Protein AF-A0A242D8N9-F1 (afdb_monomer)

Sequence (683 aa):
MKKKVLVQSLVASATLGSVVVAAPLQARGEQVEQTTTTTQTVQQSFDEVKYQALEQAAISAVEKAKQELQVATDTLAKLEEAVKKEIAGAEKNLADQQAALKAAEAKVAAATETLKSEQEKLAKAQTRHDDRVAMAEAEIASAEKAIKEKEEPYLAAKEAAEKAKATVDEKIAAYEVEQTKQQAIIKESEAKIKQEEAVYQEAKEAFNQSETTIQDAKLALEATLNEINNQPNVIIEATNEEIASQNAMHAAQERLGEATSDYPALTEAASKAKNLYELVAKAEADELPTLNEEIKIFQGMVSEQEALLATMKPTDTSYASAQAELDSRKSVLQSVQNKKTTLASETAQASAAYTAAQATADAGLAEIQAAEIAYQDSVVQNEVTKKAADEKIAAANEMMNNKASLIADAENKIQSANLDQEKKHAAMKDAEASMNDVTAEQQKIIQEAKDAIAKSFAEVSDAEKAYQVANIDREVKEKEYNTVLNQQQPIIDFASETIKEAKADLQAQVDATAKAQKALDDAEKSVKGLEAAVADAQKNLEAVKADTAEKIAAAKADLAKKETALKEAEDYLAGLRAGGNDARTGKLKANYVGMSSSYQQGYEDAYALLSFTSQNVLAQTSTVQATTVQQKNIYIKEYKKVLPVTKGQLPQTGDAENLAAVLMGLGLITISGAALLKKKYAV

Nearest PDB structures (foldseek):
  6yvu-assembly1_B  TM=2.675E-01  e=1.875E-05  Saccharomyces cerevisiae S288C
  3zx6-assembly1_A  TM=5.426E-01  e=2.207E-02  Archaeoglobus fulgidus DSM 4304
  6h2f-assembly1_I  TM=1.857E-01  e=6.272E-01  Aeromonas hydrophila subsp. hydrophila AL09-71
  9cpb-assembly1_5T  TM=2.021E-01  e=9.145E-01  Bos taurus
  8auc-assembly3_A  TM=1.925E-01  e=1.005E+00  Corynebacterium glutamicum ATCC 13032

Solvent-accessible surface area (backbone atoms only — not comparable to full-atom values): 37101 Å² total; per-residue (Å²): 139,79,89,78,92,81,93,90,82,90,80,88,80,89,78,90,86,79,90,88,90,82,88,89,82,85,84,89,85,83,89,84,89,78,88,84,84,89,84,91,82,90,84,91,90,82,68,67,67,63,54,56,56,50,50,53,48,31,52,50,47,30,53,50,27,50,51,53,32,49,51,36,50,54,48,41,56,52,45,60,57,47,44,53,50,55,50,52,50,32,52,46,52,31,51,55,36,50,53,50,31,54,59,28,51,54,46,28,56,53,26,50,56,48,28,52,52,33,47,57,47,34,54,55,36,48,53,53,26,54,53,49,35,56,52,24,54,50,52,31,55,52,34,53,48,57,34,48,74,28,42,58,59,22,54,52,28,41,53,48,21,54,51,29,44,52,50,27,57,51,31,47,56,53,29,55,53,49,39,55,56,30,54,52,53,37,54,54,34,56,50,51,39,55,52,34,50,48,53,26,52,53,30,44,50,56,27,56,55,30,54,52,52,35,49,54,30,48,53,51,34,52,51,52,51,52,55,58,68,44,30,65,55,56,38,51,53,29,52,50,51,31,52,54,35,49,52,52,27,48,55,28,47,51,50,28,50,50,39,58,64,50,38,63,58,35,48,49,49,20,50,51,29,40,54,48,20,57,51,40,45,45,51,37,68,68,42,49,65,56,45,52,50,50,39,53,50,30,50,50,56,28,55,52,35,52,55,51,53,74,74,52,54,87,86,41,88,62,36,64,57,47,50,52,53,31,55,48,34,49,51,51,32,52,48,43,53,48,51,57,51,50,42,57,49,51,27,53,52,28,47,51,49,18,53,53,30,41,54,50,28,56,48,36,53,51,47,30,53,52,26,47,50,50,24,54,55,29,48,54,52,27,55,55,45,36,51,53,21,53,52,52,39,49,54,36,48,50,49,64,70,42,40,67,59,58,50,48,54,32,50,50,48,33,52,52,31,49,63,45,32,56,51,29,50,48,50,24,49,54,29,46,50,50,32,51,54,49,37,56,53,32,52,50,53,39,47,55,34,50,52,52,40,53,51,38,49,49,55,28,55,53,29,47,52,51,20,52,56,29,43,53,49,19,55,51,29,47,50,52,25,54,53,42,40,73,63,28,50,65,51,38,53,51,27,53,51,48,39,54,49,35,54,50,56,35,49,55,36,52,54,49,29,53,54,30,47,50,51,28,56,57,28,50,53,51,29,60,54,30,55,52,51,32,53,53,33,49,52,48,38,55,49,50,56,51,55,47,49,51,52,52,51,52,42,53,58,49,35,55,50,30,55,48,53,24,50,43,31,49,36,18,40,55,18,22,54,50,17,40,49,40,26,75,67,70,48,78,87,78,82,72,84,87,63,54,72,41,16,51,50,24,18,49,58,29,27,65,62,50,64,90,87,82,90,82,86,85,87,83,92,86,82,90,79,88,78,87,89,78,92,80,83,88,86,87,84,87,83,92,85,90,85,81,92,82,91,82,81,82,83,88,84,81,90,81,82,81,95,71,84,83,95,74,81,93,82,84,92,78,95,82,77,98,79,80,90,84,86,90,86,82,134

Structure (mmCIF, N/CA/C/O backbone):
data_AF-A0A242D8N9-F1
#
_entry.id   AF-A0A242D8N9-F1
#
loop_
_atom_site.group_PDB
_atom_site.id
_atom_site.type_symbol
_atom_site.label_atom_id
_atom_site.label_alt_id
_atom_site.label_comp_id
_atom_site.label_asym_id
_atom_site.label_entity_id
_atom_site.label_seq_id
_atom_site.pdbx_PDB_ins_code
_atom_site.Cartn_x
_atom_site.Cartn_y
_atom_site.Cartn_z
_atom_site.occupancy
_atom_site.B_iso_or_equiv
_atom_site.auth_seq_id
_atom_site.auth_comp_id
_atom_site.auth_asym_id
_atom_site.auth_atom_id
_atom_site.pdbx_PDB_model_num
ATOM 1 N N . MET A 1 1 ? 1.262 7.110 -113.631 1.00 25.11 1 MET A N 1
ATOM 2 C CA . MET A 1 1 ? 1.521 8.397 -114.338 1.00 25.11 1 MET A CA 1
ATOM 3 C C . MET A 1 1 ? 2.581 9.159 -113.547 1.00 25.11 1 MET A C 1
ATOM 5 O O . MET A 1 1 ? 2.628 8.919 -112.354 1.00 25.11 1 MET A O 1
ATOM 9 N N . LYS A 1 2 ? 3.429 10.053 -114.073 1.00 24.67 2 LYS A N 1
ATOM 10 C CA . LYS A 1 2 ? 3.806 10.507 -115.440 1.00 24.67 2 LYS A CA 1
ATOM 11 C C . LYS A 1 2 ? 5.246 11.098 -115.287 1.00 24.67 2 LYS A C 1
ATOM 13 O O . LYS A 1 2 ? 5.597 11.494 -114.188 1.00 24.67 2 LYS A O 1
ATOM 18 N N . LYS A 1 3 ? 6.175 10.967 -116.251 1.00 22.45 3 LYS A N 1
ATOM 19 C CA . LYS A 1 3 ? 6.549 12.005 -117.255 1.00 22.45 3 LYS A CA 1
ATOM 20 C C . LYS A 1 3 ? 6.763 13.424 -116.646 1.00 22.45 3 LYS A C 1
ATOM 22 O O . LYS A 1 3 ? 5.841 13.890 -115.997 1.00 22.45 3 LYS A O 1
ATOM 27 N N . LYS A 1 4 ? 7.830 14.202 -116.931 1.00 26.47 4 LYS A N 1
ATOM 28 C CA . LYS A 1 4 ? 9.021 14.047 -117.823 1.00 26.47 4 LYS A CA 1
ATOM 29 C C . LYS A 1 4 ? 9.859 15.372 -117.814 1.00 26.47 4 LYS A C 1
ATOM 31 O O . LYS A 1 4 ? 9.195 16.395 -117.764 1.00 26.47 4 LYS A O 1
ATOM 36 N N . VAL A 1 5 ? 11.181 15.353 -118.130 1.00 27.61 5 VAL A N 1
ATOM 37 C CA . VAL A 1 5 ? 11.901 16.369 -118.999 1.00 27.61 5 VAL A CA 1
ATOM 38 C C . VAL A 1 5 ? 12.058 17.829 -118.447 1.00 27.61 5 VAL A C 1
ATOM 40 O O . VAL A 1 5 ? 11.292 18.190 -117.571 1.00 27.61 5 VAL A O 1
ATOM 43 N N . LEU A 1 6 ? 12.994 18.745 -118.810 1.00 25.05 6 LEU A N 1
ATOM 44 C CA . LEU A 1 6 ? 14.182 18.915 -119.718 1.00 25.05 6 LEU A CA 1
ATOM 45 C C . LEU A 1 6 ? 15.215 19.832 -118.945 1.00 25.05 6 LEU A C 1
ATOM 47 O O . LEU A 1 6 ? 14.773 20.554 -118.061 1.00 25.05 6 LEU A O 1
ATOM 51 N N . VAL A 1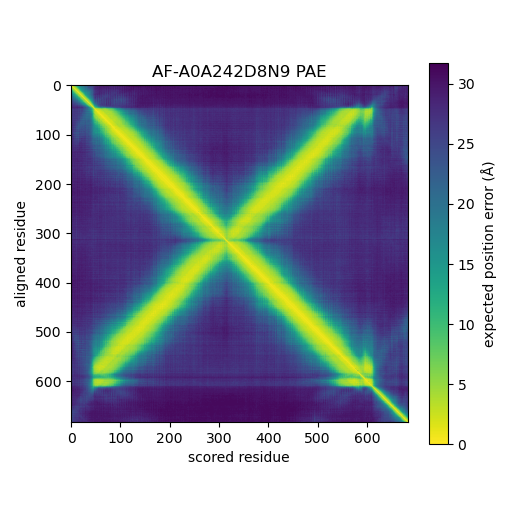 7 ? 16.558 19.710 -119.071 1.00 26.61 7 VAL A N 1
ATOM 52 C CA . VAL A 1 7 ? 17.519 20.592 -119.838 1.00 26.61 7 VAL A CA 1
ATOM 53 C C . VAL A 1 7 ? 17.574 22.070 -119.370 1.00 26.61 7 VAL A C 1
ATOM 55 O O . VAL A 1 7 ? 16.531 22.650 -119.118 1.00 26.61 7 VAL A O 1
ATOM 58 N N . GLN A 1 8 ? 18.736 22.728 -119.167 1.00 27.45 8 GLN A N 1
ATOM 59 C CA . GLN A 1 8 ? 19.716 23.266 -120.158 1.00 27.45 8 GLN A CA 1
ATOM 60 C C . GLN A 1 8 ? 20.945 23.876 -119.399 1.00 27.45 8 GLN A C 1
ATOM 62 O O . GLN A 1 8 ? 20.755 24.262 -118.252 1.00 27.45 8 GLN A O 1
ATOM 67 N N . SER A 1 9 ? 22.179 24.100 -119.901 1.00 27.23 9 SER A N 1
ATOM 68 C CA . SER A 1 9 ? 23.046 23.434 -120.910 1.00 27.23 9 SER A CA 1
ATOM 69 C C . SER A 1 9 ? 24.440 24.110 -121.023 1.00 27.23 9 SER A C 1
ATOM 71 O O . SER A 1 9 ? 24.480 25.335 -120.976 1.00 27.23 9 SER A O 1
ATOM 73 N N . LEU A 1 10 ? 25.489 23.353 -121.406 1.00 26.94 10 LEU A N 1
ATOM 74 C CA . LEU A 1 10 ? 26.733 23.816 -122.091 1.00 26.94 10 LEU A CA 1
ATOM 75 C C . LEU A 1 10 ? 27.617 24.853 -121.332 1.00 26.94 10 LEU A C 1
ATOM 77 O O . LEU A 1 10 ? 27.246 25.298 -120.255 1.00 26.94 10 LEU A O 1
ATOM 81 N N . VAL A 1 11 ? 28.847 25.220 -121.739 1.00 27.84 11 VAL A N 1
ATOM 82 C CA . VAL A 1 11 ? 29.667 25.068 -122.980 1.00 27.84 11 VAL A CA 1
ATOM 83 C C . VAL A 1 11 ? 31.022 24.421 -122.587 1.00 27.84 11 VAL A C 1
ATOM 85 O O . VAL A 1 11 ? 31.572 24.804 -121.563 1.00 27.84 11 VAL A O 1
ATOM 88 N N . ALA A 1 12 ? 31.466 23.292 -123.168 1.00 26.38 12 ALA A N 1
ATOM 89 C CA . ALA A 1 12 ? 32.337 23.115 -124.365 1.00 26.38 12 ALA A CA 1
ATOM 90 C C . ALA A 1 12 ? 33.759 23.744 -124.246 1.00 26.38 12 ALA A C 1
ATOM 92 O O . ALA A 1 12 ? 33.941 24.693 -123.497 1.00 26.38 12 ALA A O 1
ATOM 93 N N . SER A 1 13 ? 34.831 23.260 -124.892 1.00 24.41 13 SER A N 1
ATOM 94 C CA . SER A 1 13 ? 34.991 22.443 -126.120 1.00 24.41 13 SER A CA 1
ATOM 95 C C . SER A 1 13 ? 36.159 21.434 -125.974 1.00 24.41 13 SER A C 1
ATOM 97 O O . SER A 1 13 ? 37.085 21.707 -125.223 1.00 24.41 13 SER A O 1
ATOM 99 N N . ALA A 1 14 ? 36.068 20.191 -126.481 1.00 27.45 14 ALA A N 1
ATOM 100 C CA . ALA A 1 14 ? 36.422 19.704 -127.843 1.00 27.45 14 ALA A CA 1
ATOM 101 C C . ALA A 1 14 ? 37.953 19.530 -128.072 1.00 27.45 14 ALA A C 1
ATOM 103 O O . ALA A 1 14 ? 38.733 20.216 -127.428 1.00 27.45 14 ALA A O 1
ATOM 104 N N . THR A 1 15 ? 38.484 18.619 -128.906 1.00 28.38 15 THR A N 1
ATOM 105 C CA . THR A 1 15 ? 37.934 17.756 -129.989 1.00 28.38 15 THR A CA 1
ATOM 106 C C . THR A 1 15 ? 38.771 16.450 -130.074 1.00 28.38 15 THR A C 1
ATOM 108 O O . THR A 1 15 ? 39.945 16.485 -129.729 1.00 28.38 15 THR A O 1
ATOM 111 N N . LEU A 1 16 ? 38.190 15.258 -130.310 1.00 23.70 16 LEU A N 1
ATOM 112 C CA . LEU A 1 16 ? 38.131 14.497 -131.596 1.00 23.70 16 LEU A CA 1
ATOM 113 C C . LEU A 1 16 ? 39.475 14.332 -132.348 1.00 23.70 16 LEU A C 1
ATOM 115 O O . LEU A 1 16 ? 40.207 15.300 -132.486 1.00 23.70 16 LEU A O 1
ATOM 119 N N . GLY A 1 17 ? 39.829 13.172 -132.930 1.00 23.22 17 GLY A N 1
ATOM 120 C CA . GLY A 1 17 ? 39.118 11.889 -133.147 1.00 23.22 17 GLY A CA 1
ATOM 121 C C . GLY A 1 17 ? 39.965 10.961 -134.063 1.00 23.22 17 GLY A C 1
ATOM 122 O O . GLY A 1 17 ? 41.157 11.214 -134.194 1.00 23.22 17 GLY A O 1
ATOM 123 N N . SER A 1 18 ? 39.476 9.942 -134.791 1.00 24.66 18 SER A N 1
ATOM 124 C CA . SER A 1 18 ? 38.292 9.067 -134.637 1.00 24.66 18 SER A CA 1
ATOM 125 C C . SER A 1 18 ? 38.196 8.037 -135.792 1.00 24.66 18 SER A C 1
ATOM 127 O O . SER A 1 18 ? 37.909 8.453 -136.911 1.00 24.66 18 SER A O 1
ATOM 129 N N . VAL A 1 19 ? 38.247 6.719 -135.496 1.00 23.83 19 VAL A N 1
ATOM 130 C CA . VAL A 1 19 ? 37.821 5.592 -136.394 1.00 23.83 19 VAL A CA 1
ATOM 131 C C . VAL A 1 19 ? 38.725 5.459 -137.669 1.00 23.83 19 VAL A C 1
ATOM 133 O O . VAL A 1 19 ? 39.521 6.355 -137.920 1.00 23.83 19 VAL A O 1
ATOM 136 N N . VAL A 1 20 ? 38.829 4.410 -138.510 1.00 22.92 20 VAL A N 1
ATOM 137 C CA . VAL A 1 20 ? 38.204 3.072 -138.759 1.00 22.92 20 VAL A CA 1
ATOM 138 C C . VAL A 1 20 ? 39.335 1.982 -138.721 1.00 22.92 20 VAL A C 1
ATOM 140 O O . VAL A 1 20 ? 40.335 2.243 -138.065 1.00 22.92 20 VAL A O 1
ATOM 143 N N . VAL A 1 21 ? 39.358 0.756 -139.289 1.00 23.66 21 VAL A N 1
ATOM 144 C CA . VAL A 1 21 ? 38.512 -0.026 -140.233 1.00 23.66 21 VAL A CA 1
ATOM 145 C C . VAL A 1 21 ? 38.064 -1.368 -139.594 1.00 23.66 21 VAL A C 1
ATOM 147 O O . VAL A 1 21 ? 37.396 -1.327 -138.565 1.00 23.66 21 VAL A O 1
ATOM 150 N N . ALA A 1 22 ? 38.363 -2.539 -140.184 1.00 23.72 22 ALA A N 1
ATOM 151 C CA . ALA A 1 22 ? 37.905 -3.875 -139.767 1.00 23.72 22 ALA A CA 1
ATOM 152 C C . ALA A 1 22 ? 38.806 -5.005 -140.332 1.00 23.72 22 ALA A C 1
ATOM 154 O O . ALA A 1 22 ? 39.687 -4.744 -141.150 1.00 23.72 22 ALA A O 1
ATOM 155 N N . ALA A 1 23 ? 38.556 -6.257 -139.924 1.00 27.00 23 ALA A N 1
ATOM 156 C CA . ALA A 1 23 ? 39.094 -7.476 -140.558 1.00 27.00 23 ALA A CA 1
ATOM 157 C C . ALA A 1 23 ? 38.306 -7.864 -141.835 1.00 27.00 23 ALA A C 1
ATOM 159 O O . ALA A 1 23 ? 37.259 -7.268 -142.106 1.00 27.00 23 ALA A O 1
ATOM 160 N N . PRO A 1 24 ? 38.760 -8.877 -142.604 1.00 32.84 24 PRO A N 1
ATOM 161 C CA . PRO A 1 24 ? 37.991 -10.137 -142.638 1.00 32.84 24 PRO A CA 1
ATOM 162 C C . PRO A 1 24 ? 38.839 -11.429 -142.795 1.00 32.84 24 PRO A C 1
ATOM 164 O O . PRO A 1 24 ? 40.067 -11.398 -142.804 1.00 32.84 24 PRO A O 1
ATOM 167 N N . LEU A 1 25 ? 38.159 -12.579 -142.923 1.00 25.47 25 LEU A N 1
ATOM 168 C CA . LEU A 1 25 ? 38.713 -13.934 -143.096 1.00 25.47 25 LEU A CA 1
ATOM 169 C C . LEU A 1 25 ? 38.306 -14.577 -144.445 1.00 25.47 25 LEU A C 1
ATOM 171 O O . LEU A 1 25 ? 37.177 -14.412 -144.887 1.00 25.47 25 LEU A O 1
ATOM 175 N N . GLN A 1 26 ? 39.215 -15.395 -144.995 1.00 27.47 26 GLN A N 1
ATOM 176 C CA . GLN A 1 26 ? 39.012 -16.653 -145.756 1.00 27.47 26 GLN A CA 1
ATOM 177 C C . GLN A 1 26 ? 38.100 -16.766 -147.021 1.00 27.47 26 GLN A C 1
ATOM 179 O O . GLN A 1 26 ? 36.882 -16.830 -146.928 1.00 27.47 26 GLN A O 1
ATOM 184 N N . ALA A 1 27 ? 38.772 -17.140 -148.130 1.00 27.42 27 ALA A N 1
ATOM 185 C CA . ALA A 1 27 ? 38.557 -18.355 -148.964 1.00 27.42 27 ALA A CA 1
ATOM 186 C C . ALA A 1 27 ? 37.543 -18.427 -150.148 1.00 27.42 27 ALA A C 1
ATOM 188 O O . ALA A 1 27 ? 36.389 -18.041 -150.029 1.00 27.42 27 ALA A O 1
ATOM 189 N N . ARG A 1 28 ? 37.996 -19.139 -151.218 1.00 25.30 28 ARG A N 1
ATOM 190 C CA . ARG A 1 28 ? 37.317 -19.560 -152.489 1.00 25.30 28 ARG A CA 1
ATOM 191 C C . ARG A 1 28 ? 36.826 -18.389 -153.366 1.00 25.30 28 ARG A C 1
ATOM 193 O O . ARG A 1 28 ? 36.485 -17.348 -152.838 1.00 25.30 28 ARG A O 1
ATOM 200 N N . GLY A 1 29 ? 36.758 -18.412 -154.697 1.00 24.55 29 GLY A N 1
ATOM 201 C CA . GLY A 1 29 ? 36.900 -19.341 -155.840 1.00 24.55 29 GLY A CA 1
ATOM 202 C C . GLY A 1 29 ? 36.655 -18.460 -157.103 1.00 24.55 29 GLY A C 1
ATOM 203 O O . GLY A 1 29 ? 36.493 -17.254 -156.945 1.00 24.55 29 GLY A O 1
ATOM 204 N N . GLU A 1 30 ? 36.624 -18.882 -158.369 1.00 26.72 30 GLU A N 1
ATOM 205 C CA . GLU A 1 30 ? 36.686 -20.188 -159.045 1.00 26.72 30 GLU A CA 1
ATOM 206 C C . GLU A 1 30 ? 37.511 -20.061 -160.359 1.00 26.72 30 GLU A C 1
ATOM 208 O O . GLU A 1 30 ? 38.176 -19.053 -160.595 1.00 26.72 30 GLU A O 1
ATOM 213 N N . GLN A 1 31 ? 37.492 -21.091 -161.212 1.00 25.69 31 GLN A N 1
ATOM 214 C CA . GLN A 1 31 ? 38.119 -21.118 -162.543 1.00 25.69 31 GLN A CA 1
ATOM 215 C C . GLN A 1 31 ? 37.318 -20.319 -163.588 1.00 25.69 31 GLN A C 1
ATOM 217 O O . GLN A 1 31 ? 36.092 -20.339 -163.540 1.00 25.69 31 GLN A O 1
ATOM 222 N N . VAL A 1 32 ? 37.987 -19.817 -164.636 1.00 28.61 32 VAL A N 1
ATOM 223 C CA . VAL A 1 32 ? 37.488 -19.892 -166.029 1.00 28.61 32 VAL A CA 1
ATOM 224 C C . VAL A 1 32 ? 38.676 -20.151 -166.967 1.00 28.61 32 VAL A C 1
ATOM 226 O O . VAL A 1 32 ? 39.701 -19.479 -166.872 1.00 28.61 32 VAL A O 1
ATOM 229 N N . GLU A 1 33 ? 38.540 -21.121 -167.872 1.00 26.67 33 GLU A N 1
ATOM 230 C CA . GLU A 1 33 ? 39.472 -21.382 -168.979 1.00 26.67 33 GLU A CA 1
ATOM 231 C C . G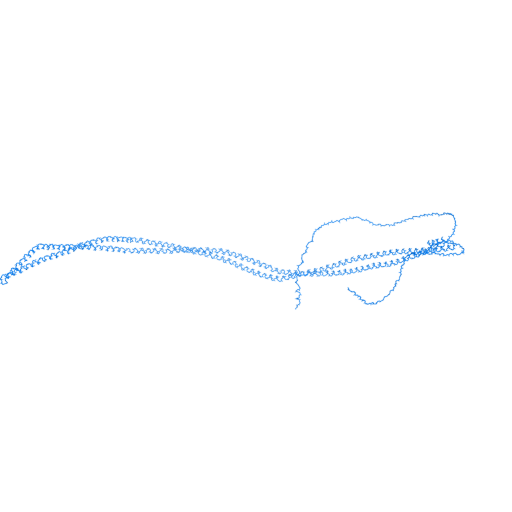LU A 1 33 ? 39.003 -20.703 -170.277 1.00 26.67 33 GLU A C 1
ATOM 233 O O . GLU A 1 33 ? 37.799 -20.572 -170.482 1.00 26.67 33 GLU A O 1
ATOM 238 N N . GLN A 1 34 ? 39.947 -20.375 -171.170 1.00 26.88 34 GLN A N 1
ATOM 239 C CA . GLN A 1 34 ? 39.949 -20.590 -172.641 1.00 26.88 34 GLN A CA 1
ATOM 240 C C . GLN A 1 34 ? 41.164 -19.815 -173.211 1.00 26.88 34 GLN A C 1
ATOM 242 O O . GLN A 1 34 ? 41.397 -18.671 -172.836 1.00 26.88 34 GLN A O 1
ATOM 247 N N . THR A 1 35 ? 42.145 -20.432 -173.889 1.00 25.42 35 THR A N 1
ATOM 248 C CA . THR A 1 35 ? 42.154 -20.834 -175.320 1.00 25.42 35 THR A CA 1
ATOM 249 C C . THR A 1 35 ? 41.667 -19.708 -176.259 1.00 25.42 35 THR A C 1
ATOM 251 O O . THR A 1 35 ? 40.700 -19.023 -175.972 1.00 25.42 35 THR A O 1
ATOM 254 N N . THR A 1 36 ? 42.347 -19.385 -177.367 1.00 27.19 36 THR A N 1
ATOM 255 C CA . THR A 1 36 ? 42.751 -20.305 -178.451 1.00 27.19 36 THR A CA 1
ATOM 256 C C . THR A 1 36 ? 43.943 -19.846 -179.323 1.00 27.19 36 THR A C 1
ATOM 258 O O . THR A 1 36 ? 44.056 -18.676 -179.663 1.00 27.19 36 THR A O 1
ATOM 261 N N . THR A 1 37 ? 44.695 -20.839 -179.825 1.00 27.59 37 THR A N 1
AT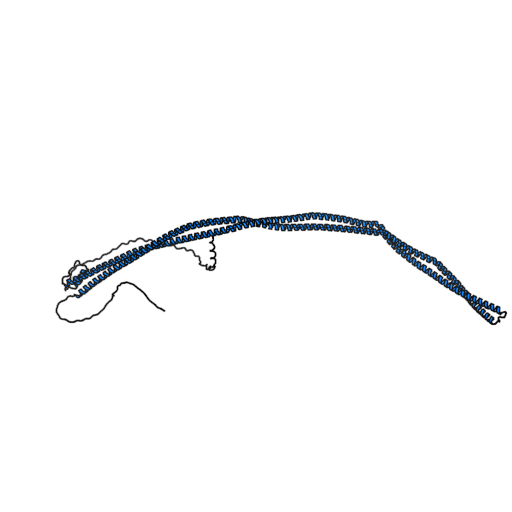OM 262 C CA . THR A 1 37 ? 45.241 -20.943 -181.206 1.00 27.59 37 THR A CA 1
ATOM 263 C C . THR A 1 37 ? 46.389 -20.026 -181.688 1.00 27.59 37 THR A C 1
ATOM 265 O O . THR A 1 37 ? 46.185 -18.959 -182.250 1.00 27.59 37 THR A O 1
ATOM 268 N N . THR A 1 38 ? 47.602 -20.591 -181.628 1.00 26.77 38 THR A N 1
ATOM 269 C CA . THR A 1 38 ? 48.495 -20.895 -182.778 1.00 26.77 38 THR A CA 1
ATOM 270 C C . THR A 1 38 ? 48.773 -19.842 -183.869 1.00 26.77 38 THR A C 1
ATOM 272 O O . THR A 1 38 ? 47.933 -19.587 -184.726 1.00 26.77 38 THR A O 1
ATOM 275 N N . THR A 1 39 ? 50.055 -19.476 -184.026 1.00 29.84 39 THR A N 1
ATOM 276 C CA . THR A 1 39 ? 50.866 -19.782 -185.236 1.00 29.84 39 THR A CA 1
ATOM 277 C C . THR A 1 39 ? 52.360 -19.839 -184.865 1.00 29.84 39 THR A C 1
ATOM 279 O O . THR A 1 39 ? 52.778 -19.278 -183.857 1.00 29.84 39 THR A O 1
ATOM 282 N N . GLN A 1 40 ? 53.144 -20.620 -185.612 1.00 33.72 40 GLN A N 1
ATOM 283 C CA . GLN A 1 40 ? 54.508 -21.040 -185.273 1.00 33.72 40 GLN A CA 1
ATOM 284 C C . GLN A 1 40 ? 55.583 -19.972 -185.533 1.00 33.72 40 GLN A C 1
ATOM 286 O O . GLN A 1 40 ? 55.589 -19.329 -186.578 1.00 33.72 40 GLN A O 1
ATOM 291 N N . THR A 1 41 ? 56.609 -19.942 -184.681 1.00 26.19 41 THR A N 1
ATOM 292 C CA . THR A 1 41 ? 58.024 -20.067 -185.094 1.00 26.19 41 THR A CA 1
ATOM 293 C C . THR A 1 41 ? 58.764 -20.825 -183.973 1.00 26.19 41 THR A C 1
ATOM 295 O O . THR A 1 41 ? 58.287 -20.872 -182.841 1.00 26.19 41 THR A O 1
ATOM 298 N N . VAL A 1 42 ? 59.851 -21.529 -184.290 1.00 38.31 42 VAL A N 1
ATOM 299 C CA . VAL A 1 42 ? 60.475 -22.562 -183.433 1.00 38.31 42 VAL A CA 1
ATOM 300 C C . VAL A 1 42 ? 61.583 -21.969 -182.539 1.00 38.31 42 VAL A C 1
ATOM 302 O O . VAL A 1 42 ? 62.326 -21.127 -183.033 1.00 38.31 42 VAL A O 1
ATOM 305 N N . GLN A 1 43 ? 61.728 -22.418 -181.269 1.00 31.59 43 GLN A N 1
ATOM 306 C CA . GLN A 1 43 ? 62.884 -23.213 -180.753 1.00 31.59 43 GLN A CA 1
ATOM 307 C C . GLN A 1 43 ? 63.126 -23.153 -179.206 1.00 31.59 43 GLN A C 1
ATOM 309 O O . GLN A 1 43 ? 63.364 -22.085 -178.658 1.00 31.59 43 GLN A O 1
ATOM 314 N N . GLN A 1 44 ? 63.222 -24.335 -178.558 1.00 35.25 44 GLN A N 1
ATOM 315 C CA . GLN A 1 44 ? 63.901 -24.650 -177.261 1.00 35.25 44 GLN A CA 1
ATOM 316 C C . GLN A 1 44 ? 63.325 -24.116 -175.910 1.00 35.25 44 GLN A C 1
ATOM 318 O O . GLN A 1 44 ? 62.364 -23.355 -175.890 1.00 35.25 44 GLN A O 1
ATOM 323 N N . SER A 1 45 ? 63.806 -24.662 -174.769 1.00 43.59 45 SER A N 1
ATOM 324 C CA . SER A 1 45 ? 63.043 -24.772 -173.493 1.00 43.59 45 SER A CA 1
ATOM 325 C C . SER A 1 45 ? 63.873 -24.923 -172.190 1.00 43.59 45 SER A C 1
ATOM 327 O O . SER A 1 45 ? 64.842 -25.681 -172.192 1.00 43.59 45 SER A O 1
ATOM 329 N N . PHE A 1 46 ? 63.410 -24.335 -171.068 1.00 51.00 46 PHE A N 1
ATOM 330 C CA . PHE A 1 46 ? 63.887 -24.511 -169.668 1.00 51.00 46 PHE A CA 1
ATOM 331 C C . PHE A 1 46 ? 62.705 -24.407 -168.652 1.00 51.00 46 PHE A C 1
ATOM 333 O O . PHE A 1 46 ? 61.641 -23.913 -169.021 1.00 51.00 46 PHE A O 1
ATOM 340 N N . ASP A 1 47 ? 62.858 -24.861 -167.393 1.00 58.50 47 ASP A N 1
ATOM 341 C CA . ASP A 1 47 ? 61.760 -25.072 -166.404 1.00 58.50 47 ASP A CA 1
ATOM 342 C C . ASP A 1 47 ? 61.599 -23.944 -165.345 1.00 58.50 47 ASP A C 1
ATOM 344 O O . ASP A 1 47 ? 61.640 -24.151 -164.132 1.00 58.50 47 ASP A O 1
ATOM 348 N N . GLU A 1 48 ? 61.421 -22.711 -165.824 1.00 65.44 48 GLU A N 1
ATOM 349 C CA . GLU A 1 48 ? 61.468 -21.448 -165.055 1.00 65.44 48 GLU A CA 1
ATOM 350 C C . GLU A 1 48 ? 60.456 -21.323 -163.883 1.00 65.44 48 GLU A C 1
ATOM 352 O O . GLU A 1 48 ? 60.698 -20.601 -162.912 1.00 65.44 48 GLU A O 1
ATOM 357 N N . VAL A 1 49 ? 59.309 -22.013 -163.940 1.00 70.56 49 VAL A N 1
ATOM 358 C CA . VAL A 1 49 ? 58.145 -21.744 -163.061 1.00 70.56 49 VAL A CA 1
ATOM 359 C C . VAL A 1 49 ? 58.398 -22.114 -161.592 1.00 70.56 49 VAL A C 1
ATOM 361 O O . VAL A 1 49 ? 57.942 -21.414 -160.685 1.00 70.56 49 VAL A O 1
ATOM 364 N N . LYS A 1 50 ? 59.144 -23.194 -161.329 1.00 71.75 50 LYS A N 1
ATOM 365 C CA . LYS A 1 50 ? 59.404 -23.678 -159.957 1.00 71.75 50 LYS A CA 1
ATOM 366 C C . LYS A 1 50 ? 60.274 -22.714 -159.156 1.00 71.75 50 LYS A C 1
ATOM 368 O O . LYS A 1 50 ? 60.024 -22.517 -157.969 1.00 71.75 50 LYS A O 1
ATOM 373 N N . TYR A 1 51 ? 61.249 -22.085 -159.814 1.00 75.75 51 TYR A N 1
ATOM 374 C CA . TYR A 1 51 ? 62.089 -21.059 -159.200 1.00 75.75 51 TYR A CA 1
ATOM 375 C C . TYR A 1 51 ? 61.234 -19.888 -158.687 1.00 75.75 51 TYR A C 1
ATOM 377 O O . TYR A 1 51 ? 61.408 -19.457 -157.550 1.00 75.75 51 TYR A O 1
ATOM 385 N N . GLN A 1 52 ? 60.273 -19.402 -159.485 1.00 74.44 52 GLN A N 1
ATOM 386 C CA . GLN A 1 52 ? 59.446 -18.247 -159.107 1.00 74.44 52 GLN A CA 1
ATOM 387 C C . GLN A 1 52 ? 58.562 -18.545 -157.888 1.00 74.44 52 GLN A C 1
ATOM 389 O O . GLN A 1 52 ? 58.419 -17.700 -157.005 1.00 74.44 52 GLN A O 1
ATOM 394 N N . ALA A 1 53 ? 58.024 -19.766 -157.792 1.00 76.00 53 ALA A N 1
ATOM 395 C CA . ALA A 1 53 ? 57.279 -20.209 -156.615 1.00 76.00 53 ALA A CA 1
ATOM 396 C C . ALA A 1 53 ? 58.160 -20.273 -155.350 1.00 76.00 53 ALA A C 1
ATOM 398 O O . ALA A 1 53 ? 57.711 -19.882 -154.271 1.00 76.00 53 ALA A O 1
ATOM 399 N N . LEU A 1 54 ? 59.416 -20.722 -155.481 1.00 76.62 54 LEU A N 1
ATOM 400 C CA . LEU A 1 54 ? 60.364 -20.797 -154.367 1.00 76.62 54 LEU A CA 1
ATOM 401 C C . LEU A 1 54 ? 60.850 -19.404 -153.924 1.00 76.62 54 LEU A C 1
ATOM 403 O O . LEU A 1 54 ? 60.896 -19.132 -152.726 1.00 76.62 54 LEU A O 1
ATOM 407 N N . GLU A 1 55 ? 61.125 -18.489 -154.863 1.00 77.50 55 GLU A N 1
ATOM 408 C CA . GLU A 1 55 ? 61.452 -17.095 -154.534 1.00 77.50 55 GLU A CA 1
ATOM 409 C C . GLU A 1 55 ? 60.279 -16.410 -153.813 1.00 77.50 55 GLU A C 1
ATOM 411 O O . GLU A 1 55 ? 60.480 -15.783 -152.773 1.00 77.50 55 GLU A O 1
ATOM 416 N N . GLN A 1 56 ? 59.042 -16.585 -154.290 1.00 78.06 56 GLN A N 1
ATOM 417 C CA . GLN A 1 56 ? 57.862 -16.002 -153.643 1.00 78.06 56 GLN A CA 1
ATOM 418 C C . GLN A 1 56 ? 57.611 -16.583 -152.239 1.00 78.06 56 GLN A C 1
ATOM 420 O O . GLN A 1 56 ? 57.180 -15.858 -151.336 1.00 78.06 56 GLN A O 1
ATOM 425 N N . ALA A 1 57 ? 57.922 -17.864 -152.016 1.00 77.06 57 ALA A N 1
ATOM 426 C CA . ALA A 1 57 ? 57.905 -18.471 -150.687 1.00 77.06 57 ALA A CA 1
ATOM 427 C C . ALA A 1 57 ? 58.991 -17.883 -149.765 1.00 77.06 57 ALA A C 1
ATOM 429 O O . ALA A 1 57 ? 58.701 -17.582 -148.607 1.00 77.06 57 ALA A O 1
ATOM 430 N N . ALA A 1 58 ? 60.205 -17.642 -150.273 1.00 76.69 58 ALA A N 1
ATOM 431 C CA . ALA A 1 58 ? 61.284 -17.002 -149.517 1.00 76.69 58 ALA A CA 1
ATOM 432 C C . ALA A 1 58 ? 60.974 -15.527 -149.179 1.00 76.69 58 ALA A C 1
ATOM 434 O O . ALA A 1 58 ? 61.182 -15.104 -148.043 1.00 76.69 58 ALA A O 1
ATOM 435 N N . ILE A 1 59 ? 60.378 -14.763 -150.105 1.00 76.25 59 ILE A N 1
ATOM 436 C CA . ILE A 1 59 ? 59.850 -13.410 -149.836 1.00 76.25 59 ILE A CA 1
ATOM 437 C C . ILE A 1 59 ? 58.793 -13.459 -148.722 1.00 76.25 59 ILE A C 1
ATOM 439 O O . ILE A 1 59 ? 58.859 -12.683 -147.768 1.00 76.25 59 ILE A O 1
ATOM 443 N N . SER A 1 60 ? 57.859 -14.411 -148.797 1.00 79.38 60 SER A N 1
ATOM 444 C CA . SER A 1 60 ? 56.812 -14.595 -147.782 1.00 79.38 60 SER A CA 1
ATOM 445 C C . SER A 1 60 ? 57.386 -14.989 -146.414 1.00 79.38 60 SER A C 1
ATOM 447 O O . SER A 1 60 ? 56.861 -14.573 -145.382 1.00 79.38 60 SER A O 1
ATOM 449 N N . ALA A 1 61 ? 58.481 -15.757 -146.381 1.00 75.69 61 ALA A N 1
ATOM 450 C CA . ALA A 1 61 ? 59.199 -16.098 -145.154 1.00 75.69 61 ALA A CA 1
ATOM 451 C C . ALA A 1 61 ? 59.887 -14.871 -144.529 1.00 75.69 61 ALA A C 1
ATOM 453 O O . ALA A 1 61 ? 59.797 -14.687 -143.316 1.00 75.69 61 ALA A O 1
ATOM 454 N N . VAL A 1 62 ? 60.491 -13.995 -145.343 1.00 79.44 62 VAL A N 1
ATOM 455 C CA . VAL A 1 62 ? 61.052 -12.710 -144.885 1.00 79.44 62 VAL A CA 1
ATOM 456 C C . VAL A 1 62 ? 59.961 -11.799 -144.320 1.00 79.44 62 VAL A C 1
ATOM 458 O O . VAL A 1 62 ? 60.128 -11.273 -143.221 1.00 79.44 62 VAL A O 1
ATOM 461 N N . GLU A 1 63 ? 58.826 -11.627 -145.005 1.00 80.50 63 GLU A N 1
ATOM 462 C CA . GLU A 1 63 ? 57.728 -10.804 -144.470 1.00 80.50 63 GLU A CA 1
ATOM 463 C C . GLU A 1 63 ? 57.145 -11.387 -143.178 1.00 80.50 63 GLU A C 1
ATOM 465 O O . GLU A 1 63 ? 56.916 -10.648 -142.219 1.00 80.50 63 GLU A O 1
ATOM 470 N N . LYS A 1 64 ? 56.983 -12.713 -143.099 1.00 81.69 64 LYS A N 1
ATOM 471 C CA . LYS A 1 64 ? 56.554 -13.402 -141.875 1.00 81.69 64 LYS A CA 1
ATOM 472 C C . LYS A 1 64 ? 57.548 -13.197 -140.728 1.00 81.69 64 LYS A C 1
ATOM 474 O O . LYS A 1 64 ? 57.125 -12.910 -139.612 1.00 81.69 64 LYS A O 1
ATOM 479 N N . ALA A 1 65 ? 58.853 -13.269 -140.990 1.00 78.62 65 ALA A N 1
ATOM 480 C CA . ALA A 1 65 ? 59.877 -13.001 -139.983 1.00 78.62 65 ALA A CA 1
ATOM 481 C C . ALA A 1 65 ? 59.888 -11.525 -139.534 1.00 78.62 65 ALA A C 1
ATOM 483 O O . ALA A 1 65 ? 60.039 -11.258 -138.343 1.00 78.62 65 ALA A O 1
ATOM 484 N N . LYS A 1 66 ? 59.630 -10.566 -140.439 1.00 81.31 66 LYS A N 1
ATOM 485 C CA . LYS A 1 66 ? 59.448 -9.143 -140.086 1.00 81.31 66 LYS A CA 1
ATOM 486 C C . LYS A 1 66 ? 58.206 -8.918 -139.225 1.00 81.31 66 LYS A C 1
ATOM 488 O O . LYS A 1 66 ? 58.280 -8.182 -138.245 1.00 81.31 66 LYS A O 1
ATOM 493 N N . GLN A 1 67 ? 57.091 -9.581 -139.534 1.00 84.12 67 GLN A N 1
ATOM 494 C CA . GLN A 1 67 ? 55.884 -9.536 -138.703 1.00 84.12 67 GLN A CA 1
ATOM 495 C C . GLN A 1 67 ? 56.126 -10.156 -137.318 1.00 84.12 67 GLN A C 1
ATOM 497 O O . GLN A 1 67 ? 55.743 -9.561 -136.314 1.00 84.12 67 GLN A O 1
ATOM 502 N N . GLU A 1 68 ? 56.806 -11.302 -137.230 1.00 81.94 68 GLU A N 1
ATOM 503 C CA . GLU A 1 68 ? 57.148 -11.925 -135.944 1.00 81.94 68 GLU A CA 1
ATOM 504 C C . GLU A 1 68 ? 58.120 -11.073 -135.110 1.00 81.94 68 GLU A C 1
ATOM 506 O O . GLU A 1 68 ? 57.936 -10.962 -133.897 1.00 81.94 68 GLU A O 1
ATOM 511 N N . LEU A 1 69 ? 59.100 -10.414 -135.739 1.00 84.62 69 LEU A N 1
ATOM 512 C CA . LEU A 1 69 ? 59.993 -9.464 -135.070 1.00 84.62 69 LEU A CA 1
ATOM 513 C C . LEU A 1 69 ? 59.244 -8.212 -134.584 1.00 84.62 69 LEU A C 1
ATOM 515 O O . LEU A 1 69 ? 59.460 -7.769 -133.454 1.00 84.62 69 LEU A O 1
ATOM 519 N N . GLN A 1 70 ? 58.323 -7.665 -135.385 1.00 83.62 70 GLN A N 1
ATOM 520 C CA . GLN A 1 70 ? 57.485 -6.542 -134.956 1.00 83.62 70 GLN A CA 1
ATOM 521 C C . GLN A 1 70 ? 56.584 -6.941 -133.781 1.00 83.62 70 GLN A C 1
ATOM 523 O O . GLN A 1 70 ? 56.491 -6.193 -132.816 1.00 83.62 70 GLN A O 1
ATOM 528 N N . VAL A 1 71 ? 55.980 -8.136 -133.800 1.00 84.44 71 VAL A N 1
ATOM 529 C CA . VAL A 1 71 ? 55.168 -8.652 -132.684 1.00 84.44 71 VAL A CA 1
ATOM 530 C C . VAL A 1 71 ? 56.006 -8.858 -131.417 1.00 84.44 71 VAL A C 1
ATOM 532 O O . VAL A 1 71 ? 55.527 -8.534 -130.328 1.00 84.44 71 VAL A O 1
ATOM 535 N N . ALA A 1 72 ? 57.253 -9.325 -131.527 1.00 82.19 72 ALA A N 1
ATOM 536 C CA . ALA A 1 72 ? 58.170 -9.413 -130.388 1.00 82.19 72 ALA A CA 1
ATOM 537 C C . ALA A 1 72 ? 58.551 -8.017 -129.847 1.00 82.19 72 ALA A C 1
ATOM 539 O O . ALA A 1 72 ? 58.527 -7.801 -128.635 1.00 82.19 72 ALA A O 1
ATOM 540 N N . THR A 1 73 ? 58.801 -7.047 -130.733 1.00 80.94 73 THR A N 1
ATOM 541 C CA . THR A 1 73 ? 59.099 -5.641 -130.384 1.00 80.94 73 THR A CA 1
ATOM 542 C C . THR A 1 73 ? 57.921 -4.984 -129.657 1.00 80.94 73 THR A C 1
ATOM 544 O O . THR A 1 73 ? 58.075 -4.432 -128.568 1.00 80.94 73 THR A O 1
ATOM 547 N N . ASP A 1 74 ? 56.719 -5.112 -130.218 1.00 83.44 74 ASP A N 1
ATOM 548 C CA . ASP A 1 74 ? 55.455 -4.651 -129.642 1.00 83.44 74 ASP A CA 1
ATOM 549 C C . ASP A 1 74 ? 55.170 -5.289 -128.277 1.00 83.44 74 ASP A C 1
ATOM 551 O O . ASP A 1 74 ? 54.668 -4.626 -127.368 1.00 83.44 74 ASP A O 1
ATOM 555 N N . THR A 1 75 ? 55.454 -6.587 -128.141 1.00 84.19 75 THR A N 1
ATOM 556 C CA . THR A 1 75 ? 55.278 -7.340 -126.893 1.00 84.19 75 THR A CA 1
ATOM 557 C C . THR A 1 75 ? 56.248 -6.849 -125.826 1.00 84.19 75 THR A C 1
ATOM 559 O O . THR A 1 75 ? 55.819 -6.597 -124.702 1.00 84.19 75 THR A O 1
ATOM 562 N N . LEU A 1 76 ? 57.522 -6.629 -126.172 1.00 85.75 76 LEU A N 1
ATOM 563 C CA . LEU A 1 76 ? 58.507 -6.060 -125.253 1.00 85.75 76 LEU A CA 1
ATOM 564 C C . LEU A 1 76 ? 58.114 -4.641 -124.814 1.00 85.75 76 LEU A C 1
ATOM 566 O O . LEU A 1 76 ? 58.134 -4.356 -123.622 1.00 85.75 76 LEU A O 1
ATOM 570 N N . ALA A 1 77 ? 57.686 -3.775 -125.737 1.00 82.94 77 ALA A N 1
ATOM 571 C CA . ALA A 1 77 ? 57.255 -2.415 -125.407 1.00 82.94 77 ALA A CA 1
ATOM 572 C C . ALA A 1 77 ? 56.012 -2.393 -124.492 1.00 82.94 77 ALA A C 1
ATOM 574 O O . ALA A 1 77 ? 55.957 -1.624 -123.529 1.00 82.94 77 ALA A O 1
ATOM 575 N N . LYS A 1 78 ? 55.025 -3.267 -124.748 1.00 84.94 78 LYS A N 1
ATOM 576 C CA . LYS A 1 78 ? 53.840 -3.441 -123.885 1.00 84.94 78 LYS A CA 1
ATOM 577 C C . LYS A 1 78 ? 54.216 -4.004 -122.512 1.00 84.94 78 LYS A C 1
ATOM 579 O O . LYS A 1 78 ? 53.652 -3.563 -121.514 1.00 84.94 78 LYS A O 1
ATOM 584 N N . LEU A 1 79 ? 55.176 -4.929 -122.454 1.00 86.00 79 LEU A N 1
ATOM 585 C CA . LEU A 1 79 ? 55.688 -5.496 -121.210 1.00 86.00 79 LEU A CA 1
ATOM 586 C C . LEU A 1 79 ? 56.430 -4.441 -120.381 1.00 86.00 79 LEU A C 1
ATOM 588 O O . LEU A 1 79 ? 56.079 -4.243 -119.226 1.00 86.00 79 LEU A O 1
ATOM 592 N N . GLU A 1 80 ? 57.390 -3.713 -120.956 1.00 82.56 80 GLU A N 1
ATOM 593 C CA . GLU A 1 80 ? 58.128 -2.656 -120.247 1.00 82.56 80 GLU A CA 1
ATOM 594 C C . GLU A 1 80 ? 57.194 -1.550 -119.720 1.00 82.56 80 GLU A C 1
ATOM 596 O O . GLU A 1 80 ? 57.439 -0.984 -118.656 1.00 82.56 80 GLU A O 1
ATOM 601 N N . GLU A 1 81 ? 56.091 -1.262 -120.412 1.00 84.88 81 GLU A N 1
ATOM 602 C CA . GLU A 1 81 ? 55.075 -0.306 -119.961 1.00 84.88 81 GLU A CA 1
ATOM 603 C C . GLU A 1 81 ? 54.108 -0.870 -118.898 1.00 84.88 81 GLU A C 1
ATOM 605 O O . GLU A 1 81 ? 53.634 -0.118 -118.042 1.00 84.88 81 GLU A O 1
ATOM 610 N N . ALA A 1 82 ? 53.834 -2.178 -118.903 1.00 83.25 82 ALA A N 1
ATOM 611 C CA . ALA A 1 82 ? 53.098 -2.854 -117.833 1.00 83.25 82 ALA A CA 1
ATOM 612 C C . ALA A 1 82 ? 53.943 -2.953 -116.550 1.00 83.25 82 ALA A C 1
ATOM 614 O O . ALA A 1 82 ? 53.479 -2.572 -115.477 1.00 83.25 82 ALA A O 1
ATOM 615 N N . VAL A 1 83 ? 55.214 -3.345 -116.680 1.00 86.19 83 VAL A N 1
ATOM 616 C CA . VAL A 1 83 ? 56.189 -3.455 -115.584 1.00 86.19 83 VAL A CA 1
ATOM 617 C C . VAL A 1 83 ? 56.345 -2.134 -114.828 1.00 86.19 83 VAL A C 1
ATOM 619 O O . VAL A 1 83 ? 56.290 -2.124 -113.600 1.00 86.19 83 VAL A O 1
ATOM 622 N N . LYS A 1 84 ? 56.453 -0.996 -115.532 1.00 84.06 84 LYS A N 1
ATOM 623 C CA . LYS A 1 84 ? 56.479 0.333 -114.886 1.00 84.06 84 LYS A CA 1
ATOM 624 C C . LYS A 1 84 ? 55.254 0.583 -114.002 1.00 84.06 84 LYS A C 1
ATOM 626 O O . LYS A 1 84 ? 55.385 1.210 -112.957 1.00 84.06 84 LYS A O 1
ATOM 631 N N . LYS A 1 85 ? 54.071 0.114 -114.412 1.00 85.44 85 LYS A N 1
ATOM 632 C CA . LYS A 1 85 ? 52.811 0.302 -113.672 1.00 85.44 85 LYS A CA 1
ATOM 633 C C . LYS A 1 85 ? 52.692 -0.649 -112.484 1.00 85.44 85 LYS A C 1
ATOM 635 O O . LYS A 1 85 ? 52.210 -0.224 -111.439 1.00 85.44 85 LYS A O 1
ATOM 640 N N . GLU A 1 86 ? 53.169 -1.886 -112.609 1.00 85.75 86 GLU A N 1
ATOM 641 C CA . GLU A 1 86 ? 53.241 -2.836 -111.490 1.00 85.75 86 GLU A CA 1
ATOM 642 C C . GLU A 1 86 ? 54.238 -2.363 -110.419 1.00 85.75 86 GLU A C 1
ATOM 644 O O . GLU A 1 86 ? 53.887 -2.312 -109.239 1.00 85.75 86 GLU A O 1
ATOM 649 N N . ILE A 1 87 ? 55.434 -1.913 -110.825 1.00 86.25 87 ILE A N 1
ATOM 650 C CA . ILE A 1 87 ? 56.435 -1.335 -109.913 1.00 86.25 87 ILE A CA 1
ATOM 651 C C . ILE A 1 87 ? 55.892 -0.060 -109.256 1.00 86.25 87 ILE A C 1
ATOM 653 O O . ILE A 1 87 ? 55.849 0.001 -108.031 1.00 86.25 87 ILE A O 1
ATOM 657 N N . ALA A 1 88 ? 55.387 0.914 -110.023 1.00 85.75 88 ALA A N 1
ATOM 658 C CA . ALA A 1 88 ? 54.838 2.151 -109.456 1.00 85.75 88 ALA A CA 1
ATOM 659 C C . ALA A 1 88 ? 53.627 1.903 -108.532 1.00 85.75 88 ALA A C 1
ATOM 661 O O . ALA A 1 88 ? 53.429 2.629 -107.558 1.00 85.75 88 ALA A O 1
ATOM 662 N N . GLY A 1 89 ? 52.824 0.866 -108.797 1.00 86.31 89 GLY A N 1
ATOM 663 C CA . GLY A 1 89 ? 51.744 0.429 -107.910 1.00 86.31 89 GLY A CA 1
ATOM 664 C C . GLY A 1 89 ? 52.257 -0.143 -106.585 1.00 86.31 89 GLY A C 1
ATOM 665 O O . GLY A 1 89 ? 51.739 0.207 -105.523 1.00 86.31 89 GLY A O 1
ATOM 666 N N . ALA A 1 90 ? 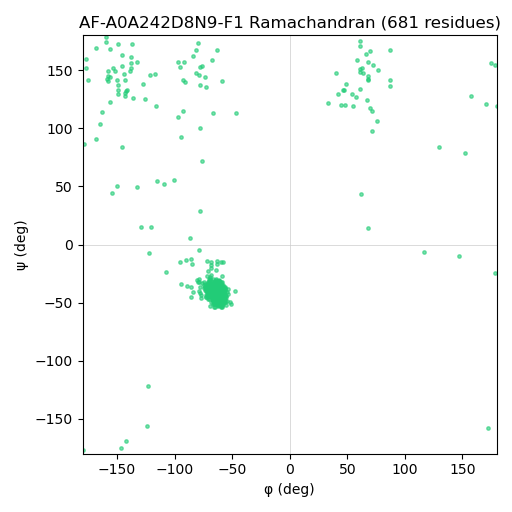53.302 -0.974 -106.628 1.00 86.25 90 ALA A N 1
ATOM 667 C CA . ALA A 1 90 ? 53.942 -1.531 -105.437 1.00 86.25 90 ALA A CA 1
ATOM 668 C C . ALA A 1 90 ? 54.696 -0.462 -104.619 1.00 86.25 90 ALA A C 1
ATOM 670 O O . ALA A 1 90 ? 54.574 -0.435 -103.394 1.00 86.25 90 ALA A O 1
ATOM 671 N N . GLU A 1 91 ? 55.406 0.458 -105.280 1.00 89.31 91 GLU A N 1
ATOM 672 C CA . GLU A 1 91 ? 56.063 1.614 -104.655 1.00 89.31 91 GLU A CA 1
ATOM 673 C C . GLU A 1 91 ? 55.046 2.543 -103.989 1.00 89.31 91 GLU A C 1
ATOM 675 O O . GLU A 1 91 ? 55.245 2.948 -102.842 1.00 89.31 91 GLU A O 1
ATOM 680 N N . LYS A 1 92 ? 53.916 2.822 -104.655 1.00 90.31 92 LYS A N 1
ATOM 681 C CA . LYS A 1 92 ? 52.837 3.607 -104.052 1.00 90.31 92 LYS A CA 1
ATOM 682 C C . LYS A 1 92 ? 52.250 2.905 -102.827 1.00 90.31 92 LYS A C 1
ATOM 684 O O . LYS A 1 92 ? 52.104 3.550 -101.796 1.00 90.31 92 LYS A O 1
ATOM 689 N N . ASN A 1 93 ? 51.954 1.605 -102.898 1.00 90.06 93 ASN A N 1
ATOM 690 C CA . ASN A 1 93 ? 51.444 0.869 -101.737 1.00 90.06 93 ASN A CA 1
ATOM 691 C C . ASN A 1 93 ? 52.433 0.914 -100.558 1.00 90.06 93 ASN A C 1
ATOM 693 O O . ASN A 1 93 ? 52.020 1.160 -99.430 1.00 90.06 93 ASN A O 1
ATOM 697 N N . LEU A 1 94 ? 53.738 0.757 -100.807 1.00 90.50 94 LEU A N 1
ATOM 698 C CA . LEU A 1 94 ? 54.758 0.902 -99.765 1.00 90.50 94 LEU A CA 1
ATOM 699 C C . LEU A 1 94 ? 54.759 2.316 -99.151 1.00 90.50 94 LEU A C 1
ATOM 701 O O . LEU A 1 94 ? 54.802 2.445 -97.929 1.00 90.50 94 LEU A O 1
ATOM 705 N N . ALA A 1 95 ? 54.654 3.366 -99.970 1.00 88.25 95 ALA A N 1
ATOM 706 C CA . ALA A 1 95 ? 54.571 4.749 -99.498 1.00 88.25 95 ALA A CA 1
ATOM 707 C C . ALA A 1 95 ? 53.279 5.033 -98.702 1.00 88.25 95 ALA A C 1
ATOM 709 O O . ALA A 1 95 ? 53.342 5.664 -97.645 1.00 88.25 95 ALA A O 1
ATOM 710 N N . ASP A 1 96 ? 52.129 4.528 -99.161 1.00 89.69 96 ASP A N 1
ATOM 711 C CA . ASP A 1 96 ? 50.831 4.656 -98.485 1.00 89.69 96 ASP A CA 1
ATOM 712 C C . ASP A 1 96 ? 50.868 3.949 -97.103 1.00 89.69 96 ASP A C 1
ATOM 714 O O . ASP A 1 96 ? 50.433 4.528 -96.103 1.00 89.69 96 ASP A O 1
ATOM 718 N N . GLN A 1 97 ? 51.475 2.754 -96.998 1.00 90.94 97 GLN A N 1
ATOM 719 C CA . GLN A 1 97 ? 51.674 2.056 -95.712 1.00 90.94 97 GLN A CA 1
ATOM 720 C C . GLN A 1 97 ? 52.674 2.780 -94.791 1.00 90.94 97 GLN A C 1
ATOM 722 O O . GLN A 1 97 ? 52.430 2.899 -93.592 1.00 90.94 97 GLN A O 1
ATOM 727 N N . GLN A 1 98 ? 53.776 3.322 -95.323 1.00 89.69 98 GLN A N 1
ATOM 728 C CA . GLN A 1 98 ? 54.742 4.104 -94.534 1.00 89.69 98 GLN A CA 1
ATOM 729 C C . GLN A 1 98 ? 54.150 5.429 -94.020 1.00 89.69 98 GLN A C 1
ATOM 731 O O . GLN A 1 98 ? 54.483 5.871 -92.918 1.00 89.69 98 GLN A O 1
ATOM 736 N N . ALA A 1 99 ? 53.253 6.060 -94.783 1.00 88.88 99 ALA A N 1
ATOM 737 C CA . ALA A 1 99 ? 52.499 7.227 -94.331 1.00 88.88 99 ALA A CA 1
ATOM 738 C C . ALA A 1 99 ? 51.493 6.857 -93.226 1.00 88.88 99 ALA A C 1
ATOM 740 O O . ALA A 1 99 ? 51.383 7.575 -92.229 1.00 88.88 99 ALA A O 1
ATOM 741 N N . ALA A 1 100 ? 50.807 5.716 -93.361 1.00 88.56 100 ALA A N 1
ATOM 742 C CA . ALA A 1 100 ? 49.914 5.190 -92.330 1.00 88.56 100 ALA A CA 1
ATOM 743 C C . ALA A 1 100 ? 50.662 4.838 -91.031 1.00 88.56 100 ALA A C 1
ATOM 745 O O . ALA A 1 100 ? 50.186 5.191 -89.951 1.00 88.56 100 ALA A O 1
ATOM 746 N N . LEU A 1 101 ? 51.849 4.221 -91.125 1.00 90.94 101 LEU A N 1
ATOM 747 C CA . LEU A 1 101 ? 52.717 3.920 -89.981 1.00 90.94 101 LEU A CA 1
ATOM 748 C C . LEU A 1 101 ? 53.084 5.197 -89.211 1.00 90.94 101 LEU A C 1
ATOM 750 O O . LEU A 1 101 ? 52.789 5.286 -88.023 1.00 90.94 101 LEU A O 1
ATOM 754 N N . LYS A 1 102 ? 53.584 6.237 -89.892 1.00 88.50 102 LYS A N 1
ATOM 755 C CA . LYS A 1 102 ? 53.892 7.539 -89.263 1.00 88.50 102 LYS A CA 1
ATOM 756 C C . LYS A 1 102 ? 52.677 8.201 -88.609 1.00 88.50 102 LYS A C 1
ATOM 758 O O . LYS A 1 102 ? 52.788 8.819 -87.551 1.00 88.50 102 LYS A O 1
ATOM 763 N N . ALA A 1 103 ? 51.495 8.053 -89.207 1.00 87.94 103 ALA A N 1
ATOM 764 C CA . ALA A 1 103 ? 50.247 8.535 -88.619 1.00 87.94 103 ALA A CA 1
ATOM 765 C C . ALA A 1 103 ? 49.788 7.710 -87.396 1.00 87.94 103 ALA A C 1
ATOM 767 O O . ALA A 1 103 ? 49.031 8.224 -86.571 1.00 87.94 103 ALA A O 1
ATOM 768 N N . ALA A 1 104 ? 50.228 6.455 -87.256 1.00 88.94 104 ALA A N 1
ATOM 769 C CA . ALA A 1 104 ? 50.004 5.626 -86.072 1.00 88.94 104 ALA A CA 1
ATOM 770 C C . ALA A 1 104 ? 51.045 5.898 -84.970 1.00 88.94 104 ALA A C 1
ATOM 772 O O . ALA A 1 104 ? 50.661 6.055 -83.814 1.00 88.94 104 ALA A O 1
ATOM 773 N N . GLU A 1 105 ? 52.323 6.073 -85.318 1.00 89.94 105 GLU A N 1
ATOM 774 C CA . GLU A 1 105 ? 53.387 6.521 -84.401 1.00 89.94 105 GLU A CA 1
ATOM 775 C C . GLU A 1 105 ? 53.012 7.853 -83.723 1.00 89.94 105 GLU A C 1
ATOM 777 O O . GLU A 1 105 ? 53.093 7.990 -82.501 1.00 89.94 105 GLU A O 1
ATOM 782 N N . ALA A 1 106 ? 52.492 8.815 -84.495 1.00 88.06 106 ALA A N 1
ATOM 783 C CA . ALA A 1 106 ? 51.995 10.087 -83.967 1.00 88.06 106 ALA A CA 1
ATOM 784 C C . ALA A 1 106 ? 50.797 9.925 -83.005 1.00 88.06 106 ALA A C 1
ATOM 786 O O . ALA A 1 106 ? 50.661 10.697 -82.053 1.00 88.06 106 ALA A O 1
ATOM 787 N N . LYS A 1 107 ? 49.939 8.913 -83.212 1.00 88.81 107 LYS A N 1
ATOM 788 C CA . LYS A 1 107 ? 48.842 8.583 -82.282 1.00 88.81 107 LYS A CA 1
ATOM 789 C C . LYS A 1 107 ? 49.354 7.938 -80.999 1.00 88.81 107 LYS A C 1
ATOM 791 O O . LYS A 1 107 ? 48.837 8.276 -79.942 1.00 88.81 107 LYS A O 1
ATOM 796 N N . VAL A 1 108 ? 50.369 7.072 -81.073 1.00 90.44 108 VAL A N 1
ATOM 797 C CA . VAL A 1 108 ? 51.042 6.522 -79.883 1.00 90.44 108 VAL A CA 1
ATOM 798 C C . VAL A 1 108 ? 51.637 7.659 -79.052 1.00 90.44 108 VAL A C 1
ATOM 800 O O . VAL A 1 108 ? 51.335 7.754 -77.870 1.00 90.44 108 VAL A O 1
ATOM 803 N N . ALA A 1 109 ? 52.375 8.591 -79.664 1.00 87.62 109 ALA A N 1
ATOM 804 C CA . ALA A 1 109 ? 52.929 9.748 -78.953 1.00 87.62 109 ALA A CA 1
ATOM 805 C C . ALA A 1 109 ? 51.848 10.600 -78.250 1.00 87.62 109 ALA A C 1
ATOM 807 O O . ALA A 1 109 ? 52.011 10.977 -77.088 1.00 87.62 109 ALA A O 1
ATOM 808 N N . ALA A 1 110 ? 50.718 10.857 -78.921 1.00 88.81 110 ALA A N 1
ATOM 809 C CA . ALA A 1 110 ? 49.588 11.577 -78.332 1.00 88.81 110 ALA A CA 1
ATOM 810 C C . ALA A 1 110 ? 48.888 10.789 -77.205 1.00 88.81 110 ALA A C 1
ATOM 812 O O . ALA A 1 110 ? 48.492 11.378 -76.196 1.00 88.81 110 ALA A O 1
ATOM 813 N N . ALA A 1 111 ? 48.755 9.465 -77.342 1.00 89.94 111 ALA A N 1
ATOM 814 C CA . ALA A 1 111 ? 48.187 8.596 -76.313 1.00 89.94 111 ALA A CA 1
ATOM 815 C C . ALA A 1 111 ? 49.092 8.512 -75.072 1.00 89.94 111 ALA A C 1
ATOM 817 O O . ALA A 1 111 ? 48.588 8.603 -73.956 1.00 89.94 111 ALA A O 1
ATOM 818 N N . THR A 1 112 ? 50.416 8.440 -75.247 1.00 90.56 112 THR A N 1
ATOM 819 C CA . THR A 1 112 ? 51.399 8.445 -74.152 1.00 90.56 112 THR A CA 1
ATOM 820 C C . THR A 1 112 ? 51.341 9.733 -73.331 1.00 90.56 112 THR A C 1
ATOM 822 O O . THR A 1 112 ? 51.276 9.672 -72.104 1.00 90.56 112 THR A O 1
ATOM 825 N N . GLU A 1 113 ? 51.306 10.906 -73.972 1.00 90.56 113 GLU A N 1
ATOM 826 C CA . GLU A 1 113 ? 51.203 12.180 -73.240 1.00 90.56 113 GLU A CA 1
ATOM 827 C C . GLU A 1 113 ? 49.815 12.355 -72.587 1.00 90.56 113 GLU A C 1
ATOM 829 O O . GLU A 1 113 ? 49.711 12.902 -71.488 1.00 90.56 113 GLU A O 1
ATOM 834 N N . THR A 1 114 ? 48.754 11.806 -73.196 1.00 90.06 114 THR A N 1
ATOM 835 C CA . THR A 1 114 ? 47.414 11.739 -72.579 1.00 90.06 114 THR A CA 1
ATOM 836 C C . THR A 1 114 ? 47.428 10.867 -71.319 1.00 90.06 114 THR A C 1
ATOM 838 O O . THR A 1 114 ? 46.990 11.318 -70.264 1.00 90.06 114 THR A O 1
ATOM 841 N N . LEU A 1 115 ? 47.982 9.651 -71.394 1.00 92.81 115 LEU A N 1
ATOM 842 C CA . LEU A 1 115 ? 48.131 8.739 -70.257 1.00 92.81 115 LEU A CA 1
ATOM 843 C C . LEU A 1 115 ? 48.939 9.380 -69.125 1.00 92.81 115 LEU A C 1
ATOM 845 O O . LEU A 1 115 ? 48.505 9.343 -67.977 1.00 92.81 115 LEU A O 1
ATOM 849 N N . LYS A 1 116 ? 50.066 10.024 -69.444 1.00 91.38 116 LYS A N 1
ATOM 850 C CA . LYS A 1 116 ? 50.877 10.777 -68.479 1.00 91.38 116 LYS A CA 1
ATOM 851 C C . LYS A 1 116 ? 50.074 11.897 -67.804 1.00 91.38 116 LYS A C 1
ATOM 853 O O . LYS A 1 116 ? 50.136 12.036 -66.584 1.00 91.38 116 LYS A O 1
ATOM 858 N N . SER A 1 117 ? 49.264 12.643 -68.559 1.00 91.12 117 SER A N 1
ATOM 859 C CA . SER A 1 117 ? 48.375 13.666 -67.991 1.00 91.12 117 SER A CA 1
ATOM 860 C C . SER A 1 117 ? 47.317 13.070 -67.050 1.00 91.12 117 SER A C 1
ATOM 862 O O . SER A 1 117 ? 47.082 13.620 -65.975 1.00 91.12 117 SER A O 1
ATOM 864 N N . GLU A 1 118 ? 46.710 11.929 -67.397 1.00 91.94 118 GLU A N 1
ATOM 865 C CA . GLU A 1 118 ? 45.754 11.239 -66.516 1.00 91.94 118 GLU A CA 1
ATOM 866 C C . GLU A 1 118 ? 46.419 10.606 -65.283 1.00 91.94 118 GLU A C 1
ATOM 868 O O . GLU A 1 118 ? 45.838 10.649 -64.202 1.00 91.94 118 GLU A O 1
ATOM 873 N N . GLN A 1 119 ? 47.658 10.114 -65.387 1.00 90.06 119 GLN A N 1
ATOM 874 C CA . GLN A 1 119 ? 48.448 9.640 -64.241 1.00 90.06 119 GLN A CA 1
ATOM 875 C C . GLN A 1 119 ? 48.805 10.787 -63.280 1.00 90.06 119 GLN A C 1
ATOM 877 O O . GLN A 1 119 ? 48.664 10.646 -62.065 1.00 90.06 119 GLN A O 1
ATOM 882 N N . GLU A 1 120 ? 49.196 11.955 -63.800 1.00 90.31 120 GLU A N 1
ATOM 883 C CA . GLU A 1 120 ? 49.413 13.153 -62.982 1.00 90.31 120 GLU A CA 1
ATOM 884 C C . GLU A 1 120 ? 48.133 13.644 -62.291 1.00 90.31 120 GLU A C 1
ATOM 886 O O . GLU A 1 120 ? 48.194 14.149 -61.166 1.00 90.31 120 GLU A O 1
ATOM 891 N N . LYS A 1 121 ? 46.973 13.528 -62.951 1.00 91.50 121 LYS A N 1
ATOM 892 C CA . LYS A 1 121 ? 45.669 13.828 -62.342 1.00 91.50 121 LYS A CA 1
ATOM 893 C C . LYS A 1 121 ? 45.296 12.785 -61.295 1.00 91.50 121 LYS A C 1
ATOM 895 O O . LYS A 1 121 ? 44.824 13.177 -60.235 1.00 91.50 121 LYS A O 1
ATOM 900 N N . LEU A 1 122 ? 45.555 11.499 -61.542 1.00 93.31 122 LEU A N 1
ATOM 901 C CA . LEU A 1 122 ? 45.308 10.415 -60.590 1.00 93.31 122 LEU A CA 1
ATOM 902 C C . LEU A 1 122 ? 46.123 10.587 -59.309 1.00 93.31 122 LEU A C 1
ATOM 904 O O . LEU A 1 122 ? 45.550 10.504 -58.231 1.00 93.31 122 LEU A O 1
ATOM 908 N N . ALA A 1 123 ? 47.409 10.933 -59.403 1.00 90.12 123 ALA A N 1
ATOM 909 C CA . ALA A 1 123 ? 48.218 11.252 -58.224 1.00 90.12 123 ALA A CA 1
ATOM 910 C C . ALA A 1 123 ? 47.619 12.420 -57.412 1.00 90.12 123 ALA A C 1
ATOM 912 O O . ALA A 1 123 ? 47.483 12.332 -56.195 1.00 90.12 123 ALA A O 1
ATOM 913 N N . LYS A 1 124 ? 47.180 13.493 -58.090 1.00 90.19 124 LYS A N 1
ATOM 914 C CA . LYS A 1 124 ? 46.533 14.658 -57.453 1.00 90.19 124 LYS A CA 1
ATOM 915 C C . LYS A 1 124 ? 45.139 14.329 -56.892 1.00 90.19 124 LYS A C 1
ATOM 917 O O . LYS A 1 124 ? 44.730 14.939 -55.908 1.00 90.19 124 LYS A O 1
ATOM 922 N N . ALA A 1 125 ? 44.410 13.390 -57.497 1.00 89.56 125 ALA A N 1
ATOM 923 C CA . ALA A 1 125 ? 43.121 12.900 -57.011 1.00 89.56 125 ALA A CA 1
ATOM 924 C C . ALA A 1 125 ? 43.286 11.987 -55.789 1.00 89.56 125 ALA A C 1
ATOM 926 O O . ALA A 1 125 ? 42.515 12.120 -54.847 1.00 89.56 125 ALA A O 1
ATOM 927 N N . GLN A 1 126 ? 44.319 11.138 -55.769 1.00 90.31 126 GLN A N 1
ATOM 928 C CA . GLN A 1 126 ? 44.672 10.293 -54.629 1.00 90.31 126 GLN A CA 1
ATOM 929 C C . GLN A 1 126 ? 44.995 11.146 -53.397 1.00 90.31 126 GLN A C 1
ATOM 931 O O . GLN A 1 126 ? 44.337 10.993 -52.378 1.00 90.31 126 GLN A O 1
ATOM 936 N N . THR A 1 127 ? 45.895 12.134 -53.510 1.00 89.44 127 THR A N 1
ATOM 937 C CA . THR A 1 127 ? 46.189 13.044 -52.385 1.00 89.44 127 THR A CA 1
ATOM 938 C C . THR A 1 127 ? 44.931 13.767 -51.892 1.00 89.44 127 THR A C 1
ATOM 940 O O . THR A 1 127 ? 44.670 13.783 -50.699 1.00 89.44 127 THR A O 1
ATOM 943 N N . ARG A 1 128 ? 44.085 14.284 -52.797 1.00 87.50 128 ARG A N 1
ATOM 944 C CA . ARG A 1 128 ? 42.814 14.935 -52.419 1.00 87.50 128 ARG A CA 1
ATOM 945 C C . ARG A 1 128 ? 41.800 13.991 -51.773 1.00 87.50 128 ARG A C 1
ATOM 947 O O . ARG A 1 128 ? 41.003 14.449 -50.960 1.00 87.50 128 ARG A O 1
ATOM 954 N N . HIS A 1 129 ? 41.778 12.721 -52.170 1.00 93.81 129 HIS A N 1
ATOM 955 C CA . HIS A 1 129 ? 40.974 11.693 -51.518 1.00 93.81 129 HIS A CA 1
ATOM 956 C C . HIS A 1 129 ? 41.482 11.480 -50.095 1.00 93.81 129 HIS A C 1
ATOM 958 O O . HIS A 1 129 ? 40.712 11.630 -49.154 1.00 93.81 129 HIS A O 1
ATOM 964 N N . ASP A 1 130 ? 42.777 11.217 -49.944 1.00 90.31 130 ASP A N 1
ATOM 965 C CA . ASP A 1 130 ? 43.393 10.886 -48.660 1.00 90.31 130 ASP A CA 1
ATOM 966 C C . ASP A 1 130 ? 43.302 12.067 -47.673 1.00 90.31 130 ASP A C 1
ATOM 968 O O . ASP A 1 130 ? 42.938 11.862 -46.517 1.00 90.31 130 ASP A O 1
ATOM 972 N N . ASP A 1 131 ? 43.493 13.306 -48.144 1.00 91.31 131 ASP A N 1
ATOM 973 C CA . ASP A 1 131 ? 43.271 14.537 -47.369 1.00 91.31 131 ASP A CA 1
ATOM 974 C C . ASP A 1 131 ? 41.801 14.677 -46.911 1.00 91.31 131 ASP A C 1
ATOM 976 O O . ASP A 1 131 ? 41.537 14.936 -45.734 1.00 91.31 131 ASP A O 1
ATOM 980 N N . ARG A 1 132 ? 40.823 14.500 -47.823 1.00 90.81 132 ARG A N 1
ATOM 981 C CA . ARG A 1 132 ? 39.381 14.608 -47.499 1.00 90.81 132 ARG A CA 1
ATOM 982 C C . ARG A 1 132 ? 38.935 13.513 -46.532 1.00 90.81 132 ARG A C 1
ATOM 984 O O . ARG A 1 132 ? 38.148 13.800 -45.634 1.00 90.81 132 ARG A O 1
ATOM 991 N N . VAL A 1 133 ? 39.424 12.284 -46.709 1.00 92.81 133 VAL A N 1
ATOM 992 C CA . VAL A 1 133 ? 39.106 11.152 -45.831 1.00 92.81 133 VAL A CA 1
ATOM 993 C C . VAL A 1 133 ? 39.722 11.360 -44.450 1.00 92.81 133 VAL A C 1
ATOM 995 O O . VAL A 1 133 ? 38.986 11.308 -43.473 1.00 92.81 133 VAL A O 1
ATOM 998 N N . ALA A 1 134 ? 41.009 11.706 -44.349 1.00 91.25 134 ALA A N 1
ATOM 999 C CA . ALA A 1 134 ? 41.664 11.922 -43.057 1.00 91.25 134 ALA A CA 1
ATOM 1000 C C . ALA A 1 134 ? 41.033 13.072 -42.245 1.00 91.25 134 ALA A C 1
ATOM 1002 O O . ALA A 1 134 ? 40.925 12.974 -41.022 1.00 91.25 134 ALA A O 1
ATOM 1003 N N . MET A 1 135 ? 40.578 14.148 -42.905 1.00 90.56 135 MET A N 1
ATOM 1004 C CA . MET A 1 135 ? 39.805 15.204 -42.238 1.00 90.56 135 MET A CA 1
ATOM 1005 C C . MET A 1 135 ? 38.443 14.697 -41.744 1.00 90.56 135 MET A C 1
ATOM 1007 O O . MET A 1 135 ? 38.100 14.907 -40.583 1.00 90.56 135 MET A O 1
ATOM 1011 N N . ALA A 1 136 ? 37.682 14.011 -42.598 1.00 91.69 136 ALA A N 1
ATOM 1012 C CA . ALA A 1 136 ? 36.349 13.521 -42.259 1.00 91.69 136 ALA A CA 1
ATOM 1013 C C . ALA A 1 136 ? 36.369 12.429 -41.170 1.00 91.69 136 ALA A C 1
ATOM 1015 O O . ALA A 1 136 ? 35.542 12.454 -40.263 1.00 91.69 136 ALA A O 1
ATOM 1016 N N . GLU A 1 137 ? 37.337 11.510 -41.196 1.00 92.19 137 GLU A N 1
ATOM 1017 C CA . GLU A 1 137 ? 37.537 10.503 -40.144 1.00 92.19 137 GLU A CA 1
ATOM 1018 C C . GLU A 1 137 ? 37.892 11.154 -38.795 1.00 92.19 137 GLU A C 1
ATOM 1020 O O . GLU A 1 137 ? 37.405 10.715 -37.752 1.00 92.19 137 GLU A O 1
ATOM 1025 N N . ALA A 1 138 ? 38.674 12.241 -38.798 1.00 91.50 138 ALA A N 1
ATOM 1026 C CA . ALA A 1 138 ? 38.969 13.010 -37.589 1.00 91.50 138 ALA A CA 1
ATOM 1027 C C . ALA A 1 138 ? 37.742 13.780 -37.055 1.00 91.50 138 ALA A C 1
ATOM 1029 O O . ALA A 1 138 ? 37.553 13.858 -35.838 1.00 91.50 138 ALA A O 1
ATOM 1030 N N . GLU A 1 139 ? 36.890 14.317 -37.936 1.00 91.44 139 GLU A N 1
ATOM 1031 C CA . GLU A 1 139 ? 35.613 14.937 -37.553 1.00 91.44 139 GLU A CA 1
ATOM 1032 C C . GLU A 1 139 ? 34.647 13.907 -36.943 1.00 91.44 139 GLU A C 1
ATOM 1034 O O . GLU A 1 139 ? 34.104 14.161 -35.865 1.00 91.44 139 GLU A O 1
ATOM 1039 N N . ILE A 1 140 ? 34.507 12.722 -37.555 1.00 93.00 140 ILE A N 1
ATOM 1040 C CA . ILE A 1 140 ? 33.701 11.607 -37.026 1.00 93.00 140 ILE A CA 1
ATOM 1041 C C . ILE A 1 140 ? 34.212 11.183 -35.647 1.00 93.00 140 ILE A C 1
ATOM 1043 O O . ILE A 1 140 ? 33.449 11.218 -34.685 1.00 93.00 140 ILE A O 1
ATOM 1047 N N . ALA A 1 141 ? 35.503 10.866 -35.507 1.00 91.69 141 ALA A N 1
ATOM 1048 C CA . ALA A 1 141 ? 36.068 10.400 -34.238 1.00 91.69 141 ALA A CA 1
ATOM 1049 C C . ALA A 1 141 ? 35.950 11.443 -33.105 1.00 91.69 141 ALA A C 1
ATOM 1051 O O . ALA A 1 141 ? 35.793 11.087 -31.934 1.00 91.69 141 ALA A O 1
ATOM 1052 N N . SER A 1 142 ? 36.001 12.738 -33.437 1.00 92.75 142 SER A N 1
ATOM 1053 C CA . SER A 1 142 ? 35.765 13.832 -32.486 1.00 92.75 142 SER A CA 1
ATOM 1054 C C . SER A 1 142 ? 34.293 13.908 -32.051 1.00 92.75 142 SER A C 1
ATOM 1056 O O . SER A 1 142 ? 33.998 14.016 -30.857 1.00 92.75 142 SER A O 1
ATOM 1058 N N . ALA A 1 143 ? 33.366 13.789 -33.006 1.00 92.31 143 ALA A N 1
ATOM 1059 C CA . ALA A 1 143 ? 31.925 13.817 -32.773 1.00 92.31 143 ALA A CA 1
ATOM 1060 C C . ALA A 1 143 ? 31.434 12.590 -31.977 1.00 92.31 143 ALA A C 1
ATOM 1062 O O . ALA A 1 143 ? 30.723 12.744 -30.982 1.00 92.31 143 ALA A O 1
ATOM 1063 N N . GLU A 1 144 ? 31.877 11.382 -32.342 1.00 92.06 144 GLU A N 1
ATOM 1064 C CA . GLU A 1 144 ? 31.609 10.134 -31.612 1.00 92.06 144 GLU A CA 1
ATOM 1065 C C . GLU A 1 144 ? 32.112 10.206 -30.165 1.00 92.06 144 GLU A C 1
ATOM 1067 O O . GLU A 1 144 ? 31.393 9.844 -29.231 1.00 92.06 144 GLU A O 1
ATOM 1072 N N . LYS A 1 145 ? 33.325 10.736 -29.951 1.00 92.88 145 LYS A N 1
ATOM 1073 C CA . LYS A 1 145 ? 33.887 10.942 -28.610 1.00 92.88 145 LYS A CA 1
ATOM 1074 C C . LYS A 1 145 ? 33.030 11.897 -27.775 1.00 92.88 145 LYS A C 1
ATOM 1076 O O . LYS A 1 145 ? 32.767 11.600 -26.612 1.00 92.88 145 LYS A O 1
ATOM 1081 N N . ALA A 1 146 ? 32.557 13.000 -28.358 1.00 91.31 146 ALA A N 1
ATOM 1082 C CA . ALA A 1 146 ? 31.685 13.953 -27.670 1.00 91.31 146 ALA A CA 1
ATOM 1083 C C . ALA A 1 146 ? 30.316 13.348 -27.297 1.00 91.31 146 ALA A C 1
ATOM 1085 O O . ALA A 1 146 ? 29.814 13.606 -26.201 1.00 91.31 146 ALA A O 1
ATOM 1086 N N . ILE A 1 147 ? 29.730 12.511 -28.164 1.00 91.56 147 ILE A N 1
ATOM 1087 C CA . ILE A 1 147 ? 28.507 11.746 -27.857 1.00 91.56 147 ILE A CA 1
ATOM 1088 C C . ILE A 1 147 ? 28.771 10.784 -26.691 1.00 91.56 147 ILE A C 1
ATOM 1090 O O . ILE A 1 147 ? 28.042 10.795 -25.696 1.00 91.56 147 ILE A O 1
ATOM 1094 N N . LYS A 1 148 ? 29.846 9.992 -26.775 1.00 91.50 148 LYS A N 1
ATOM 1095 C CA . LYS A 1 148 ? 30.183 8.970 -25.778 1.00 91.50 148 LYS A CA 1
ATOM 1096 C C . LYS A 1 148 ? 30.477 9.550 -24.388 1.00 91.50 148 LYS A C 1
ATOM 1098 O O . LYS A 1 148 ? 30.030 8.989 -23.390 1.00 91.50 148 LYS A O 1
ATOM 1103 N N . GLU A 1 149 ? 31.127 10.714 -24.315 1.00 91.44 149 GLU A N 1
ATOM 1104 C CA . GLU A 1 149 ? 31.342 11.469 -23.065 1.00 91.44 149 GLU A CA 1
ATOM 1105 C C . GLU A 1 149 ? 30.037 11.892 -22.356 1.00 91.44 149 GLU A C 1
ATOM 1107 O O . GLU A 1 149 ? 30.068 12.258 -21.178 1.00 91.44 149 GLU A O 1
ATOM 1112 N N . LYS A 1 150 ? 28.884 11.832 -23.039 1.00 91.88 150 LYS A N 1
ATOM 1113 C CA . LYS A 1 150 ? 27.549 12.017 -22.445 1.00 91.88 150 LYS A CA 1
ATOM 1114 C C . LYS A 1 150 ? 26.732 10.733 -22.326 1.00 91.88 150 LYS A C 1
ATOM 1116 O O . LYS A 1 150 ? 25.862 10.666 -21.463 1.00 91.88 150 LYS A O 1
ATOM 1121 N N . GLU A 1 151 ? 27.023 9.724 -23.138 1.00 92.50 151 GLU A N 1
ATOM 1122 C CA . GLU A 1 151 ? 26.359 8.421 -23.090 1.00 92.50 151 GLU A CA 1
ATOM 1123 C C . GLU A 1 151 ? 26.661 7.668 -21.791 1.00 92.50 151 GLU A C 1
ATOM 1125 O O . GLU A 1 151 ? 25.739 7.260 -21.086 1.00 92.50 151 GLU A O 1
ATOM 1130 N N . GLU A 1 152 ? 27.941 7.544 -21.427 1.00 89.88 152 GLU A N 1
ATOM 1131 C CA . GLU A 1 152 ? 28.371 6.825 -20.220 1.00 89.88 152 GLU A CA 1
ATOM 1132 C C . GLU A 1 152 ? 27.723 7.367 -18.921 1.00 89.88 152 GLU A C 1
ATOM 1134 O O . GLU A 1 152 ? 27.143 6.565 -18.181 1.00 89.88 152 GLU A O 1
ATOM 1139 N N . PRO A 1 153 ? 27.713 8.689 -18.630 1.00 88.38 153 PRO A N 1
ATOM 1140 C CA . PRO A 1 153 ? 27.024 9.209 -17.446 1.00 88.38 153 PRO A CA 1
ATOM 1141 C C . PRO A 1 153 ? 25.490 9.119 -17.529 1.00 88.38 153 PRO A C 1
ATOM 1143 O O . PRO A 1 153 ? 24.851 8.980 -16.489 1.00 88.38 153 PRO A O 1
ATOM 1146 N N . TYR A 1 154 ? 24.881 9.155 -18.722 1.00 93.62 154 TYR A N 1
ATOM 1147 C CA . TYR A 1 154 ? 23.439 8.912 -18.875 1.00 93.62 154 TYR A CA 1
ATOM 1148 C C . TYR A 1 154 ? 23.069 7.462 -18.536 1.00 93.62 154 TYR A C 1
ATOM 1150 O O . TYR A 1 154 ? 22.136 7.233 -17.764 1.00 93.62 154 TYR A O 1
ATOM 1158 N N . LEU A 1 155 ? 23.826 6.484 -19.042 1.00 92.56 155 LEU A N 1
ATOM 1159 C CA . LEU A 1 155 ? 23.610 5.068 -18.736 1.00 92.56 155 LEU A CA 1
ATOM 1160 C C . LEU A 1 155 ? 23.807 4.776 -17.240 1.00 92.56 155 LEU A C 1
ATOM 1162 O O . LEU A 1 155 ? 22.986 4.076 -16.648 1.00 92.56 155 LEU A O 1
ATOM 1166 N N . ALA A 1 156 ? 24.823 5.373 -16.607 1.00 90.94 156 ALA A N 1
ATOM 1167 C CA . ALA A 1 156 ? 25.046 5.251 -15.166 1.00 90.94 156 ALA A CA 1
ATOM 1168 C C . ALA A 1 156 ? 23.903 5.868 -14.330 1.00 90.94 156 ALA A C 1
ATOM 1170 O O . ALA A 1 156 ? 23.425 5.240 -13.384 1.00 90.94 156 ALA A O 1
ATOM 1171 N N . ALA A 1 157 ? 23.419 7.063 -14.693 1.00 90.50 157 ALA A N 1
ATOM 1172 C CA . ALA A 1 157 ? 22.288 7.705 -14.015 1.00 90.50 157 ALA A CA 1
ATOM 1173 C C . ALA A 1 157 ? 20.976 6.918 -14.201 1.00 90.50 157 ALA A C 1
ATOM 1175 O O . ALA A 1 157 ? 20.176 6.800 -13.271 1.00 90.50 157 ALA A O 1
ATOM 1176 N N . LYS A 1 158 ? 20.775 6.309 -15.377 1.00 91.44 158 LYS A N 1
ATOM 1177 C CA . LYS A 1 158 ? 19.657 5.397 -15.641 1.00 91.44 158 LYS A CA 1
ATOM 1178 C C . LYS A 1 158 ? 19.715 4.151 -14.755 1.00 91.44 158 LYS A C 1
ATOM 1180 O O . LYS A 1 158 ? 18.727 3.852 -14.089 1.00 91.44 158 LYS A O 1
ATOM 1185 N N . GLU A 1 159 ? 20.857 3.466 -14.694 1.00 92.19 159 GLU A N 1
ATOM 1186 C CA . GLU A 1 159 ? 21.030 2.282 -13.840 1.00 92.19 159 GLU A CA 1
ATOM 1187 C C . GLU A 1 159 ? 20.838 2.626 -12.348 1.00 92.19 159 GLU A C 1
ATOM 1189 O O . GLU A 1 159 ? 20.241 1.854 -11.597 1.00 92.19 159 GLU A O 1
ATOM 1194 N N . ALA A 1 160 ? 21.289 3.809 -11.913 1.00 91.62 160 ALA A N 1
ATOM 1195 C CA . ALA A 1 160 ? 21.070 4.302 -10.554 1.00 91.62 160 ALA A CA 1
ATOM 1196 C C . ALA A 1 160 ? 19.579 4.542 -10.245 1.00 91.62 160 ALA A C 1
ATOM 1198 O O . ALA A 1 160 ? 19.107 4.135 -9.183 1.00 91.62 160 ALA A O 1
ATOM 1199 N N . ALA A 1 161 ? 18.824 5.145 -11.171 1.00 91.25 161 ALA A N 1
ATOM 1200 C CA . ALA A 1 161 ? 17.383 5.350 -11.021 1.00 91.25 161 ALA A CA 1
ATOM 1201 C C . ALA A 1 161 ? 16.597 4.024 -11.016 1.00 91.25 161 ALA A C 1
ATOM 1203 O O . ALA A 1 161 ? 15.694 3.850 -10.198 1.00 91.25 161 ALA A O 1
ATOM 1204 N N . GLU A 1 162 ? 16.967 3.065 -11.871 1.00 92.38 162 GLU A N 1
ATOM 1205 C CA . GLU A 1 162 ? 16.354 1.728 -11.910 1.00 92.38 162 GLU A CA 1
ATOM 1206 C C . GLU A 1 162 ? 16.613 0.945 -10.609 1.00 92.38 162 GLU A C 1
ATOM 1208 O O . GLU A 1 162 ? 15.680 0.376 -10.037 1.00 92.38 162 GLU A O 1
ATOM 1213 N N . LYS A 1 163 ? 17.841 0.993 -10.068 1.00 91.88 163 LYS A N 1
ATOM 1214 C CA . LYS A 1 163 ? 18.173 0.415 -8.750 1.00 91.88 163 LYS A CA 1
ATOM 1215 C C . LYS A 1 163 ? 17.409 1.087 -7.610 1.00 91.88 163 LYS A C 1
ATOM 1217 O O . LYS A 1 163 ? 16.841 0.392 -6.774 1.00 91.88 163 LYS A O 1
ATOM 1222 N N . ALA A 1 164 ? 17.355 2.420 -7.587 1.00 92.00 164 ALA A N 1
ATOM 1223 C CA . ALA A 1 164 ? 16.627 3.154 -6.555 1.00 92.00 164 ALA A CA 1
ATOM 1224 C C . ALA A 1 164 ? 15.122 2.832 -6.576 1.00 92.00 164 ALA A C 1
ATOM 1226 O O . ALA A 1 164 ? 14.523 2.665 -5.515 1.00 92.00 164 ALA A O 1
ATOM 1227 N N . LYS A 1 165 ? 14.522 2.652 -7.764 1.00 93.62 165 LYS A N 1
ATOM 1228 C CA . LYS A 1 165 ? 13.136 2.178 -7.886 1.00 93.62 165 LYS A CA 1
ATOM 1229 C C . LYS A 1 165 ? 12.960 0.772 -7.303 1.00 93.62 165 LYS A C 1
ATOM 1231 O O . LYS A 1 165 ? 12.018 0.552 -6.550 1.00 93.62 165 LYS A O 1
ATOM 1236 N N . ALA A 1 166 ? 13.867 -0.160 -7.600 1.00 92.88 166 ALA A N 1
ATOM 1237 C CA . ALA A 1 166 ? 13.801 -1.512 -7.042 1.00 92.88 166 ALA A CA 1
ATOM 1238 C C . ALA A 1 166 ? 13.871 -1.510 -5.500 1.00 92.88 166 ALA A C 1
ATOM 1240 O O . ALA A 1 166 ? 13.156 -2.273 -4.857 1.00 92.88 166 ALA A O 1
ATOM 1241 N N . THR A 1 167 ? 14.653 -0.605 -4.897 1.00 92.81 167 THR A N 1
ATOM 1242 C CA . THR A 1 167 ? 14.671 -0.403 -3.437 1.00 92.81 167 THR A CA 1
ATOM 1243 C C . THR A 1 167 ? 13.359 0.183 -2.896 1.00 92.81 167 THR A C 1
ATOM 1245 O O . THR A 1 167 ? 12.947 -0.193 -1.802 1.00 92.81 167 THR A O 1
ATOM 1248 N N . VAL A 1 168 ? 12.664 1.056 -3.638 1.00 93.19 168 VAL A N 1
ATOM 1249 C CA . VAL A 1 168 ? 11.301 1.500 -3.269 1.00 93.19 168 VAL A CA 1
ATOM 1250 C C . VAL A 1 168 ? 10.333 0.317 -3.277 1.00 93.19 168 VAL A C 1
ATOM 1252 O O . VAL A 1 168 ? 9.639 0.098 -2.286 1.00 93.19 168 VAL A O 1
ATOM 1255 N N . ASP A 1 169 ? 10.328 -0.475 -4.353 1.00 91.62 169 ASP A N 1
ATOM 1256 C CA . ASP A 1 169 ? 9.453 -1.646 -4.487 1.00 91.62 169 ASP A CA 1
ATOM 1257 C C . ASP A 1 169 ? 9.717 -2.675 -3.352 1.00 91.62 169 ASP A C 1
ATOM 1259 O O . ASP A 1 169 ? 8.776 -3.196 -2.750 1.00 91.62 169 ASP A O 1
ATOM 1263 N N . GLU A 1 170 ? 10.988 -2.907 -2.988 1.00 93.12 170 GLU A N 1
ATOM 1264 C CA . GLU A 1 170 ? 11.400 -3.745 -1.847 1.00 93.12 170 GLU A CA 1
ATOM 1265 C C . GLU A 1 170 ? 10.893 -3.195 -0.501 1.00 93.12 170 GLU A C 1
ATOM 1267 O O . GLU A 1 170 ? 10.352 -3.942 0.320 1.00 93.12 170 GLU A O 1
ATOM 1272 N N . LYS A 1 171 ? 11.042 -1.885 -0.259 1.00 93.31 171 LYS A N 1
ATOM 1273 C CA . LYS A 1 171 ? 10.621 -1.256 1.001 1.00 93.31 171 LYS A CA 1
ATOM 1274 C C . LYS A 1 171 ? 9.105 -1.216 1.163 1.00 93.31 171 LYS A C 1
ATOM 1276 O O . LYS A 1 171 ? 8.637 -1.407 2.283 1.00 93.31 171 LYS A O 1
ATOM 1281 N N . ILE A 1 172 ? 8.344 -1.041 0.081 1.00 92.25 172 ILE A N 1
ATOM 1282 C CA . ILE A 1 172 ? 6.876 -1.141 0.110 1.00 92.25 172 ILE A CA 1
ATOM 1283 C C . ILE A 1 172 ? 6.454 -2.557 0.524 1.00 92.25 172 ILE A C 1
ATOM 1285 O O . ILE A 1 172 ? 5.678 -2.705 1.466 1.00 92.25 172 ILE A O 1
ATOM 1289 N N . ALA A 1 173 ? 7.026 -3.599 -0.089 1.00 91.06 173 ALA A N 1
ATOM 1290 C CA . ALA A 1 173 ? 6.718 -4.985 0.273 1.00 91.06 173 ALA A CA 1
ATOM 1291 C C . ALA A 1 173 ? 7.086 -5.310 1.737 1.00 91.06 173 ALA A C 1
ATOM 1293 O O . ALA A 1 173 ? 6.323 -5.970 2.445 1.00 91.06 173 ALA A O 1
ATOM 1294 N N . ALA A 1 174 ? 8.226 -4.808 2.227 1.00 91.50 174 ALA A N 1
ATOM 1295 C CA . ALA A 1 174 ? 8.612 -4.944 3.633 1.00 91.50 174 ALA A CA 1
ATOM 1296 C C . ALA A 1 174 ? 7.633 -4.222 4.584 1.00 91.50 174 ALA A C 1
ATOM 1298 O O . ALA A 1 174 ? 7.294 -4.759 5.642 1.00 91.50 174 ALA A O 1
ATOM 1299 N N . TYR A 1 175 ? 7.147 -3.039 4.194 1.00 94.25 175 TYR A N 1
ATOM 1300 C CA . TYR A 1 175 ? 6.158 -2.273 4.951 1.00 94.25 175 TYR A CA 1
ATOM 1301 C C . TYR A 1 175 ? 4.799 -2.974 5.032 1.00 94.25 175 TYR A C 1
ATOM 1303 O O . TYR A 1 175 ? 4.228 -3.046 6.117 1.00 94.25 175 TYR A O 1
ATOM 1311 N N . GLU A 1 176 ? 4.289 -3.541 3.937 1.00 92.12 176 GLU A N 1
ATOM 1312 C CA . GLU A 1 176 ? 3.014 -4.275 3.941 1.00 92.12 176 GLU A CA 1
ATOM 1313 C C . GLU A 1 176 ? 3.056 -5.503 4.870 1.00 92.12 176 GLU A C 1
ATOM 1315 O O . GLU A 1 176 ? 2.109 -5.757 5.626 1.00 92.12 176 GLU A O 1
ATOM 1320 N N . VAL A 1 177 ? 4.179 -6.231 4.876 1.00 93.56 177 VAL A N 1
ATOM 1321 C CA . VAL A 1 177 ? 4.405 -7.380 5.768 1.00 93.56 177 VAL A CA 1
ATOM 1322 C C . VAL A 1 177 ? 4.462 -6.945 7.234 1.00 93.56 177 VAL A C 1
ATOM 1324 O O . VAL A 1 177 ? 3.762 -7.525 8.071 1.00 93.56 177 VAL A O 1
ATOM 1327 N N . GLU A 1 178 ? 5.247 -5.915 7.563 1.00 92.19 178 GLU A N 1
ATOM 1328 C CA . GLU A 1 178 ? 5.371 -5.441 8.945 1.00 92.19 178 GLU A CA 1
ATOM 1329 C C . GLU A 1 178 ? 4.067 -4.785 9.437 1.00 92.19 178 GLU A C 1
ATOM 1331 O O . GLU A 1 178 ? 3.649 -5.041 10.564 1.00 92.19 178 GLU A O 1
ATOM 1336 N N . GLN A 1 179 ? 3.353 -4.038 8.584 1.00 92.25 179 GLN A N 1
ATOM 1337 C CA . GLN A 1 179 ? 2.030 -3.487 8.894 1.00 92.25 179 GLN A CA 1
ATOM 1338 C C . GLN A 1 179 ? 1.023 -4.599 9.218 1.00 92.25 179 GLN A C 1
ATOM 1340 O O . GLN A 1 179 ? 0.328 -4.517 10.232 1.00 92.25 179 GLN A O 1
ATOM 1345 N N . THR A 1 180 ? 0.969 -5.658 8.404 1.00 92.19 180 THR A N 1
ATOM 1346 C CA . THR A 1 180 ? 0.063 -6.799 8.621 1.00 92.19 180 THR A CA 1
ATOM 1347 C C . THR A 1 180 ? 0.364 -7.505 9.946 1.00 92.19 180 THR A C 1
ATOM 1349 O O . THR A 1 180 ? -0.543 -7.760 10.743 1.00 92.19 180 THR A O 1
ATOM 1352 N N . LYS A 1 181 ? 1.649 -7.766 10.216 1.00 93.69 181 LYS A N 1
ATOM 1353 C CA . LYS A 1 181 ? 2.149 -8.380 11.455 1.00 93.69 181 LYS A CA 1
ATOM 1354 C C . LYS A 1 181 ? 1.813 -7.548 12.696 1.00 93.69 181 LYS A C 1
ATOM 1356 O O . LYS A 1 181 ? 1.275 -8.080 13.665 1.00 93.69 181 LYS A O 1
ATOM 1361 N N . GLN A 1 182 ? 2.083 -6.246 12.665 1.00 95.06 182 GLN A N 1
ATOM 1362 C CA . GLN A 1 182 ? 1.871 -5.364 13.814 1.00 95.06 182 GLN A CA 1
ATOM 1363 C C . GLN A 1 182 ? 0.383 -5.049 14.051 1.00 95.06 182 GLN A C 1
ATOM 1365 O O . GLN A 1 182 ? -0.046 -4.971 15.199 1.00 95.06 182 GLN A O 1
ATOM 1370 N N . GLN A 1 183 ? -0.452 -4.976 13.005 1.00 94.19 183 GLN A N 1
ATOM 1371 C CA . GLN A 1 183 ? -1.910 -4.891 13.178 1.00 94.19 183 GLN A CA 1
ATOM 1372 C C . GLN A 1 183 ? -2.515 -6.135 13.846 1.00 94.19 183 GLN A C 1
ATOM 1374 O O . GLN A 1 183 ? -3.524 -6.011 14.542 1.00 94.19 183 GLN A O 1
ATOM 1379 N N . ALA A 1 184 ? -1.943 -7.327 13.638 1.00 93.81 184 ALA A N 1
ATOM 1380 C CA . ALA A 1 184 ? -2.392 -8.535 14.330 1.00 93.81 184 ALA A CA 1
ATOM 1381 C C . ALA A 1 184 ? -2.083 -8.462 15.836 1.00 93.81 184 ALA A C 1
ATOM 1383 O O . ALA A 1 184 ? -2.969 -8.721 16.647 1.00 93.81 184 ALA A O 1
ATOM 1384 N N . ILE A 1 185 ? -0.872 -8.017 16.195 1.00 94.50 185 ILE A N 1
ATOM 1385 C CA . ILE A 1 185 ? -0.447 -7.805 17.589 1.00 94.50 185 ILE A CA 1
ATOM 1386 C C . ILE A 1 185 ? -1.350 -6.776 18.287 1.00 94.50 185 ILE A C 1
ATOM 1388 O O . ILE A 1 185 ? -1.859 -7.052 19.370 1.00 94.50 185 ILE A O 1
ATOM 1392 N N . ILE A 1 186 ? -1.627 -5.635 17.641 1.00 94.50 186 ILE A N 1
ATOM 1393 C CA . ILE A 1 186 ? -2.525 -4.600 18.184 1.00 94.50 186 ILE A CA 1
ATOM 1394 C C . ILE A 1 186 ? -3.911 -5.185 18.502 1.00 94.50 186 ILE A C 1
ATOM 1396 O O . ILE A 1 186 ? -4.402 -4.999 19.611 1.00 94.50 186 ILE A O 1
ATOM 1400 N N . LYS A 1 187 ? -4.508 -5.952 17.578 1.00 95.44 187 LYS A N 1
ATOM 1401 C CA . LYS A 1 187 ? -5.827 -6.582 17.778 1.00 95.44 187 LYS A CA 1
ATOM 1402 C C . LYS A 1 187 ? -5.833 -7.624 18.900 1.00 95.44 187 LYS A C 1
ATOM 1404 O O . LYS A 1 187 ? -6.832 -7.745 19.603 1.00 95.44 187 LYS A O 1
ATOM 1409 N N . GLU A 1 188 ? -4.746 -8.376 19.076 1.00 94.31 188 GLU A N 1
ATOM 1410 C CA . GLU A 1 188 ? -4.621 -9.343 20.174 1.00 94.31 188 GLU A CA 1
ATOM 1411 C C . GLU A 1 188 ? -4.524 -8.634 21.536 1.00 94.31 188 GLU A C 1
ATOM 1413 O O . GLU A 1 188 ? -5.199 -9.023 22.489 1.00 94.31 188 GLU A O 1
ATOM 1418 N N . SER A 1 189 ? -3.741 -7.556 21.621 1.00 95.38 189 SER A N 1
ATOM 1419 C CA . SER A 1 189 ? -3.635 -6.722 22.824 1.00 95.38 189 SER A CA 1
ATOM 1420 C C . SER A 1 189 ? -4.944 -5.994 23.156 1.00 95.38 189 SER A C 1
ATOM 1422 O O . SER A 1 189 ? -5.367 -6.010 24.309 1.00 95.38 189 SER A O 1
ATOM 1424 N N . GLU A 1 190 ? -5.642 -5.430 22.164 1.00 94.56 190 GLU A N 1
ATOM 1425 C CA . GLU A 1 190 ? -6.974 -4.825 22.339 1.00 94.56 190 GLU A CA 1
ATOM 1426 C C . GLU A 1 190 ? -8.012 -5.851 22.836 1.00 94.56 190 GLU A C 1
ATOM 1428 O O . GLU A 1 190 ? -8.836 -5.536 23.697 1.00 94.56 190 GLU A O 1
ATOM 1433 N N . ALA A 1 191 ? -7.949 -7.099 22.355 1.00 93.56 191 ALA A N 1
ATOM 1434 C CA . ALA A 1 191 ? -8.818 -8.176 22.826 1.00 93.56 191 ALA A CA 1
ATOM 1435 C C . ALA A 1 191 ? -8.538 -8.574 24.288 1.00 93.56 191 ALA A C 1
ATOM 1437 O O . ALA A 1 191 ? -9.488 -8.813 25.034 1.00 93.56 191 ALA A O 1
ATOM 1438 N N . LYS A 1 192 ? -7.266 -8.600 24.715 1.00 95.12 192 LYS A N 1
ATOM 1439 C CA . LYS A 1 192 ? -6.877 -8.884 26.111 1.00 95.12 192 LYS A CA 1
ATOM 1440 C C . LYS A 1 192 ? -7.354 -7.805 27.080 1.00 95.12 192 LYS A C 1
ATOM 1442 O O . LYS A 1 192 ? -7.921 -8.147 28.111 1.00 95.12 192 LYS A O 1
ATOM 1447 N N . ILE A 1 193 ? -7.202 -6.524 26.723 1.00 94.62 193 ILE A N 1
ATOM 1448 C CA . ILE A 1 193 ? -7.741 -5.402 27.516 1.00 94.62 193 ILE A CA 1
ATOM 1449 C C . ILE A 1 193 ? -9.246 -5.597 27.725 1.00 94.62 193 ILE A C 1
ATOM 1451 O O . ILE A 1 193 ? -9.719 -5.625 28.857 1.00 94.62 193 ILE A O 1
ATOM 1455 N N . LYS A 1 194 ? -9.990 -5.830 26.637 1.00 93.06 194 LYS A N 1
ATOM 1456 C CA . LYS A 1 194 ? -11.444 -6.014 26.687 1.00 93.06 194 LYS A CA 1
ATOM 1457 C C . LYS A 1 194 ? -11.885 -7.257 27.475 1.00 93.06 194 LYS A C 1
ATOM 1459 O O . LYS A 1 194 ? -12.973 -7.262 28.050 1.00 93.06 194 LYS A O 1
ATOM 1464 N N . GLN A 1 195 ? -11.079 -8.318 27.486 1.00 94.00 195 GLN A N 1
ATOM 1465 C CA . GLN A 1 195 ? -11.342 -9.499 28.309 1.00 94.00 195 GLN A CA 1
ATOM 1466 C C . GLN A 1 195 ? -11.232 -9.160 29.803 1.00 94.00 195 GLN A C 1
ATOM 1468 O O . GLN A 1 195 ? -12.126 -9.512 30.569 1.00 94.00 195 GLN A O 1
ATOM 1473 N N . GLU A 1 196 ? -10.193 -8.429 30.207 1.00 93.56 196 GLU A N 1
ATOM 1474 C CA . GLU A 1 196 ? -9.978 -8.070 31.613 1.00 93.56 196 GLU A CA 1
ATOM 1475 C C . GLU A 1 196 ? -10.966 -6.988 32.099 1.00 93.56 196 GLU A C 1
ATOM 1477 O O . GLU A 1 196 ? -11.461 -7.055 33.225 1.00 93.56 196 GLU A O 1
ATOM 1482 N N . GLU A 1 197 ? -11.361 -6.054 31.221 1.00 93.31 197 GLU A N 1
ATOM 1483 C CA . GLU A 1 197 ? -12.485 -5.132 31.460 1.00 93.31 197 GLU A CA 1
ATOM 1484 C C . GLU A 1 197 ? -13.780 -5.887 31.805 1.00 93.31 197 GLU A C 1
ATOM 1486 O O . GLU A 1 197 ? -14.517 -5.467 32.700 1.00 93.31 197 GLU A O 1
ATOM 1491 N N . ALA A 1 198 ? -14.065 -7.001 31.117 1.00 93.62 198 ALA A N 1
ATOM 1492 C CA . ALA A 1 198 ? -15.258 -7.809 31.368 1.00 93.62 198 ALA A CA 1
ATOM 1493 C C . ALA A 1 198 ? -15.205 -8.508 32.737 1.00 93.62 198 ALA A C 1
ATOM 1495 O O . ALA A 1 198 ? -16.188 -8.453 33.475 1.00 93.62 198 ALA A O 1
ATOM 1496 N N . VAL A 1 199 ? -14.049 -9.071 33.118 1.00 94.75 199 VAL A N 1
ATOM 1497 C CA . VAL A 1 199 ? -13.833 -9.678 34.448 1.00 94.75 199 VAL A CA 1
ATOM 1498 C C . VAL A 1 199 ? -14.081 -8.658 35.567 1.00 94.75 199 VAL A C 1
ATOM 1500 O O . VAL A 1 199 ? -14.754 -8.970 36.552 1.00 94.75 199 VAL A O 1
ATOM 1503 N N . TYR A 1 200 ? -13.615 -7.414 35.402 1.00 95.56 200 TYR A N 1
ATOM 1504 C CA . TYR A 1 200 ? -13.901 -6.341 36.357 1.00 95.56 200 TYR A CA 1
ATOM 1505 C C . TYR A 1 200 ? -15.398 -5.982 36.427 1.00 95.56 200 TYR A C 1
ATOM 1507 O O . TYR A 1 200 ? -15.919 -5.810 37.532 1.00 95.56 200 TYR A O 1
ATOM 1515 N N . GLN A 1 201 ? -16.125 -5.910 35.299 1.00 93.81 201 GLN A N 1
ATOM 1516 C CA . GLN A 1 201 ? -17.575 -5.651 35.352 1.00 93.81 201 GLN A CA 1
ATOM 1517 C C . GLN A 1 201 ? -18.352 -6.801 36.016 1.00 93.81 201 GLN A C 1
ATOM 1519 O O . GLN A 1 201 ? -19.239 -6.524 36.821 1.00 93.81 201 GLN A O 1
ATOM 1524 N N . GLU A 1 202 ? -18.010 -8.067 35.750 1.00 93.88 202 GLU A N 1
ATOM 1525 C CA . GLU A 1 202 ? -18.646 -9.224 36.405 1.00 93.88 202 GLU A CA 1
ATOM 1526 C C . GLU A 1 202 ? -18.419 -9.210 37.927 1.00 93.88 202 GLU A C 1
ATOM 1528 O O . GLU A 1 202 ? -19.363 -9.368 38.707 1.00 93.88 202 GLU A O 1
ATOM 1533 N N . ALA A 1 203 ? -17.186 -8.943 38.375 1.00 94.75 203 ALA A N 1
ATOM 1534 C CA . ALA A 1 203 ? -16.862 -8.834 39.799 1.00 94.75 203 ALA A CA 1
ATOM 1535 C C . ALA A 1 203 ? -17.593 -7.658 40.478 1.00 94.75 203 ALA A C 1
ATOM 1537 O O . ALA A 1 203 ? -18.072 -7.779 41.610 1.00 94.75 203 ALA A O 1
ATOM 1538 N N . LYS A 1 204 ? -17.730 -6.532 39.770 1.00 94.38 204 LYS A N 1
ATOM 1539 C CA . LYS A 1 204 ? -18.465 -5.344 40.217 1.00 94.38 204 LYS A CA 1
ATOM 1540 C C . LYS A 1 204 ? -19.974 -5.572 40.292 1.00 94.38 204 LYS A C 1
ATOM 1542 O O . LYS A 1 204 ? -20.605 -5.124 41.247 1.00 94.38 204 LYS A O 1
ATOM 1547 N N . GLU A 1 205 ? -20.565 -6.286 39.336 1.00 93.81 205 GLU A N 1
ATOM 1548 C CA . GLU A 1 205 ? -21.985 -6.641 39.401 1.00 93.81 205 GLU A CA 1
ATOM 1549 C C . GLU A 1 205 ? -22.256 -7.596 40.573 1.00 93.81 205 GLU A C 1
ATOM 1551 O O . GLU A 1 205 ? -23.190 -7.370 41.344 1.00 93.81 205 GLU A O 1
ATOM 1556 N N . ALA A 1 206 ? -21.384 -8.585 40.796 1.00 93.62 206 ALA A N 1
ATOM 1557 C CA . ALA A 1 206 ? -21.473 -9.478 41.950 1.00 93.62 206 ALA A CA 1
ATOM 1558 C C . ALA A 1 206 ? -21.326 -8.741 43.300 1.00 93.62 206 ALA A C 1
ATOM 1560 O O . ALA A 1 206 ? -21.967 -9.128 44.280 1.00 93.62 206 ALA A O 1
ATOM 1561 N N . PHE A 1 207 ? -20.529 -7.667 43.367 1.00 95.50 207 PHE A N 1
ATOM 1562 C CA . PHE A 1 207 ? -20.497 -6.769 44.527 1.00 95.50 207 PHE A CA 1
ATOM 1563 C C . PHE A 1 207 ? -21.826 -6.013 44.698 1.00 95.50 207 PHE A C 1
ATOM 1565 O O . PHE A 1 207 ? -22.404 -6.055 45.784 1.00 95.50 207 PHE A O 1
ATOM 1572 N N . ASN A 1 208 ? -22.368 -5.407 43.638 1.00 92.38 208 ASN A N 1
ATOM 1573 C CA . ASN A 1 208 ? -23.645 -4.682 43.703 1.00 92.38 208 ASN A CA 1
ATOM 1574 C C . ASN A 1 208 ? -24.812 -5.590 44.151 1.00 92.38 208 ASN A C 1
ATOM 1576 O O . ASN A 1 208 ? -25.638 -5.184 44.964 1.00 92.38 208 ASN A O 1
ATOM 1580 N N . GLN A 1 209 ? -24.857 -6.843 43.685 1.00 92.19 209 GLN A N 1
ATOM 1581 C CA . GLN A 1 209 ? -25.868 -7.828 44.104 1.00 92.19 209 GLN A CA 1
ATOM 1582 C C . GLN A 1 209 ? -25.763 -8.186 45.606 1.00 92.19 209 GLN A C 1
ATOM 1584 O O . GLN A 1 209 ? -26.773 -8.467 46.262 1.00 92.19 209 GLN A O 1
ATOM 1589 N N . SER A 1 210 ? -24.559 -8.126 46.192 1.00 93.31 210 SER A N 1
ATOM 1590 C CA . SER A 1 210 ? -24.373 -8.345 47.636 1.00 93.31 210 SER A CA 1
ATOM 1591 C C . SER A 1 210 ? -24.938 -7.201 48.495 1.00 93.31 210 SER A C 1
ATOM 1593 O O . SER A 1 210 ? -25.458 -7.466 49.579 1.00 93.31 210 SER A O 1
ATOM 1595 N N . GLU A 1 211 ? -24.970 -5.957 47.993 1.00 91.25 211 GLU A N 1
ATOM 1596 C CA . GLU A 1 211 ? -25.661 -4.850 48.677 1.00 91.25 211 GLU A CA 1
ATOM 1597 C C . GLU A 1 211 ? -27.172 -5.082 48.770 1.00 91.25 211 GLU A C 1
ATOM 1599 O O . GLU A 1 211 ? -27.758 -4.844 49.828 1.00 91.25 211 GLU A O 1
ATOM 1604 N N . THR A 1 212 ? -27.802 -5.595 47.707 1.00 91.12 212 THR A N 1
ATOM 1605 C CA . THR A 1 212 ? -29.225 -5.975 47.727 1.00 91.12 212 THR A CA 1
ATOM 1606 C C . THR A 1 212 ? -29.485 -7.057 48.774 1.00 91.12 212 THR A C 1
ATOM 1608 O O . THR A 1 212 ? -30.378 -6.908 49.603 1.00 91.12 212 THR A O 1
ATOM 1611 N N . THR A 1 213 ? -28.627 -8.081 48.833 1.00 92.12 213 THR A N 1
ATOM 1612 C CA . THR A 1 213 ? -28.736 -9.180 49.812 1.00 92.12 213 THR A CA 1
ATOM 1613 C C . THR A 1 213 ? -28.672 -8.669 51.262 1.00 92.12 213 THR A C 1
ATOM 1615 O O . THR A 1 213 ? -29.393 -9.151 52.137 1.00 92.12 213 THR A O 1
ATOM 1618 N N . ILE A 1 214 ? -27.846 -7.651 51.529 1.00 93.44 214 ILE A N 1
ATOM 1619 C CA . ILE A 1 214 ? -27.747 -6.999 52.844 1.00 93.44 214 ILE A CA 1
ATOM 1620 C C . ILE A 1 214 ? -28.989 -6.146 53.156 1.00 93.44 214 ILE A C 1
ATOM 1622 O O . ILE A 1 214 ? -29.388 -6.060 54.319 1.00 93.44 214 ILE A O 1
ATOM 1626 N N . GLN A 1 215 ? -29.603 -5.507 52.155 1.00 92.62 215 GLN A N 1
ATOM 1627 C CA . GLN A 1 215 ? -30.855 -4.761 52.333 1.00 92.62 215 GLN A CA 1
ATOM 1628 C C . GLN A 1 215 ? -32.021 -5.708 52.649 1.00 92.62 215 GLN A C 1
ATOM 1630 O O . GLN A 1 215 ? -32.717 -5.489 53.639 1.00 92.62 215 GLN A O 1
ATOM 1635 N N . ASP A 1 216 ? -32.160 -6.808 51.907 1.00 91.56 216 ASP A N 1
ATOM 1636 C CA . ASP A 1 216 ? -33.186 -7.830 52.149 1.00 91.56 216 ASP A CA 1
ATOM 1637 C C . ASP A 1 216 ? -33.046 -8.462 53.546 1.00 91.56 216 ASP A C 1
ATOM 1639 O O . ASP A 1 216 ? -34.029 -8.606 54.276 1.00 91.56 216 ASP A O 1
ATOM 1643 N N . ALA A 1 217 ? -31.815 -8.763 53.979 1.00 92.94 217 ALA A N 1
ATOM 1644 C CA . ALA A 1 217 ? -31.549 -9.280 55.323 1.00 92.94 217 ALA A CA 1
ATOM 1645 C C . ALA A 1 217 ? -31.915 -8.276 56.439 1.00 92.94 217 ALA A C 1
ATOM 1647 O O . ALA A 1 217 ? -32.395 -8.680 57.500 1.00 92.94 217 ALA A O 1
ATOM 1648 N N . LYS A 1 218 ? -31.737 -6.966 56.205 1.00 93.62 218 LYS A N 1
ATOM 1649 C CA . LYS A 1 218 ? -32.154 -5.905 57.141 1.00 93.62 218 LYS A CA 1
ATOM 1650 C C . LYS A 1 218 ? -33.675 -5.753 57.200 1.00 93.62 218 LYS A C 1
ATOM 1652 O O . LYS A 1 218 ? -34.215 -5.651 58.297 1.00 93.62 218 LYS A O 1
ATOM 1657 N N . LEU A 1 219 ? -34.361 -5.811 56.057 1.00 92.38 219 LEU A N 1
ATOM 1658 C CA . LEU A 1 219 ? -35.827 -5.797 55.994 1.00 92.38 219 LEU A CA 1
ATOM 1659 C C . LEU A 1 219 ? -36.435 -7.020 56.702 1.00 92.38 219 LEU A C 1
ATOM 1661 O O . LEU A 1 219 ? -37.429 -6.888 57.415 1.00 92.38 219 LEU A O 1
ATOM 1665 N N . ALA A 1 220 ? -35.808 -8.195 56.585 1.00 91.06 220 ALA A N 1
ATOM 1666 C CA . ALA A 1 220 ? -36.217 -9.396 57.313 1.00 91.06 220 ALA A CA 1
ATOM 1667 C C . ALA A 1 220 ? -36.048 -9.257 58.841 1.00 91.06 220 ALA A C 1
ATOM 1669 O O . ALA A 1 220 ? -36.921 -9.695 59.594 1.00 91.06 220 ALA A O 1
ATOM 1670 N N . LEU A 1 221 ? -34.971 -8.614 59.315 1.00 93.75 221 LEU A N 1
ATOM 1671 C CA . LEU A 1 221 ? -34.804 -8.285 60.737 1.00 93.75 221 LEU A CA 1
ATOM 1672 C C . LEU A 1 221 ? -35.867 -7.280 61.209 1.00 93.75 221 LEU A C 1
ATOM 1674 O O . LEU A 1 221 ? -36.456 -7.480 62.267 1.00 93.75 221 LEU A O 1
ATOM 1678 N N . GLU A 1 222 ? -36.147 -6.230 60.435 1.00 93.38 222 GLU A N 1
ATOM 1679 C CA . GLU A 1 222 ? -37.166 -5.229 60.780 1.00 93.38 222 GLU A CA 1
ATOM 1680 C C . GLU A 1 222 ? -38.575 -5.843 60.852 1.00 93.38 222 GLU A C 1
ATOM 1682 O O . GLU A 1 222 ? -39.304 -5.598 61.813 1.00 93.38 222 GLU A O 1
ATOM 1687 N N . ALA A 1 223 ? -38.934 -6.717 59.906 1.00 91.75 223 ALA A N 1
ATOM 1688 C CA . ALA A 1 223 ? -40.174 -7.492 59.961 1.00 91.75 223 ALA A CA 1
ATOM 1689 C C . ALA A 1 223 ? -40.244 -8.376 61.222 1.00 91.75 223 ALA A C 1
ATOM 1691 O O . ALA A 1 223 ? -41.232 -8.323 61.952 1.00 91.75 223 ALA A O 1
ATOM 1692 N N . THR A 1 224 ? -39.166 -9.109 61.527 1.00 92.44 224 THR A N 1
ATOM 1693 C CA . THR A 1 224 ? -39.060 -9.970 62.723 1.00 92.44 224 THR A CA 1
ATOM 1694 C C . THR A 1 224 ? -39.211 -9.168 64.021 1.00 92.44 224 THR A C 1
ATOM 1696 O O . THR A 1 224 ? -39.919 -9.582 64.939 1.00 92.44 224 THR A O 1
ATOM 1699 N N . LEU A 1 225 ? -38.581 -7.991 64.106 1.00 92.69 225 LEU A N 1
ATOM 1700 C CA . LEU A 1 225 ? -38.694 -7.094 65.258 1.00 92.69 225 LEU A CA 1
ATOM 1701 C C . LEU A 1 225 ? -40.115 -6.542 65.411 1.00 92.69 225 LEU A C 1
ATOM 1703 O O . LEU A 1 225 ? -40.627 -6.506 66.528 1.00 92.69 225 LEU A O 1
ATOM 1707 N N . ASN A 1 226 ? -40.768 -6.146 64.317 1.00 92.38 226 ASN A N 1
ATOM 1708 C CA . ASN A 1 226 ? -42.150 -5.666 64.345 1.00 92.38 226 ASN A CA 1
ATOM 1709 C C . ASN A 1 226 ? -43.136 -6.767 64.770 1.00 92.38 226 ASN A C 1
ATOM 1711 O O . ASN A 1 226 ? -44.020 -6.510 65.587 1.00 92.38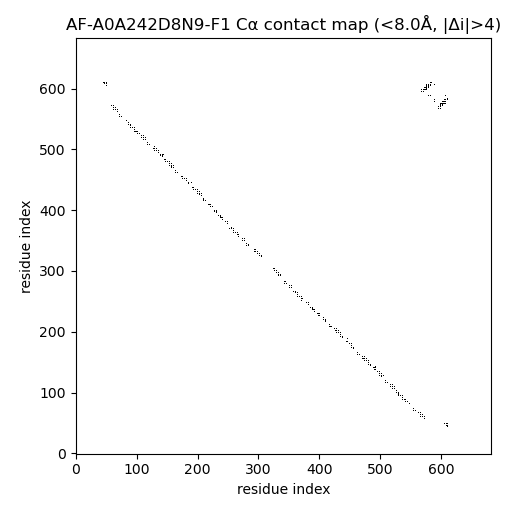 226 ASN A O 1
ATOM 1715 N N . GLU A 1 227 ? -42.951 -8.000 64.293 1.00 92.00 227 GLU A N 1
ATOM 1716 C CA . GLU A 1 227 ? -43.770 -9.149 64.689 1.00 92.00 227 GLU A CA 1
ATOM 1717 C C . GLU A 1 227 ? -43.595 -9.491 66.179 1.00 92.00 227 GLU A C 1
ATOM 1719 O O . GLU A 1 227 ? -44.591 -9.635 66.890 1.00 92.00 227 GLU A O 1
ATOM 1724 N N . ILE A 1 228 ? -42.358 -9.512 66.695 1.00 92.50 228 ILE A N 1
ATOM 1725 C CA . ILE A 1 228 ? -42.068 -9.695 68.131 1.00 92.50 228 ILE A CA 1
ATOM 1726 C C . ILE A 1 228 ? -42.670 -8.558 68.974 1.00 92.50 228 ILE A C 1
ATOM 1728 O O . ILE A 1 228 ? -43.279 -8.815 70.015 1.00 92.50 228 ILE A O 1
ATOM 1732 N N . ASN A 1 229 ? -42.529 -7.305 68.534 1.00 92.62 229 ASN A N 1
ATOM 1733 C CA . ASN A 1 229 ? -43.023 -6.132 69.261 1.00 92.62 229 ASN A CA 1
ATOM 1734 C C . ASN A 1 229 ? -44.558 -6.045 69.304 1.00 92.62 229 ASN A C 1
ATOM 1736 O O . ASN A 1 229 ? -45.089 -5.372 70.186 1.00 92.62 229 ASN A O 1
ATOM 1740 N N . ASN A 1 230 ? -45.273 -6.727 68.403 1.00 93.69 230 ASN A N 1
ATOM 1741 C CA . ASN A 1 230 ? -46.736 -6.774 68.420 1.00 93.69 230 ASN A CA 1
ATOM 1742 C C . ASN A 1 230 ? -47.314 -7.864 69.345 1.00 93.69 230 ASN A C 1
ATOM 1744 O O . ASN A 1 230 ? -48.482 -7.780 69.719 1.00 93.69 230 ASN A O 1
ATOM 1748 N N . GLN A 1 231 ? -46.528 -8.863 69.768 1.00 94.00 231 GLN A N 1
ATOM 1749 C CA . GLN A 1 231 ? -47.030 -9.966 70.608 1.00 94.00 231 GLN A CA 1
ATOM 1750 C C . GLN A 1 231 ? -47.687 -9.522 71.935 1.00 94.00 231 GLN A C 1
ATOM 1752 O O . GLN A 1 231 ? -48.709 -10.106 72.298 1.00 94.00 231 GLN A O 1
ATOM 1757 N N . PRO A 1 232 ? -47.220 -8.467 72.639 1.00 92.19 232 PRO A N 1
ATOM 1758 C CA . PRO A 1 232 ? -47.939 -7.926 73.793 1.00 92.19 232 PRO A CA 1
ATOM 1759 C C . PRO A 1 232 ? -49.360 -7.442 73.466 1.00 92.19 232 PRO A C 1
ATOM 1761 O O . PRO A 1 232 ? -50.255 -7.623 74.287 1.00 92.19 232 PRO A O 1
ATOM 1764 N N . ASN A 1 233 ? -49.594 -6.882 72.271 1.00 92.38 233 ASN A N 1
ATOM 1765 C CA . ASN A 1 233 ? -50.936 -6.480 71.835 1.00 92.38 233 ASN A CA 1
ATOM 1766 C C . ASN A 1 233 ? -51.814 -7.712 71.590 1.00 92.38 233 ASN A C 1
ATOM 1768 O O . ASN A 1 233 ? -52.936 -7.751 72.080 1.00 92.38 233 ASN A O 1
ATOM 1772 N N . VAL A 1 234 ? -51.282 -8.745 70.924 1.00 93.62 234 VAL A N 1
ATOM 1773 C CA . VAL A 1 234 ? -51.990 -10.020 70.681 1.00 93.62 234 VAL A CA 1
ATOM 1774 C C . VAL A 1 234 ? -52.420 -10.681 71.996 1.00 93.62 234 VAL A C 1
ATOM 1776 O O . VAL A 1 234 ? -53.543 -11.170 72.106 1.00 93.62 234 VAL A O 1
ATOM 1779 N N . ILE A 1 235 ? -51.555 -10.654 73.018 1.00 92.31 235 ILE A N 1
ATOM 1780 C CA . ILE A 1 235 ? -51.879 -11.153 74.363 1.00 92.31 235 ILE A CA 1
ATOM 1781 C C . ILE A 1 235 ? -52.999 -10.314 74.997 1.00 92.31 235 ILE A C 1
ATOM 1783 O O . ILE A 1 235 ? -53.961 -10.886 75.500 1.00 92.31 235 ILE A O 1
ATOM 1787 N N . ILE A 1 236 ? -52.918 -8.979 74.936 1.00 93.19 236 ILE A N 1
ATOM 1788 C CA . ILE A 1 236 ? -53.953 -8.077 75.475 1.00 93.19 236 ILE A CA 1
ATOM 1789 C C . ILE A 1 236 ? -55.302 -8.280 74.765 1.00 93.19 236 ILE A C 1
ATOM 1791 O O . ILE A 1 236 ? -56.333 -8.349 75.430 1.00 93.19 236 ILE A O 1
ATOM 1795 N N . GLU A 1 237 ? -55.315 -8.403 73.438 1.00 92.94 237 GLU A N 1
ATOM 1796 C CA . GLU A 1 237 ? -56.524 -8.654 72.645 1.00 92.94 237 GLU A CA 1
ATOM 1797 C C . GLU A 1 237 ? -57.169 -9.995 73.021 1.00 92.94 237 GLU A C 1
ATOM 1799 O O . GLU A 1 237 ? -58.352 -10.026 73.352 1.00 92.94 237 GLU A O 1
ATOM 1804 N N . ALA A 1 238 ? -56.388 -11.077 73.085 1.00 93.19 238 ALA A N 1
ATOM 1805 C CA . ALA A 1 238 ? -56.870 -12.394 73.506 1.00 93.19 238 ALA A CA 1
ATOM 1806 C C . ALA A 1 238 ? -57.376 -12.414 74.965 1.00 93.19 238 ALA A C 1
ATOM 1808 O O . ALA A 1 238 ? -58.417 -13.001 75.252 1.00 93.19 238 ALA A O 1
ATOM 1809 N N . THR A 1 239 ? -56.692 -11.733 75.893 1.00 92.81 239 THR A N 1
ATOM 1810 C CA . THR A 1 239 ? -57.162 -11.596 77.285 1.00 92.81 239 THR A CA 1
ATOM 1811 C C . THR A 1 239 ? -58.467 -10.793 77.367 1.00 92.81 239 THR A C 1
ATOM 1813 O O . THR A 1 239 ? -59.350 -11.132 78.152 1.00 92.81 239 THR A O 1
ATOM 1816 N N . ASN A 1 240 ? -58.637 -9.758 76.538 1.00 92.12 240 ASN A N 1
ATOM 1817 C CA . ASN A 1 240 ? -59.884 -8.993 76.475 1.00 92.12 240 ASN A CA 1
ATOM 1818 C C . ASN A 1 240 ? -61.042 -9.808 75.869 1.00 92.12 240 ASN A C 1
ATOM 1820 O O . ASN A 1 240 ? -62.173 -9.662 76.330 1.00 92.12 240 ASN A O 1
ATOM 1824 N N . GLU A 1 241 ? -60.780 -10.678 74.886 1.00 91.50 241 GLU A N 1
ATOM 1825 C CA . GLU A 1 241 ? -61.768 -11.637 74.363 1.00 91.50 241 GLU A CA 1
ATOM 1826 C C . GLU A 1 241 ? -62.240 -12.618 75.454 1.00 91.50 241 GLU A C 1
ATOM 1828 O O . GLU A 1 241 ? -63.447 -12.807 75.619 1.00 91.50 241 GLU A O 1
ATOM 1833 N N . GLU A 1 242 ? -61.318 -13.188 76.244 1.00 92.50 242 GLU A N 1
ATOM 1834 C CA . GLU A 1 242 ? -61.665 -14.067 77.375 1.00 92.50 242 GLU A CA 1
ATOM 1835 C C . GLU A 1 242 ? -62.501 -13.321 78.429 1.00 92.50 242 GLU A C 1
ATOM 1837 O O . GLU A 1 242 ? -63.579 -13.785 78.799 1.00 92.50 242 GLU A O 1
ATOM 1842 N N . ILE A 1 243 ? -62.060 -12.135 78.870 1.00 91.00 243 ILE A N 1
ATOM 1843 C CA . ILE A 1 243 ? -62.778 -11.326 79.871 1.00 91.00 243 ILE A CA 1
ATOM 1844 C C . ILE A 1 243 ? -64.176 -10.932 79.372 1.00 91.00 243 ILE A C 1
ATOM 1846 O O . ILE A 1 243 ? -65.144 -10.994 80.132 1.00 91.00 243 ILE A O 1
ATOM 1850 N N . ALA A 1 244 ? -64.317 -10.547 78.099 1.00 90.50 244 ALA A N 1
ATOM 1851 C CA . ALA A 1 244 ? -65.614 -10.217 77.515 1.00 90.50 244 ALA A CA 1
ATOM 1852 C C . ALA A 1 244 ? -66.563 -11.428 77.505 1.00 90.50 244 ALA A C 1
ATOM 1854 O O . ALA A 1 244 ? -67.733 -11.290 77.872 1.00 90.50 244 ALA A O 1
ATOM 1855 N N . SER A 1 245 ? -66.058 -12.614 77.153 1.00 92.12 245 SER A N 1
ATOM 1856 C CA . SER A 1 245 ? -66.850 -13.846 77.160 1.00 92.12 245 SER A CA 1
ATOM 1857 C C . SER A 1 245 ? -67.215 -14.303 78.578 1.00 92.12 245 SER A C 1
ATOM 1859 O O . SER A 1 245 ? -68.349 -14.725 78.812 1.00 92.12 245 SER A O 1
ATOM 1861 N N . GLN A 1 246 ? -66.307 -14.152 79.548 1.00 92.12 246 GLN A N 1
ATOM 1862 C CA . GLN A 1 246 ? -66.581 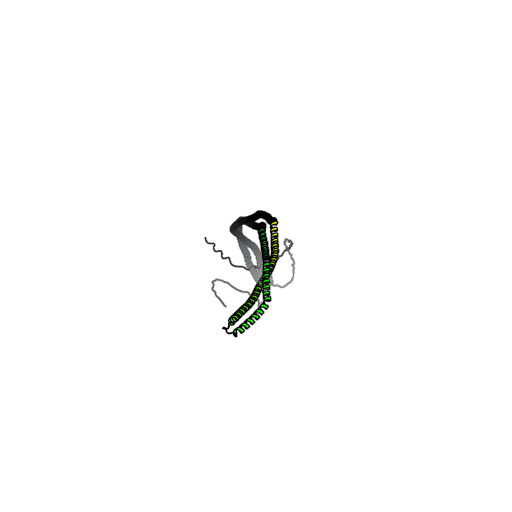-14.484 80.945 1.00 92.12 246 GLN A CA 1
ATOM 1863 C C . GLN A 1 246 ? -67.648 -13.553 81.541 1.00 92.12 246 GLN A C 1
ATOM 1865 O O . GLN A 1 246 ? -68.545 -14.013 82.246 1.00 92.12 246 GLN A O 1
ATOM 1870 N N . ASN A 1 247 ? -67.598 -12.256 81.223 1.00 91.50 247 ASN A N 1
ATOM 1871 C CA . ASN A 1 247 ? -68.615 -11.291 81.646 1.00 91.50 247 ASN A CA 1
ATOM 1872 C C . ASN A 1 247 ? -69.992 -11.590 81.026 1.00 91.50 247 ASN A C 1
ATOM 1874 O O . ASN A 1 247 ? -71.004 -11.461 81.711 1.00 91.50 247 ASN A O 1
ATOM 1878 N N . ALA A 1 248 ? -70.044 -12.034 79.764 1.00 90.56 248 ALA A N 1
ATOM 1879 C CA . ALA A 1 248 ? -71.293 -12.461 79.130 1.00 90.56 248 ALA A CA 1
ATOM 1880 C C . ALA A 1 248 ? -71.897 -13.704 79.813 1.00 90.56 248 ALA A C 1
ATOM 1882 O O . ALA A 1 248 ? -73.105 -13.753 80.044 1.00 90.56 248 ALA A O 1
ATOM 1883 N N . MET A 1 249 ? -71.055 -14.672 80.195 1.00 94.25 249 MET A N 1
ATOM 1884 C CA . MET A 1 249 ? -71.468 -15.858 80.953 1.00 94.25 249 MET A CA 1
ATOM 1885 C C . MET A 1 249 ? -71.996 -15.499 82.353 1.00 94.25 249 MET A C 1
ATOM 1887 O O . MET A 1 249 ? -73.042 -16.005 82.760 1.00 94.25 249 MET A O 1
ATOM 1891 N N . HIS A 1 250 ? -71.324 -14.593 83.074 1.00 90.94 250 HIS A N 1
ATOM 1892 C CA . HIS A 1 250 ? -71.800 -14.107 84.379 1.00 90.94 250 HIS A CA 1
ATOM 1893 C C . HIS A 1 250 ? -73.140 -13.371 84.266 1.00 90.94 250 HIS A C 1
ATOM 1895 O O . HIS A 1 250 ? -74.042 -13.656 85.044 1.00 90.94 250 HIS A O 1
ATOM 1901 N N . ALA A 1 251 ? -73.328 -12.507 83.263 1.00 89.44 251 ALA A N 1
ATOM 1902 C CA . ALA A 1 251 ? -74.601 -11.808 83.057 1.00 89.44 251 ALA A CA 1
ATOM 1903 C C . ALA A 1 251 ? -75.771 -12.768 82.740 1.00 89.44 251 ALA A C 1
ATOM 1905 O O . ALA A 1 251 ? -76.902 -12.548 83.179 1.00 89.44 251 ALA A O 1
ATOM 1906 N N . ALA A 1 252 ? -75.512 -13.862 82.012 1.00 90.19 252 ALA A N 1
ATOM 1907 C CA . ALA A 1 252 ? -76.502 -14.920 81.800 1.00 90.19 252 ALA A CA 1
ATOM 1908 C C . ALA A 1 252 ? -76.803 -15.701 83.097 1.00 90.19 252 ALA A C 1
ATOM 1910 O O . ALA A 1 252 ? -77.960 -16.028 83.366 1.00 90.19 252 ALA A O 1
ATOM 1911 N N . GLN A 1 253 ? -75.783 -15.944 83.930 1.00 93.31 253 GLN A N 1
ATOM 1912 C CA . GLN A 1 253 ? -75.935 -16.573 85.244 1.00 93.31 253 GLN A CA 1
ATOM 1913 C C . GLN A 1 253 ? -76.753 -15.707 86.216 1.00 93.31 253 GLN A C 1
ATOM 1915 O O . GLN A 1 253 ? -77.607 -16.232 86.931 1.00 93.31 253 GLN A O 1
ATOM 1920 N N . GLU A 1 254 ? -76.516 -14.393 86.235 1.00 91.31 254 GLU A N 1
ATOM 1921 C CA . GLU A 1 254 ? -77.267 -13.431 87.049 1.00 91.31 254 GLU A CA 1
ATOM 1922 C C . GLU A 1 254 ? -78.750 -13.428 86.655 1.00 91.31 254 GLU A C 1
ATOM 1924 O O . GLU A 1 254 ? -79.597 -13.638 87.522 1.00 91.31 254 GLU A O 1
ATOM 1929 N N . ARG A 1 255 ? -79.070 -13.341 85.353 1.00 91.19 255 ARG A N 1
ATOM 1930 C CA . ARG A 1 255 ? -80.458 -13.420 84.854 1.00 91.19 255 ARG A CA 1
ATOM 1931 C C . ARG A 1 255 ? -81.160 -14.726 85.248 1.00 91.19 255 ARG A C 1
ATOM 1933 O O . ARG A 1 255 ? -82.325 -14.704 85.641 1.00 91.19 255 ARG A O 1
ATOM 1940 N N . LEU A 1 256 ? -80.469 -15.866 85.156 1.00 92.69 256 LEU A N 1
ATOM 1941 C CA . LEU A 1 256 ? -81.009 -17.157 85.600 1.00 92.69 256 LEU A CA 1
ATOM 1942 C C . LEU A 1 256 ? -81.270 -17.167 87.117 1.00 92.69 256 LEU A C 1
ATOM 1944 O O . LEU A 1 256 ? -82.284 -17.706 87.568 1.00 92.69 256 LEU A O 1
ATOM 1948 N N . GLY A 1 257 ? -80.390 -16.538 87.901 1.00 88.75 257 GLY A N 1
ATOM 1949 C CA . GLY A 1 257 ? -80.570 -16.328 89.336 1.00 88.75 257 GLY A CA 1
ATOM 1950 C C . GLY A 1 257 ? -81.795 -15.470 89.665 1.00 88.75 257 GLY A C 1
ATOM 1951 O O . GLY A 1 257 ? -82.600 -15.870 90.504 1.00 88.75 257 GLY A O 1
ATOM 1952 N N . GLU A 1 258 ? -81.975 -14.341 88.975 1.00 89.44 258 GLU A N 1
ATOM 1953 C CA . GLU A 1 258 ? -83.138 -13.451 89.114 1.00 89.44 258 GLU A CA 1
ATOM 1954 C C . GLU A 1 258 ? -84.450 -14.184 88.788 1.00 89.44 258 GLU A C 1
ATOM 1956 O O . GLU A 1 258 ? -85.335 -14.275 89.641 1.00 89.44 258 GLU A O 1
ATOM 1961 N N . ALA A 1 259 ? -84.543 -14.809 87.607 1.00 88.06 259 ALA A N 1
ATOM 1962 C CA . ALA A 1 259 ? -85.731 -15.557 87.183 1.00 88.06 259 ALA A CA 1
ATOM 1963 C C . ALA A 1 259 ? -86.092 -16.697 88.160 1.00 88.06 259 ALA A C 1
ATOM 1965 O O . ALA A 1 259 ? -87.265 -16.921 88.468 1.00 88.06 259 ALA A O 1
ATOM 1966 N N . THR A 1 260 ? -85.081 -17.388 88.701 1.00 87.88 260 THR A N 1
ATOM 1967 C CA . THR A 1 260 ? -85.268 -18.446 89.709 1.00 87.88 260 THR A CA 1
ATOM 1968 C C . THR A 1 260 ? -85.689 -17.884 91.075 1.00 87.88 260 THR A C 1
ATOM 1970 O O . THR A 1 260 ? -86.448 -18.535 91.794 1.00 87.88 260 THR A O 1
ATOM 1973 N N . SER A 1 261 ? -85.228 -16.683 91.438 1.00 87.50 261 SER A N 1
ATOM 1974 C CA . SER A 1 261 ? -85.535 -16.017 92.712 1.00 87.50 261 SER A CA 1
ATOM 1975 C C . SER A 1 261 ? -86.960 -15.455 92.770 1.00 87.50 261 SER A C 1
ATOM 1977 O O . SER A 1 261 ? -87.583 -15.493 93.833 1.00 87.50 261 SER A O 1
ATOM 1979 N N . ASP A 1 262 ? -87.500 -14.970 91.650 1.00 87.06 262 ASP A N 1
ATOM 1980 C CA . ASP A 1 262 ? -88.852 -14.392 91.592 1.00 87.06 262 ASP A CA 1
ATOM 1981 C C . ASP A 1 262 ? -89.959 -15.459 91.506 1.00 87.06 262 ASP A C 1
ATOM 1983 O O . ASP A 1 262 ? -91.067 -15.280 92.024 1.00 87.06 262 ASP A O 1
ATOM 1987 N N . TYR A 1 263 ? -89.670 -16.611 90.896 1.00 89.44 263 TYR A N 1
ATOM 1988 C CA . TYR A 1 263 ? -90.646 -17.678 90.646 1.00 89.44 263 TYR A CA 1
ATOM 1989 C C . TYR A 1 263 ? -91.384 -18.228 91.895 1.00 89.44 263 TYR A C 1
ATOM 1991 O O . TYR A 1 263 ? -92.595 -18.476 91.803 1.00 89.44 263 TYR A O 1
ATOM 1999 N N . PRO A 1 264 ? -90.764 -18.361 93.088 1.00 87.44 264 PRO A N 1
ATOM 2000 C CA . PRO A 1 264 ? -91.479 -18.648 94.334 1.00 87.44 264 PRO A CA 1
ATOM 2001 C C . PRO A 1 264 ? -92.589 -17.639 94.662 1.00 87.44 264 PRO A C 1
ATOM 2003 O O . PRO A 1 264 ? -93.657 -18.039 95.120 1.00 87.44 264 PRO A O 1
ATOM 2006 N N . ALA A 1 265 ? -92.389 -16.344 94.394 1.00 85.56 265 ALA A N 1
ATOM 2007 C CA . ALA A 1 265 ? -93.407 -15.324 94.642 1.00 85.56 265 ALA A CA 1
ATOM 2008 C C . ALA A 1 265 ? -94.559 -15.412 93.625 1.00 85.56 265 ALA A C 1
ATOM 2010 O O . ALA A 1 265 ? -95.727 -15.284 93.999 1.00 85.56 265 ALA A O 1
ATOM 2011 N N . LEU A 1 266 ? -94.249 -15.704 92.355 1.00 88.62 266 LEU A N 1
ATOM 2012 C CA . LEU A 1 266 ? -95.252 -15.911 91.301 1.00 88.62 266 LEU A CA 1
ATOM 2013 C C . LEU A 1 266 ? -96.128 -17.144 91.582 1.00 88.62 266 LEU A C 1
ATOM 2015 O O . LEU A 1 266 ? -97.356 -17.080 91.493 1.00 88.62 266 LEU A O 1
ATOM 2019 N N . THR A 1 267 ? -95.512 -18.257 91.984 1.00 87.88 267 THR A N 1
ATOM 2020 C CA . THR A 1 267 ? -96.225 -19.499 92.327 1.00 87.88 267 THR A CA 1
ATOM 2021 C C . THR A 1 267 ? -97.004 -19.393 93.641 1.00 87.88 267 THR A C 1
ATOM 2023 O O . THR A 1 267 ? -98.110 -19.936 93.738 1.00 87.88 267 THR A O 1
ATOM 2026 N N . GLU A 1 268 ? -96.517 -18.637 94.632 1.00 86.44 268 GLU A N 1
ATOM 2027 C CA . GLU A 1 268 ? -97.291 -18.323 95.840 1.00 86.44 268 GLU A CA 1
ATOM 2028 C C . GLU A 1 268 ? -98.497 -17.419 95.517 1.00 86.44 268 GLU A C 1
ATOM 2030 O O . GLU A 1 268 ? -99.595 -17.655 96.027 1.00 86.44 268 GLU A O 1
ATOM 2035 N N . ALA A 1 269 ? -98.342 -16.429 94.629 1.00 85.31 269 ALA A N 1
ATOM 2036 C CA . ALA A 1 269 ? -99.438 -15.571 94.173 1.00 85.31 269 ALA A CA 1
ATOM 2037 C C . ALA A 1 269 ? -100.522 -16.366 93.421 1.00 85.31 269 ALA A C 1
ATOM 2039 O O . ALA A 1 269 ? -101.706 -16.236 93.741 1.00 85.31 269 ALA A O 1
ATOM 2040 N N . ALA A 1 270 ? -100.129 -17.252 92.497 1.00 88.31 270 ALA A N 1
ATOM 2041 C CA . ALA A 1 270 ? -101.047 -18.171 91.821 1.00 88.31 270 ALA A CA 1
ATOM 2042 C C . ALA A 1 270 ? -101.768 -19.098 92.817 1.00 88.31 270 ALA A C 1
ATOM 2044 O O . ALA A 1 270 ? -102.984 -19.269 92.732 1.00 88.31 270 ALA A O 1
ATOM 2045 N N . SER A 1 271 ? -101.054 -19.622 93.819 1.00 87.69 271 SER A N 1
ATOM 2046 C CA . SER A 1 271 ? -101.630 -20.468 94.875 1.00 87.69 271 SER A CA 1
ATOM 2047 C C . SER A 1 271 ? -102.628 -19.711 95.763 1.00 87.69 271 SER A C 1
ATOM 2049 O O . SER A 1 271 ? -103.696 -20.233 96.079 1.00 87.69 271 SER A O 1
ATOM 2051 N N . LYS A 1 272 ? -102.330 -18.459 96.135 1.00 87.69 272 LYS A N 1
ATOM 2052 C CA . LYS A 1 272 ? -103.246 -17.584 96.890 1.00 87.69 272 LYS A CA 1
ATOM 2053 C C . LYS A 1 272 ? -104.509 -17.264 96.088 1.00 87.69 272 LYS A C 1
ATOM 2055 O O . LYS A 1 272 ? -105.609 -17.377 96.627 1.00 87.69 272 LYS A O 1
ATOM 2060 N N . ALA A 1 273 ? -104.363 -16.920 94.807 1.00 87.56 273 ALA A N 1
ATOM 2061 C CA . ALA A 1 273 ? -105.490 -16.651 93.916 1.00 87.56 273 ALA A CA 1
ATOM 2062 C C . ALA A 1 273 ? -106.361 -17.902 93.701 1.00 87.56 273 ALA A C 1
ATOM 2064 O O . ALA A 1 273 ? -107.587 -17.813 93.774 1.00 87.56 273 ALA A O 1
ATOM 2065 N N . LYS A 1 274 ? -105.739 -19.077 93.536 1.00 89.81 274 LYS A N 1
ATOM 2066 C CA . LYS A 1 274 ? -106.434 -20.367 93.461 1.00 89.81 274 LYS A CA 1
ATOM 2067 C C . LYS A 1 274 ? -107.241 -20.659 94.728 1.00 89.81 274 LYS A C 1
ATOM 2069 O O . LYS A 1 274 ? -108.427 -20.949 94.627 1.00 89.81 274 LYS A O 1
ATOM 2074 N N . ASN A 1 275 ? -106.627 -20.545 95.908 1.00 88.56 275 ASN A N 1
ATOM 2075 C CA . ASN A 1 275 ? -107.302 -20.807 97.183 1.00 88.56 275 ASN A CA 1
ATOM 2076 C C . ASN A 1 275 ? -108.496 -19.860 97.407 1.00 88.56 275 ASN A C 1
ATOM 2078 O O . ASN A 1 275 ? -109.523 -20.281 97.937 1.00 88.56 275 ASN A O 1
ATOM 2082 N N . LEU A 1 276 ? -108.382 -18.594 96.985 1.00 87.81 276 LEU A N 1
ATOM 2083 C CA . LEU A 1 276 ? -109.489 -17.636 97.025 1.00 87.81 276 LEU A CA 1
ATOM 2084 C C . LEU A 1 276 ? -110.616 -18.035 96.059 1.00 87.81 276 LEU A C 1
ATOM 2086 O O . LEU A 1 276 ? -111.778 -18.037 96.455 1.00 87.81 276 LEU A O 1
ATOM 2090 N N . TYR A 1 277 ? -110.281 -18.418 94.824 1.00 88.94 277 TYR A N 1
ATOM 2091 C CA . TYR A 1 277 ? -111.252 -18.922 93.852 1.00 88.94 277 TYR A CA 1
ATOM 2092 C C . TYR A 1 277 ? -111.972 -20.185 94.349 1.00 88.94 277 TYR A C 1
ATOM 2094 O O . TYR A 1 277 ? -113.198 -20.223 94.317 1.00 88.94 277 TYR A O 1
ATOM 2102 N N . GLU A 1 278 ? -111.253 -21.180 94.874 1.00 89.00 278 GLU A N 1
ATOM 2103 C CA . GLU A 1 278 ? -111.852 -22.407 95.419 1.00 89.00 278 GLU A CA 1
ATOM 2104 C C . GLU A 1 278 ? -112.763 -22.124 96.628 1.00 89.00 278 GLU A C 1
ATOM 2106 O O . GLU A 1 278 ? -113.822 -22.741 96.756 1.00 89.00 278 GLU A O 1
ATOM 2111 N N . LEU A 1 279 ? -112.402 -21.159 97.485 1.00 88.25 279 LEU A N 1
ATOM 2112 C CA . LEU A 1 279 ? -113.227 -20.735 98.621 1.00 88.25 279 LEU A CA 1
ATOM 2113 C C . LEU A 1 279 ? -114.530 -20.055 98.170 1.00 88.25 279 LEU A C 1
ATOM 2115 O O . LEU A 1 279 ? -115.601 -20.398 98.669 1.00 88.25 279 LEU A O 1
ATOM 2119 N N . VAL A 1 280 ? -114.447 -19.108 97.230 1.00 87.75 280 VAL A N 1
ATOM 2120 C CA . VAL A 1 280 ? -115.606 -18.336 96.748 1.00 87.75 280 VAL A CA 1
ATOM 2121 C C . VAL A 1 280 ? -116.517 -19.200 95.870 1.00 87.75 280 VAL A C 1
ATOM 2123 O O . VAL A 1 280 ? -117.722 -19.229 96.101 1.00 87.75 280 VAL A O 1
ATOM 2126 N N . ALA A 1 281 ? -115.958 -20.002 94.959 1.00 87.38 281 ALA A N 1
ATOM 2127 C CA . ALA A 1 281 ? -116.724 -20.950 94.147 1.00 87.38 281 ALA A CA 1
ATOM 2128 C C . ALA A 1 281 ? -117.438 -22.008 95.008 1.00 87.38 281 ALA A C 1
ATOM 2130 O O . ALA A 1 281 ? -118.547 -22.434 94.679 1.00 87.38 281 ALA A O 1
ATOM 2131 N N . LYS A 1 282 ? -116.840 -22.415 96.139 1.00 87.69 282 LYS A N 1
ATOM 2132 C CA . LYS A 1 282 ? -117.521 -23.268 97.117 1.00 87.69 282 LYS A CA 1
ATOM 2133 C C . LYS A 1 282 ? -118.639 -22.524 97.852 1.00 87.69 282 LYS A C 1
ATOM 2135 O O . LYS A 1 282 ? -119.716 -23.089 97.998 1.00 87.69 282 LYS A O 1
ATOM 2140 N N . ALA A 1 283 ? -118.413 -21.286 98.295 1.00 83.44 283 ALA A N 1
ATOM 2141 C CA . ALA A 1 283 ? -119.464 -20.480 98.919 1.00 83.44 283 ALA A CA 1
ATOM 2142 C C . ALA A 1 283 ? -120.658 -20.274 97.968 1.00 83.44 283 ALA A C 1
ATOM 2144 O O . ALA A 1 283 ? -121.805 -20.369 98.400 1.00 83.44 283 ALA A O 1
ATOM 2145 N N . GLU A 1 284 ? -120.402 -20.096 96.666 1.00 87.00 284 GLU A N 1
ATOM 2146 C CA . GLU A 1 284 ? -121.447 -20.120 95.643 1.00 87.00 284 GLU A CA 1
ATOM 2147 C C . GLU A 1 284 ? -122.150 -21.480 95.576 1.00 87.00 284 GLU A C 1
ATOM 2149 O O . GLU A 1 284 ? -123.369 -21.531 95.705 1.00 87.00 284 GLU A O 1
ATOM 2154 N N . ALA A 1 285 ? -121.420 -22.590 95.443 1.00 84.62 285 ALA A N 1
ATOM 2155 C CA . ALA A 1 285 ? -122.022 -23.923 95.363 1.00 84.62 285 ALA A CA 1
ATOM 2156 C C . ALA A 1 285 ? -122.869 -24.305 96.598 1.00 84.62 285 ALA A C 1
ATOM 2158 O O . ALA A 1 285 ? -123.913 -24.942 96.441 1.00 84.62 285 ALA A O 1
ATOM 2159 N N . ASP A 1 286 ? -122.443 -23.904 97.801 1.00 85.88 286 ASP A N 1
ATOM 2160 C CA . ASP A 1 286 ? -123.123 -24.200 99.067 1.00 85.88 286 ASP A CA 1
ATOM 2161 C C . ASP A 1 286 ? -124.347 -23.281 99.305 1.00 85.88 286 ASP A C 1
ATOM 2163 O O . ASP A 1 286 ? -125.393 -23.754 99.761 1.00 85.88 286 ASP A O 1
ATOM 2167 N N . GLU A 1 287 ? -124.274 -21.979 98.986 1.00 85.38 287 GLU A N 1
ATOM 2168 C CA . GLU A 1 287 ? -125.402 -21.055 99.197 1.00 85.38 287 GLU A CA 1
ATOM 2169 C C . GLU A 1 287 ? -126.419 -21.023 98.046 1.00 85.38 287 GLU A C 1
ATOM 2171 O O . GLU A 1 287 ? -127.616 -20.880 98.303 1.00 85.38 287 GLU A O 1
ATOM 2176 N N . LEU A 1 288 ? -125.992 -21.143 96.782 1.00 86.38 288 LEU A N 1
ATOM 2177 C CA . LEU A 1 288 ? -126.853 -20.939 95.608 1.00 86.38 288 LEU A CA 1
ATOM 2178 C C . LEU A 1 288 ? -128.143 -21.792 95.613 1.00 86.38 288 LEU A C 1
ATOM 2180 O O . LEU A 1 288 ? -129.185 -21.252 95.229 1.00 86.38 288 LEU A O 1
ATOM 2184 N N . PRO A 1 289 ? -128.160 -23.070 96.059 1.00 83.25 289 PRO A N 1
ATOM 2185 C CA . PRO A 1 289 ? -129.399 -23.840 96.194 1.00 83.25 289 PRO A CA 1
ATOM 2186 C C . PRO A 1 289 ? -130.380 -23.206 97.189 1.00 83.25 289 PRO A C 1
ATOM 2188 O O . PRO A 1 289 ? -131.568 -23.084 96.889 1.00 83.25 289 PRO A O 1
ATOM 2191 N N . THR A 1 290 ? -129.872 -22.746 98.335 1.00 85.06 290 THR A N 1
ATOM 2192 C CA . THR A 1 290 ? -130.651 -22.090 99.393 1.00 85.06 290 THR A CA 1
ATOM 2193 C C . THR A 1 290 ? -131.183 -20.743 98.913 1.00 85.06 290 THR A C 1
ATOM 2195 O O . THR A 1 290 ? -132.384 -20.506 98.988 1.00 85.06 290 THR A O 1
ATOM 2198 N N . LEU A 1 291 ? -130.331 -19.903 98.312 1.00 87.12 291 LEU A N 1
ATOM 2199 C CA . LEU A 1 291 ? -130.727 -18.602 97.760 1.00 87.12 291 LEU A CA 1
ATOM 2200 C C . LEU A 1 291 ? -131.763 -18.745 96.632 1.00 87.12 291 LEU A C 1
ATOM 2202 O O . LEU A 1 291 ? -132.665 -17.920 96.518 1.00 87.12 291 LEU A O 1
ATOM 2206 N N . ASN A 1 292 ? -131.673 -19.789 95.799 1.00 85.88 292 ASN A N 1
ATOM 2207 C CA . ASN A 1 292 ? -132.679 -20.067 94.769 1.00 85.88 292 ASN A CA 1
ATOM 2208 C C . ASN A 1 292 ? -134.045 -20.429 95.373 1.00 85.88 292 ASN A C 1
ATOM 2210 O O . ASN A 1 292 ? -135.069 -19.951 94.881 1.00 85.88 292 ASN A O 1
ATOM 2214 N N . GLU A 1 293 ? -134.073 -21.255 96.421 1.00 85.12 293 GLU A N 1
ATOM 2215 C CA . GLU A 1 293 ? -135.325 -21.641 97.079 1.00 85.12 293 GLU A CA 1
ATOM 2216 C C . GLU A 1 293 ? -135.898 -20.488 97.921 1.00 85.12 293 GLU A C 1
ATOM 2218 O O . GLU A 1 293 ? -137.100 -20.255 97.871 1.00 85.12 293 GLU A O 1
ATOM 2223 N N . GLU A 1 294 ? -135.063 -19.681 98.586 1.00 83.75 294 GLU A N 1
ATOM 2224 C CA . GLU A 1 294 ? -135.479 -18.429 99.236 1.00 83.75 294 GLU A CA 1
ATOM 2225 C C . GLU A 1 294 ? -136.068 -17.430 98.230 1.00 83.75 294 GLU A C 1
ATOM 2227 O O . GLU A 1 294 ? -137.153 -16.905 98.466 1.00 83.75 294 GLU A O 1
ATOM 2232 N N . ILE A 1 295 ? -135.422 -17.202 97.077 1.00 87.56 295 ILE A N 1
ATOM 2233 C CA . ILE A 1 295 ? -135.966 -16.357 95.996 1.00 87.56 295 ILE A CA 1
ATOM 2234 C C . ILE A 1 295 ? -137.349 -16.855 95.566 1.00 87.56 295 ILE A C 1
ATOM 2236 O O . ILE A 1 295 ? -138.267 -16.053 95.410 1.00 87.56 295 ILE A O 1
ATOM 2240 N N . LYS A 1 296 ? -137.515 -18.171 95.408 1.00 88.06 296 LYS A N 1
ATOM 2241 C CA . LYS A 1 296 ? -138.772 -18.816 95.005 1.00 88.06 296 LYS A CA 1
ATOM 2242 C C . LYS A 1 296 ? -139.860 -18.719 96.084 1.00 88.06 296 LYS A C 1
ATOM 2244 O O . LYS A 1 296 ? -141.006 -18.410 95.756 1.00 88.06 296 LYS A O 1
ATOM 2249 N N . ILE A 1 297 ? -139.507 -18.905 97.357 1.00 85.38 297 ILE A N 1
ATOM 2250 C CA . ILE A 1 297 ? -140.404 -18.720 98.507 1.00 85.38 297 ILE A CA 1
ATOM 2251 C C . ILE A 1 297 ? -140.836 -17.255 98.611 1.00 85.38 297 ILE A C 1
ATOM 2253 O O . ILE A 1 297 ? -142.033 -16.979 98.649 1.00 85.38 297 ILE A O 1
ATOM 2257 N N . PHE A 1 298 ? -139.899 -16.302 98.589 1.00 86.44 298 PHE A N 1
ATOM 2258 C CA . PHE A 1 298 ? -140.230 -14.882 98.698 1.00 86.44 298 PHE A CA 1
ATOM 2259 C C . PHE A 1 298 ? -140.955 -14.341 97.460 1.00 86.44 298 PHE A C 1
ATOM 2261 O O . PHE A 1 298 ? -141.813 -13.480 97.618 1.00 86.44 298 PHE A O 1
ATOM 2268 N N . GLN A 1 299 ? -140.726 -14.878 96.256 1.00 87.19 299 GLN A N 1
ATOM 2269 C CA . GLN A 1 299 ? -141.580 -14.603 95.090 1.00 87.19 299 GLN A CA 1
ATOM 2270 C C . GLN A 1 299 ? -143.029 -15.043 95.335 1.00 87.19 299 GLN A C 1
ATOM 2272 O O . GLN A 1 299 ? -143.940 -14.239 95.146 1.00 87.19 299 GLN A O 1
ATOM 2277 N N . GLY A 1 300 ? -143.245 -16.269 95.826 1.00 82.75 300 GLY A N 1
ATOM 2278 C CA . GLY A 1 300 ? -144.576 -16.749 96.213 1.00 82.75 300 GLY A CA 1
ATOM 2279 C C . GLY A 1 300 ? -145.220 -15.870 97.289 1.00 82.75 300 GLY A C 1
ATOM 2280 O O . GLY A 1 300 ? -146.316 -15.351 97.089 1.00 82.75 300 GLY A O 1
ATOM 2281 N N . MET A 1 301 ? -144.502 -15.612 98.385 1.00 85.56 301 MET A N 1
ATOM 2282 C CA . MET A 1 301 ? -144.974 -14.782 99.498 1.00 85.56 301 MET A CA 1
ATOM 2283 C C . MET A 1 301 ? -145.244 -13.323 99.099 1.00 85.56 301 MET A C 1
ATOM 2285 O O . MET A 1 301 ? -146.124 -12.699 99.693 1.00 85.56 301 MET A O 1
ATOM 2289 N N . VAL A 1 302 ? -144.515 -12.760 98.128 1.00 86.38 302 VAL A N 1
ATOM 2290 C CA . VAL A 1 302 ? -144.824 -11.446 97.537 1.00 86.38 302 VAL A CA 1
ATOM 2291 C C . VAL A 1 302 ? -146.146 -11.523 96.777 1.00 86.38 302 VAL A C 1
ATOM 2293 O O . VAL A 1 302 ? -147.054 -10.760 97.094 1.00 86.38 302 VAL A O 1
ATOM 2296 N N . SER A 1 303 ? -146.300 -12.464 95.840 1.00 84.25 303 SER A N 1
ATOM 2297 C CA . SER A 1 303 ? -147.516 -12.571 95.021 1.00 84.25 303 SER A CA 1
ATOM 2298 C C . SER A 1 303 ? -148.777 -12.905 95.830 1.00 84.25 303 SER A C 1
ATOM 2300 O O . SER A 1 303 ? -149.846 -12.373 95.535 1.00 84.25 303 SER A O 1
ATOM 2302 N N . GLU A 1 304 ? -148.670 -13.717 96.885 1.00 83.06 304 GLU A N 1
ATOM 2303 C CA . GLU A 1 304 ? -149.761 -13.948 97.845 1.00 83.06 304 GLU A CA 1
ATOM 2304 C C . GLU A 1 304 ? -150.173 -12.657 98.567 1.00 83.06 304 GLU A C 1
ATOM 2306 O O . GLU A 1 304 ? -151.364 -12.376 98.720 1.00 83.06 304 GLU A O 1
ATOM 2311 N N . GLN A 1 305 ? -149.198 -11.843 98.981 1.00 84.56 305 GLN A N 1
ATOM 2312 C CA . GLN A 1 305 ? -149.449 -10.598 99.703 1.00 84.56 305 GLN A CA 1
ATOM 2313 C C . GLN A 1 305 ? -150.019 -9.501 98.782 1.00 84.56 305 GLN A C 1
ATOM 2315 O O . GLN A 1 305 ? -150.905 -8.753 99.197 1.00 84.56 305 GLN A O 1
ATOM 2320 N N . GLU A 1 306 ? -149.581 -9.442 97.518 1.00 84.06 306 GLU A N 1
ATOM 2321 C CA . GLU A 1 306 ? -150.181 -8.598 96.472 1.00 84.06 306 GLU A CA 1
ATOM 2322 C C . GLU A 1 306 ? -151.641 -8.986 96.201 1.00 84.06 306 GLU A C 1
ATOM 2324 O O . GLU A 1 306 ? -152.514 -8.117 96.143 1.00 84.06 306 GLU A O 1
ATOM 2329 N N . ALA A 1 307 ? -151.925 -10.289 96.092 1.00 82.00 307 ALA A N 1
ATOM 2330 C CA . ALA A 1 307 ? -153.282 -10.794 95.907 1.00 82.00 307 ALA A CA 1
ATOM 2331 C C . ALA A 1 307 ? -154.188 -10.478 97.110 1.00 82.00 307 ALA A C 1
ATOM 2333 O O . ALA A 1 307 ? -155.339 -10.083 96.918 1.00 82.00 307 ALA A O 1
ATOM 2334 N N . LEU A 1 308 ? -153.674 -10.585 98.342 1.00 80.75 308 LEU A N 1
ATOM 2335 C CA . LEU A 1 308 ? -154.404 -10.210 99.557 1.00 80.75 308 LEU A CA 1
ATOM 2336 C C . LEU A 1 308 ? -154.765 -8.717 99.561 1.00 80.75 308 LEU A C 1
ATOM 2338 O O . LEU A 1 308 ? -155.936 -8.370 99.736 1.00 80.75 308 LEU A O 1
ATOM 2342 N N . LEU A 1 309 ? -153.786 -7.840 99.316 1.00 82.12 309 LEU A N 1
ATOM 2343 C CA . LEU A 1 309 ? -153.976 -6.385 99.266 1.00 82.12 309 LEU A CA 1
ATOM 2344 C C . LEU A 1 309 ? -155.038 -5.963 98.247 1.00 82.12 309 LEU A C 1
ATOM 2346 O O . LEU A 1 309 ? -155.872 -5.115 98.557 1.00 82.12 309 LEU A O 1
ATOM 2350 N N . ALA A 1 310 ? -155.069 -6.602 97.075 1.00 80.19 310 ALA A N 1
ATOM 2351 C CA . ALA A 1 310 ? -156.059 -6.328 96.033 1.00 80.19 310 ALA A CA 1
ATOM 2352 C C . ALA A 1 310 ? -157.519 -6.634 96.445 1.00 80.19 310 ALA A C 1
ATOM 2354 O O . ALA A 1 310 ? -158.447 -6.153 95.793 1.00 80.19 310 ALA A O 1
ATOM 2355 N N . THR A 1 311 ? -157.742 -7.411 97.514 1.00 76.38 311 THR A N 1
ATOM 2356 C CA . THR A 1 311 ? -159.087 -7.709 98.051 1.00 76.38 311 THR A CA 1
ATOM 2357 C C . THR A 1 311 ? -159.526 -6.788 99.195 1.00 76.38 311 THR A C 1
ATOM 2359 O O . THR A 1 311 ? -160.714 -6.744 99.520 1.00 76.38 311 THR A O 1
ATOM 2362 N N . MET A 1 312 ? -158.597 -6.045 99.804 1.00 79.12 312 MET A N 1
ATOM 2363 C CA . MET A 1 312 ? -158.853 -5.151 100.940 1.00 79.12 312 MET A CA 1
ATOM 2364 C C . MET A 1 312 ? -159.171 -3.721 100.485 1.00 79.12 312 MET A C 1
ATOM 2366 O O . MET A 1 312 ? -158.749 -3.288 99.412 1.00 79.12 312 MET A O 1
ATOM 2370 N N . LYS A 1 313 ? -159.870 -2.931 101.314 1.00 67.38 313 LYS A N 1
ATOM 2371 C CA . LYS A 1 313 ? -160.008 -1.487 101.066 1.00 67.38 313 LYS A CA 1
ATOM 2372 C C . LYS A 1 313 ? -158.879 -0.727 101.771 1.00 67.38 313 LYS A C 1
ATOM 2374 O O . LYS A 1 313 ? -158.616 -1.011 102.936 1.00 67.38 313 LYS A O 1
ATOM 2379 N N . PRO A 1 314 ? -158.275 0.310 101.155 1.00 63.19 314 PRO A N 1
ATOM 2380 C CA . PRO A 1 314 ? -157.225 1.118 101.795 1.00 63.19 314 PRO A CA 1
ATOM 2381 C C . PRO A 1 314 ? -157.619 1.807 103.113 1.00 63.19 314 PRO A C 1
ATOM 2383 O O . PRO A 1 314 ? -156.754 2.279 103.843 1.00 63.19 314 PRO A O 1
ATOM 2386 N N . THR A 1 315 ? -158.917 1.890 103.415 1.00 61.94 315 THR A N 1
ATOM 2387 C CA . THR A 1 315 ? -159.461 2.415 104.677 1.00 61.94 315 THR A CA 1
ATOM 2388 C C . THR A 1 315 ? -159.549 1.378 105.798 1.00 61.94 315 THR A C 1
ATOM 2390 O O . THR A 1 315 ? -159.810 1.757 106.939 1.00 61.94 315 THR A O 1
ATOM 2393 N N . ASP A 1 316 ? -159.390 0.086 105.498 1.00 63.53 316 ASP A N 1
ATOM 2394 C CA . ASP A 1 316 ? -159.422 -0.972 106.506 1.00 63.53 316 ASP A CA 1
ATOM 2395 C C . ASP A 1 316 ? -158.138 -0.923 107.344 1.00 63.53 316 ASP A C 1
ATOM 2397 O O . ASP A 1 316 ? -157.029 -0.817 106.816 1.00 63.53 316 ASP A O 1
ATOM 2401 N N . THR A 1 317 ? -158.263 -1.043 108.666 1.00 64.06 317 THR A N 1
ATOM 2402 C CA . THR A 1 317 ? -157.129 -0.931 109.604 1.00 64.06 317 THR A CA 1
ATOM 2403 C C . THR A 1 317 ? -156.059 -2.015 109.423 1.00 64.06 317 THR A C 1
ATOM 2405 O O . THR A 1 317 ? -154.944 -1.857 109.913 1.00 64.06 317 THR A O 1
ATOM 2408 N N . SER A 1 318 ? -156.369 -3.088 108.688 1.00 74.19 318 SER A N 1
ATOM 2409 C CA . SER A 1 318 ? -155.445 -4.151 108.279 1.00 74.19 318 SER A CA 1
ATOM 2410 C C . SER A 1 318 ? -154.734 -3.910 106.939 1.00 74.19 318 SER A C 1
ATOM 2412 O O . SER A 1 318 ? -153.772 -4.615 106.646 1.00 74.19 318 SER A O 1
ATOM 2414 N N . TYR A 1 319 ? -155.161 -2.942 106.116 1.00 78.12 319 TYR A N 1
ATOM 2415 C CA . TYR A 1 319 ? -154.517 -2.682 104.819 1.00 78.12 319 TYR A CA 1
ATOM 2416 C C . TYR A 1 319 ? -153.088 -2.158 105.009 1.00 78.12 319 TYR A C 1
ATOM 2418 O O . TYR A 1 319 ? -152.154 -2.618 104.357 1.00 78.12 319 TYR A O 1
ATOM 2426 N N . ALA A 1 320 ? -152.895 -1.214 105.937 1.00 73.94 320 ALA A N 1
ATOM 2427 C CA . ALA A 1 320 ? -151.595 -0.585 106.174 1.00 73.94 320 ALA A CA 1
ATOM 2428 C C . ALA A 1 320 ? -150.522 -1.588 106.642 1.00 73.94 320 ALA A C 1
ATOM 2430 O O . ALA A 1 320 ? -149.374 -1.507 106.208 1.00 73.94 320 ALA A O 1
ATOM 2431 N N . SER A 1 321 ? -150.894 -2.564 107.478 1.00 78.31 321 SER A N 1
ATOM 2432 C CA . SER A 1 321 ? -149.996 -3.656 107.872 1.00 78.31 321 SER A CA 1
ATOM 2433 C C . SER A 1 321 ? -149.767 -4.652 106.734 1.00 78.31 321 SER A C 1
ATOM 2435 O O . SER A 1 321 ? -148.634 -5.083 106.539 1.00 78.31 321 SER A O 1
ATOM 2437 N N . ALA A 1 322 ? -150.791 -4.968 105.933 1.00 76.12 322 ALA A N 1
ATOM 2438 C CA . ALA A 1 322 ? -150.630 -5.829 104.763 1.00 76.12 322 ALA A CA 1
ATOM 2439 C C . ALA A 1 322 ? -149.689 -5.223 103.699 1.00 76.12 322 ALA A C 1
ATOM 2441 O O . ALA A 1 322 ? -148.926 -5.967 103.083 1.00 76.12 322 ALA A O 1
ATOM 2442 N N . GLN A 1 323 ? -149.703 -3.895 103.525 1.00 79.56 323 GLN A N 1
ATOM 2443 C CA . GLN A 1 323 ? -148.823 -3.156 102.610 1.00 79.56 323 GLN A CA 1
ATOM 2444 C C . GLN A 1 323 ? -147.375 -3.137 103.113 1.00 79.56 323 GLN A C 1
ATOM 2446 O O . GLN A 1 323 ? -146.464 -3.467 102.359 1.00 79.56 323 GLN A O 1
ATOM 2451 N N . ALA A 1 324 ? -147.159 -2.837 104.398 1.00 80.88 324 ALA A N 1
ATOM 2452 C CA . ALA A 1 324 ? -145.825 -2.887 104.999 1.00 80.88 324 ALA A CA 1
ATOM 2453 C C . ALA A 1 324 ? -145.198 -4.295 104.911 1.00 80.88 324 ALA A C 1
ATOM 2455 O O . ALA A 1 324 ? -144.004 -4.428 104.648 1.00 80.88 324 ALA A O 1
ATOM 2456 N N . GLU A 1 325 ? -146.009 -5.344 105.069 1.00 82.44 325 GLU A N 1
ATOM 2457 C CA . GLU A 1 325 ? -145.598 -6.740 104.883 1.00 82.44 325 GLU A CA 1
ATOM 2458 C C . GLU A 1 325 ? -145.213 -7.045 103.420 1.00 82.44 325 GLU A C 1
ATOM 2460 O O . GLU A 1 325 ? -144.218 -7.728 103.179 1.00 82.44 325 GLU A O 1
ATOM 2465 N N . LEU A 1 326 ? -145.934 -6.501 102.429 1.00 84.50 326 LEU A N 1
ATOM 2466 C CA . LEU A 1 326 ? -145.570 -6.632 101.011 1.00 84.50 326 LEU A CA 1
ATOM 2467 C C . LEU A 1 326 ? -144.227 -5.959 100.702 1.00 84.50 326 LEU A C 1
ATOM 2469 O O . LEU A 1 326 ? -143.356 -6.570 100.080 1.00 84.50 326 LEU A O 1
ATOM 2473 N N . ASP A 1 327 ? -144.054 -4.709 101.127 1.00 82.81 327 ASP A N 1
ATOM 2474 C CA . ASP A 1 327 ? -142.842 -3.940 100.836 1.00 82.81 327 ASP A CA 1
ATOM 2475 C C . ASP A 1 327 ? -141.620 -4.535 101.562 1.00 82.81 327 ASP A C 1
ATOM 2477 O O . ASP A 1 327 ? -140.527 -4.602 100.993 1.00 82.81 327 ASP A O 1
ATOM 2481 N N . SER A 1 328 ? -141.826 -5.090 102.763 1.00 85.88 328 SER A N 1
ATOM 2482 C CA . SER A 1 328 ? -140.844 -5.921 103.470 1.00 85.88 328 SER A CA 1
ATOM 2483 C C . SER A 1 328 ? -140.453 -7.162 102.655 1.00 85.88 328 SER A C 1
ATOM 2485 O O . SER A 1 328 ? -139.273 -7.361 102.362 1.00 85.88 328 SER A O 1
ATOM 2487 N N . ARG A 1 329 ? -141.425 -7.962 102.189 1.00 84.12 329 ARG A N 1
ATOM 2488 C CA . ARG A 1 329 ? -141.169 -9.170 101.378 1.00 84.12 329 ARG A CA 1
ATOM 2489 C C . ARG A 1 329 ? -140.462 -8.859 100.054 1.00 84.12 329 ARG A C 1
ATOM 2491 O O . ARG A 1 329 ? -139.565 -9.602 99.662 1.00 84.12 329 ARG A O 1
ATOM 2498 N N . LYS A 1 330 ? -140.801 -7.746 99.391 1.00 84.31 330 LYS A N 1
ATOM 2499 C CA . LYS A 1 330 ? -140.096 -7.266 98.187 1.00 84.31 330 LYS A CA 1
ATOM 2500 C C . LYS A 1 330 ? -138.656 -6.850 98.485 1.00 84.31 330 LYS A C 1
ATOM 2502 O O . LYS A 1 330 ? -137.762 -7.198 97.718 1.00 84.31 330 LYS A O 1
ATOM 2507 N N . SER A 1 331 ? -138.422 -6.165 99.605 1.00 84.19 331 SER A N 1
ATOM 2508 C CA . SER A 1 331 ? -137.076 -5.805 100.068 1.00 84.19 331 SER A CA 1
ATOM 2509 C C . SER A 1 331 ? -136.217 -7.048 100.345 1.00 84.19 331 SER A C 1
ATOM 2511 O O . SER A 1 331 ? -135.083 -7.135 99.873 1.00 84.19 331 SER A O 1
ATOM 2513 N N . VAL A 1 332 ? -136.779 -8.062 101.016 1.00 83.75 332 VAL A N 1
ATOM 2514 C CA . VAL A 1 332 ? -136.099 -9.349 101.246 1.00 83.75 332 VAL A CA 1
ATOM 2515 C C . VAL A 1 332 ? -135.802 -10.061 99.925 1.00 83.75 332 VAL A C 1
ATOM 2517 O O . VAL A 1 332 ? -134.655 -10.433 99.693 1.00 83.75 332 VAL A O 1
ATOM 2520 N N . LEU A 1 333 ? -136.776 -10.178 99.015 1.00 85.19 333 LEU A N 1
ATOM 2521 C CA . LEU A 1 333 ? -136.568 -10.789 97.697 1.00 85.19 333 LEU A CA 1
ATOM 2522 C C . LEU A 1 333 ? -135.434 -10.106 96.911 1.00 85.19 333 LEU A C 1
ATOM 2524 O O . LEU A 1 333 ? -134.550 -10.787 96.389 1.00 85.19 333 LEU A O 1
ATOM 2528 N N . GLN A 1 334 ? -135.427 -8.770 96.863 1.00 86.56 334 GLN A N 1
ATOM 2529 C CA . GLN A 1 334 ? -134.363 -7.999 96.217 1.00 86.56 334 GLN A CA 1
ATOM 2530 C C . GLN A 1 334 ? -133.005 -8.236 96.896 1.00 86.56 334 GLN A C 1
ATOM 2532 O O . GLN A 1 334 ? -131.994 -8.355 96.210 1.00 86.56 334 GLN A O 1
ATOM 2537 N N . SER A 1 335 ? -132.972 -8.354 98.227 1.00 85.50 335 SER A N 1
ATOM 2538 C CA . SER A 1 335 ? -131.755 -8.656 98.990 1.00 85.50 335 SER A CA 1
ATOM 2539 C C . SER A 1 335 ? -131.162 -10.023 98.621 1.00 85.50 335 SER A C 1
ATOM 2541 O O . SER A 1 335 ? -129.975 -10.110 98.308 1.00 85.50 335 SER A O 1
ATOM 2543 N N . VAL A 1 336 ? -131.982 -11.082 98.555 1.00 85.00 336 VAL A N 1
ATOM 2544 C CA . VAL A 1 336 ? -131.519 -12.435 98.182 1.00 85.00 336 VAL A CA 1
ATOM 2545 C C . VAL A 1 336 ? -131.084 -12.491 96.707 1.00 85.00 336 VAL A C 1
ATOM 2547 O O . VAL A 1 336 ? -130.049 -13.080 96.387 1.00 85.00 336 VAL A O 1
ATOM 2550 N N . GLN A 1 337 ? -131.801 -11.810 95.801 1.00 86.00 337 GLN A N 1
ATOM 2551 C CA . GLN A 1 337 ? -131.396 -11.669 94.391 1.00 86.00 337 GLN A CA 1
ATOM 2552 C C . GLN A 1 337 ? -130.069 -10.912 94.231 1.00 86.00 337 GLN A C 1
ATOM 2554 O O . GLN A 1 337 ? -129.210 -11.329 93.447 1.00 86.00 337 GLN A O 1
ATOM 2559 N N . ASN A 1 338 ? -129.868 -9.839 95.000 1.00 86.12 338 ASN A N 1
ATOM 2560 C CA . ASN A 1 338 ? -128.608 -9.102 95.027 1.00 86.12 338 ASN A CA 1
ATOM 2561 C C . ASN A 1 338 ? -127.478 -9.993 95.557 1.00 86.12 338 ASN A C 1
ATOM 2563 O O . ASN A 1 338 ? -126.447 -10.091 94.899 1.00 86.12 338 ASN A O 1
ATOM 2567 N N . LYS A 1 339 ? -127.686 -10.711 96.674 1.00 84.31 339 LYS A N 1
ATOM 2568 C CA . LYS A 1 339 ? -126.680 -11.617 97.255 1.00 84.31 339 LYS A CA 1
ATOM 2569 C C . LYS A 1 339 ? -126.239 -12.689 96.255 1.00 84.31 339 LYS A C 1
ATOM 2571 O O . LYS A 1 339 ? -125.044 -12.850 96.035 1.00 84.31 339 LYS A O 1
ATOM 2576 N N . LYS A 1 340 ? -127.188 -13.338 95.567 1.00 86.00 340 LYS A N 1
ATOM 2577 C CA . LYS A 1 340 ? -126.909 -14.285 94.472 1.00 86.00 340 LYS A CA 1
ATOM 2578 C C . LYS A 1 340 ? -126.078 -13.662 93.339 1.00 86.00 340 LYS A C 1
ATOM 2580 O O . LYS A 1 340 ? -125.197 -14.319 92.793 1.00 86.00 340 LYS A O 1
ATOM 2585 N N . THR A 1 341 ? -126.360 -12.411 92.975 1.00 85.94 341 THR A N 1
ATOM 2586 C CA . THR A 1 341 ? -125.654 -11.709 91.887 1.00 85.94 341 THR A CA 1
ATOM 2587 C C . THR A 1 341 ? -124.230 -11.316 92.292 1.00 85.94 341 THR A C 1
ATOM 2589 O O . THR A 1 341 ? -123.305 -11.462 91.495 1.00 85.94 341 THR A O 1
ATOM 2592 N N . THR A 1 342 ? -124.040 -10.871 93.538 1.00 86.69 342 THR A N 1
ATOM 2593 C CA . THR A 1 342 ? -122.718 -10.624 94.132 1.00 86.69 342 THR A CA 1
ATOM 2594 C C . THR A 1 342 ? -121.874 -11.895 94.123 1.00 86.69 342 THR A C 1
ATOM 2596 O O . THR A 1 342 ? -120.767 -11.871 93.599 1.00 86.69 342 THR A O 1
ATOM 2599 N N . LEU A 1 343 ? -122.428 -13.011 94.602 1.00 85.19 343 LEU A N 1
ATOM 2600 C CA . LEU A 1 343 ? -121.725 -14.288 94.748 1.00 85.19 343 LEU A CA 1
ATOM 2601 C C . LEU A 1 343 ? -121.151 -14.795 93.409 1.00 85.19 343 LEU A C 1
ATOM 2603 O O . LEU A 1 343 ? -119.956 -15.062 93.306 1.00 85.19 343 LEU A O 1
ATOM 2607 N N . ALA A 1 344 ? -121.964 -14.795 92.346 1.00 84.75 344 ALA A N 1
ATOM 2608 C CA . ALA A 1 344 ? -121.519 -15.164 90.997 1.00 84.75 344 ALA A CA 1
ATOM 2609 C C . ALA A 1 344 ? -120.474 -14.189 90.407 1.00 84.75 344 ALA A C 1
ATOM 2611 O O . ALA A 1 344 ? -119.580 -14.593 89.659 1.00 84.75 344 ALA A O 1
ATOM 2612 N N . SER A 1 345 ? -120.565 -12.894 90.740 1.00 86.62 345 SER A N 1
ATOM 2613 C CA . SER A 1 345 ? -119.579 -11.880 90.333 1.00 86.62 345 SER A CA 1
ATOM 2614 C C . SER A 1 345 ? -118.238 -12.067 91.049 1.00 86.62 345 SER A C 1
ATOM 2616 O O . SER A 1 345 ? -117.184 -11.945 90.424 1.00 86.62 345 SER A O 1
ATOM 2618 N N . GLU A 1 346 ? -118.263 -12.411 92.337 1.00 86.56 346 GLU A N 1
ATOM 2619 C CA . GLU A 1 346 ? -117.071 -12.700 93.137 1.00 86.56 346 GLU A CA 1
ATOM 2620 C C . GLU A 1 346 ? -116.366 -13.969 92.632 1.00 86.56 346 GLU A C 1
ATOM 2622 O O . GLU A 1 346 ? -115.154 -13.931 92.409 1.00 86.56 346 GLU A O 1
ATOM 2627 N N . THR A 1 347 ? -117.101 -15.051 92.331 1.00 87.25 347 THR A N 1
ATOM 2628 C CA . THR A 1 347 ? -116.532 -16.262 91.703 1.00 87.25 347 THR A CA 1
ATOM 2629 C C . THR A 1 347 ? -115.883 -15.949 90.354 1.00 87.25 347 THR A C 1
ATOM 2631 O O . THR A 1 347 ? -114.759 -16.386 90.088 1.00 87.25 347 THR A O 1
ATOM 2634 N N . ALA A 1 348 ? -116.553 -15.169 89.497 1.00 87.06 348 ALA A N 1
ATOM 2635 C CA . ALA A 1 348 ? -116.029 -14.800 88.182 1.00 87.06 348 ALA A CA 1
ATOM 2636 C C . ALA A 1 348 ? -114.749 -13.948 88.278 1.00 87.06 348 ALA A C 1
ATOM 2638 O O . ALA A 1 348 ? -113.783 -14.199 87.554 1.00 87.06 348 ALA A O 1
ATOM 2639 N N . GLN A 1 349 ? -114.708 -12.981 89.201 1.00 87.75 349 GLN A N 1
ATOM 2640 C CA . GLN A 1 349 ? -113.522 -12.156 89.450 1.00 87.75 349 GLN A CA 1
ATOM 2641 C C . GLN A 1 349 ? -112.366 -12.978 90.037 1.00 87.75 349 GLN A C 1
ATOM 2643 O O . GLN A 1 349 ? -111.233 -12.845 89.572 1.00 87.75 349 GLN A O 1
ATOM 2648 N N . ALA A 1 350 ? -112.637 -13.871 90.994 1.00 85.88 350 ALA A N 1
ATOM 2649 C CA . ALA A 1 350 ? -111.621 -14.751 91.568 1.00 85.88 350 ALA A CA 1
ATOM 2650 C C . ALA A 1 350 ? -111.062 -15.746 90.532 1.00 85.88 350 ALA A C 1
ATOM 2652 O O . ALA A 1 350 ? -109.854 -15.969 90.486 1.00 85.88 350 ALA A O 1
ATOM 2653 N N . SER A 1 351 ? -111.910 -16.280 89.645 1.00 89.12 351 SER A N 1
ATOM 2654 C CA . SER A 1 351 ? -111.498 -17.151 88.534 1.00 89.12 351 SER A CA 1
ATOM 2655 C C . SER A 1 351 ? -110.603 -16.423 87.522 1.00 89.12 351 SER A C 1
ATOM 2657 O O . SER A 1 351 ? -109.555 -16.939 87.120 1.00 89.12 351 SER A O 1
ATOM 2659 N N . ALA A 1 352 ? -110.956 -15.185 87.157 1.00 88.75 352 ALA A N 1
ATOM 2660 C CA . ALA A 1 352 ? -110.135 -14.348 86.283 1.00 88.75 352 ALA A CA 1
ATOM 2661 C C . ALA A 1 352 ? -108.785 -13.988 86.934 1.00 88.75 352 ALA A C 1
ATOM 2663 O O . ALA A 1 352 ? -107.745 -14.076 86.279 1.00 88.75 352 ALA A O 1
ATOM 2664 N N . ALA A 1 353 ? -108.785 -13.652 88.229 1.00 87.44 353 ALA A N 1
ATOM 2665 C CA . ALA A 1 353 ? -107.570 -13.383 88.995 1.00 87.44 353 ALA A CA 1
ATOM 2666 C C . ALA A 1 353 ? -106.664 -14.622 89.104 1.00 87.44 353 ALA A C 1
ATOM 2668 O O . ALA A 1 353 ? -105.455 -14.506 88.909 1.00 87.44 353 ALA A O 1
ATOM 2669 N N . TYR A 1 354 ? -107.232 -15.812 89.341 1.00 90.31 354 TYR A N 1
ATOM 2670 C CA . TYR A 1 354 ? -106.474 -17.064 89.319 1.00 90.31 354 TYR A CA 1
ATOM 2671 C C . TYR A 1 354 ? -105.882 -17.342 87.932 1.00 90.31 354 TYR A C 1
ATOM 2673 O O . TYR A 1 354 ? -104.686 -17.598 87.831 1.00 90.31 354 TYR A O 1
ATOM 2681 N N . THR A 1 355 ? -106.668 -17.208 86.861 1.00 89.12 355 THR A N 1
ATOM 2682 C CA . THR A 1 355 ? -106.190 -17.435 85.484 1.00 89.12 355 THR A CA 1
ATOM 2683 C C . THR A 1 355 ? -105.036 -16.491 85.118 1.00 89.12 355 THR A C 1
ATOM 2685 O O . THR A 1 355 ? -104.040 -16.930 84.546 1.00 89.12 355 THR A O 1
ATOM 2688 N N . ALA A 1 356 ? -105.123 -15.210 85.494 1.00 87.81 356 ALA A N 1
ATOM 2689 C CA . ALA A 1 356 ? -104.054 -14.236 85.270 1.00 87.81 356 ALA A CA 1
ATOM 2690 C C . ALA A 1 356 ? -102.791 -14.542 86.101 1.00 87.81 356 ALA A C 1
ATOM 2692 O O . ALA A 1 356 ? -101.675 -14.468 85.581 1.00 87.81 356 ALA A O 1
ATOM 2693 N N . ALA A 1 357 ? -102.951 -14.933 87.369 1.00 86.69 357 ALA A N 1
ATOM 2694 C CA . ALA A 1 357 ? -101.832 -15.296 88.238 1.00 86.69 357 ALA A CA 1
ATOM 2695 C C . ALA A 1 357 ? -101.143 -16.594 87.778 1.00 86.69 357 ALA A C 1
ATOM 2697 O O . ALA A 1 357 ? -99.916 -16.655 87.758 1.00 86.69 357 ALA A O 1
ATOM 2698 N N . GLN A 1 358 ? -101.913 -17.595 87.334 1.00 89.88 358 GLN A N 1
ATOM 2699 C CA . GLN A 1 358 ? -101.392 -18.830 86.745 1.00 89.88 358 GLN A CA 1
ATOM 2700 C C . GLN A 1 358 ? -100.607 -18.538 85.463 1.00 89.88 358 GLN A C 1
ATOM 2702 O O . GLN A 1 358 ? -99.453 -18.936 85.372 1.00 89.88 358 GLN A O 1
ATOM 2707 N N . ALA A 1 359 ? -101.163 -17.757 84.529 1.00 88.19 359 ALA A N 1
ATOM 2708 C CA . ALA A 1 359 ? -100.457 -17.371 83.304 1.00 88.19 359 ALA A CA 1
ATOM 2709 C C . ALA A 1 359 ? -99.152 -16.599 83.586 1.00 88.19 359 ALA A C 1
ATOM 2711 O O . ALA A 1 359 ? -98.175 -16.746 82.855 1.00 88.19 359 ALA A O 1
ATOM 2712 N N . THR A 1 360 ? -99.111 -15.809 84.665 1.00 87.62 360 THR A N 1
ATOM 2713 C CA . THR A 1 360 ? -97.883 -15.126 85.112 1.00 87.62 360 THR A CA 1
ATOM 2714 C C . THR A 1 360 ? -96.854 -16.111 85.676 1.00 87.62 360 THR A C 1
ATOM 2716 O O . THR A 1 360 ? -95.666 -15.987 85.386 1.00 87.62 360 THR A O 1
ATOM 2719 N N . ALA A 1 361 ? -97.287 -17.115 86.445 1.00 87.06 361 ALA A N 1
ATOM 2720 C CA . ALA A 1 361 ? -96.403 -18.164 86.954 1.00 87.06 361 ALA A CA 1
ATOM 2721 C C . ALA A 1 361 ? -95.866 -19.067 85.827 1.00 87.06 361 ALA A C 1
ATOM 2723 O O . ALA A 1 361 ? -94.669 -19.344 85.789 1.00 87.06 361 ALA A O 1
ATOM 2724 N N . ASP A 1 362 ? -96.716 -19.455 84.874 1.00 88.31 362 ASP A N 1
ATOM 2725 C CA . ASP A 1 362 ? -96.334 -20.258 83.707 1.00 88.31 362 ASP A CA 1
ATOM 2726 C C . ASP A 1 362 ? -95.322 -19.502 82.820 1.00 88.31 362 ASP A C 1
ATOM 2728 O O . ASP A 1 362 ? -94.344 -20.084 82.349 1.00 88.31 362 ASP A O 1
ATOM 2732 N N . ALA A 1 363 ? -95.500 -18.184 82.653 1.00 88.56 363 ALA A N 1
ATOM 2733 C CA . ALA A 1 363 ? -94.529 -17.317 81.983 1.00 88.56 363 ALA A CA 1
ATOM 2734 C C . ALA A 1 363 ? -93.201 -17.204 82.758 1.00 88.56 363 ALA A C 1
ATOM 2736 O O . ALA A 1 363 ? -92.138 -17.225 82.143 1.00 88.56 363 ALA A O 1
ATOM 2737 N N . GLY A 1 364 ? -93.242 -17.150 84.094 1.00 87.25 364 GLY A N 1
ATOM 2738 C CA . GLY A 1 364 ? -92.041 -17.189 84.937 1.00 87.25 364 GLY A CA 1
ATOM 2739 C C . GLY A 1 364 ? -91.245 -18.491 84.787 1.00 87.25 364 GLY A C 1
ATOM 2740 O O . GLY A 1 364 ? -90.020 -18.459 84.704 1.00 87.25 364 GLY A O 1
ATOM 2741 N N . LEU A 1 365 ? -91.928 -19.636 84.664 1.00 89.81 365 LEU A N 1
ATOM 2742 C CA . LEU A 1 365 ? -91.274 -20.920 84.384 1.00 89.81 365 LEU A CA 1
ATOM 2743 C C . LEU A 1 365 ? -90.628 -20.946 82.988 1.00 89.81 365 LEU A C 1
ATOM 2745 O O . LEU A 1 365 ? -89.536 -21.492 82.826 1.00 89.81 365 LEU A O 1
ATOM 2749 N N . ALA A 1 366 ? -91.274 -20.339 81.989 1.00 88.50 366 ALA A N 1
ATOM 2750 C CA . ALA A 1 366 ? -90.716 -20.211 80.643 1.00 88.50 366 ALA A CA 1
ATOM 2751 C C . ALA A 1 366 ? -89.484 -19.283 80.600 1.00 88.50 366 ALA A C 1
ATOM 2753 O O . ALA A 1 366 ? -88.526 -19.587 79.891 1.00 88.50 366 ALA A O 1
ATOM 2754 N N . GLU A 1 367 ? -89.468 -18.198 81.383 1.00 90.31 367 GLU A N 1
ATOM 2755 C CA . GLU A 1 367 ? -88.298 -17.317 81.515 1.00 90.31 367 GLU A CA 1
ATOM 2756 C C . GLU A 1 367 ? -87.118 -18.035 82.192 1.00 90.31 367 GLU A C 1
ATOM 2758 O O . GLU A 1 367 ? -85.996 -17.906 81.711 1.00 90.31 367 GLU A O 1
ATOM 2763 N N . ILE A 1 368 ? -87.351 -18.869 83.221 1.00 90.44 368 ILE A N 1
ATOM 2764 C CA . ILE A 1 368 ? -86.295 -19.734 83.789 1.00 90.44 368 ILE A CA 1
ATOM 2765 C C . ILE A 1 368 ? -85.703 -20.642 82.704 1.00 90.44 368 ILE A C 1
ATOM 2767 O O . ILE A 1 368 ? -84.485 -20.704 82.568 1.00 90.44 368 ILE A O 1
ATOM 2771 N N . GLN A 1 369 ? -86.537 -21.318 81.907 1.00 90.19 369 GLN A N 1
ATOM 2772 C CA . GLN A 1 369 ? -86.056 -22.218 80.848 1.00 90.19 369 GLN A CA 1
ATOM 2773 C C . GLN A 1 369 ? -85.280 -21.470 79.751 1.00 90.19 369 GLN A C 1
ATOM 2775 O O . GLN A 1 369 ? -84.261 -21.963 79.271 1.00 90.19 369 GLN A O 1
ATOM 2780 N N . ALA A 1 370 ? -85.721 -20.267 79.375 1.00 90.25 370 ALA A N 1
ATOM 2781 C CA . ALA A 1 370 ? -85.012 -19.424 78.416 1.00 90.25 370 ALA A CA 1
ATOM 2782 C C . ALA A 1 370 ? -83.665 -18.920 78.968 1.00 90.25 370 ALA A C 1
ATOM 2784 O O . ALA A 1 370 ? -82.661 -18.946 78.254 1.00 90.25 370 ALA A O 1
ATOM 2785 N N . ALA A 1 371 ? -83.624 -18.507 80.239 1.00 90.81 371 ALA A N 1
ATOM 2786 C CA . ALA A 1 371 ? -82.402 -18.088 80.919 1.00 90.81 371 ALA A CA 1
ATOM 2787 C C . ALA A 1 371 ? -81.432 -19.260 81.154 1.00 90.81 371 ALA A C 1
ATOM 2789 O O . ALA A 1 371 ? -80.222 -19.074 81.051 1.00 90.81 371 ALA A O 1
ATOM 2790 N N . GLU A 1 372 ? -81.936 -20.473 81.407 1.00 91.81 372 GLU A N 1
ATOM 2791 C CA . GLU A 1 372 ? -81.117 -21.679 81.555 1.00 91.81 372 GLU A CA 1
ATOM 2792 C C . GLU A 1 372 ? -80.434 -22.051 80.234 1.00 91.81 372 GLU A C 1
ATOM 2794 O O . GLU A 1 372 ? -79.226 -22.285 80.225 1.00 91.81 372 GLU A O 1
ATOM 2799 N N . ILE A 1 373 ? -81.165 -22.032 79.114 1.00 91.62 373 ILE A N 1
ATOM 2800 C CA . ILE A 1 373 ? -80.588 -22.255 77.778 1.00 91.62 373 ILE A CA 1
ATOM 2801 C C . ILE A 1 373 ? -79.546 -21.174 77.461 1.00 91.62 373 ILE A C 1
ATOM 2803 O O . ILE A 1 373 ? -78.421 -21.503 77.095 1.00 91.62 373 ILE A O 1
ATOM 2807 N N . ALA A 1 374 ? -79.875 -19.894 77.675 1.00 90.62 374 ALA A N 1
ATOM 2808 C CA . ALA A 1 374 ? -78.942 -18.791 77.438 1.00 90.62 374 ALA A CA 1
ATOM 2809 C C . ALA A 1 374 ? -77.669 -18.897 78.301 1.00 90.62 374 ALA A C 1
ATOM 2811 O O . ALA A 1 374 ? -76.574 -18.593 77.826 1.00 90.62 374 ALA A O 1
ATOM 2812 N N . TYR A 1 375 ? -77.789 -19.366 79.548 1.00 93.56 375 TYR A N 1
ATOM 2813 C CA . TYR A 1 375 ? -76.641 -19.650 80.403 1.00 93.56 375 TYR A CA 1
ATOM 2814 C C . TYR A 1 375 ? -75.813 -20.827 79.870 1.00 93.56 375 TYR A C 1
ATOM 2816 O O . TYR A 1 375 ? -74.603 -20.673 79.709 1.00 93.56 375 TYR A O 1
ATOM 2824 N N . GLN A 1 376 ? -76.432 -21.960 79.520 1.00 92.75 376 GLN A N 1
ATOM 2825 C CA . GLN A 1 376 ? -75.723 -23.124 78.967 1.00 92.75 376 GLN A CA 1
ATOM 2826 C C . GLN A 1 376 ? -74.977 -22.785 77.661 1.00 92.75 376 GLN A C 1
ATOM 2828 O O . GLN A 1 376 ? -73.792 -23.103 77.541 1.00 92.75 376 GLN A O 1
ATOM 2833 N N . ASP A 1 377 ? -75.613 -22.060 76.735 1.00 92.50 377 ASP A N 1
ATOM 2834 C CA . ASP A 1 377 ? -74.972 -21.567 75.508 1.00 92.50 377 ASP A CA 1
ATOM 2835 C C . ASP A 1 377 ? -73.796 -20.622 75.825 1.00 92.50 377 ASP A C 1
ATOM 2837 O O . ASP A 1 377 ? -72.722 -20.734 75.225 1.00 92.50 377 ASP A O 1
ATOM 2841 N N . SER A 1 378 ? -73.952 -19.723 76.807 1.00 92.00 378 SER A N 1
ATOM 2842 C CA . SER A 1 378 ? -72.882 -18.804 77.223 1.00 92.00 378 SER A CA 1
ATOM 2843 C C . SER A 1 378 ? -71.680 -19.518 77.853 1.00 92.00 378 SER A C 1
ATOM 2845 O O . SER A 1 378 ? -70.545 -19.101 77.628 1.00 92.00 378 SER A O 1
ATOM 2847 N N . VAL A 1 379 ? -71.899 -20.619 78.584 1.00 93.25 379 VAL A N 1
ATOM 2848 C CA . VAL A 1 379 ? -70.830 -21.454 79.156 1.00 93.25 379 VAL A CA 1
ATOM 2849 C C . VAL A 1 379 ? -70.034 -22.130 78.039 1.00 93.25 379 VAL A C 1
ATOM 2851 O O . VAL A 1 379 ? -68.807 -22.030 78.027 1.00 93.25 379 VAL A O 1
ATOM 2854 N N . VAL A 1 380 ? -70.708 -22.739 77.056 1.00 93.44 380 VAL A N 1
ATOM 2855 C CA . VAL A 1 380 ? -70.045 -23.374 75.901 1.00 93.44 380 VAL A CA 1
ATOM 2856 C C . VAL A 1 380 ? -69.265 -22.345 75.077 1.00 93.44 380 VAL A C 1
ATOM 2858 O O . VAL A 1 380 ? -68.104 -22.575 74.733 1.00 93.44 380 VAL A O 1
ATOM 2861 N N . GLN A 1 381 ? -69.857 -21.179 74.801 1.00 92.31 381 GLN A N 1
ATOM 2862 C CA . GLN A 1 381 ? -69.168 -20.107 74.081 1.00 92.31 381 GLN A CA 1
ATOM 2863 C C . GLN A 1 381 ? -67.964 -19.568 74.872 1.00 92.31 381 GLN A C 1
ATOM 2865 O O . GLN A 1 381 ? -66.942 -19.230 74.269 1.00 92.31 381 GLN A O 1
ATOM 2870 N N . ASN A 1 382 ? -68.040 -19.537 76.206 1.00 92.94 382 ASN A N 1
ATOM 2871 C CA . ASN A 1 382 ? -66.929 -19.149 77.067 1.00 92.94 382 ASN A CA 1
ATOM 2872 C C . ASN A 1 382 ? -65.785 -20.172 77.053 1.00 92.94 382 ASN A C 1
ATOM 2874 O O . ASN A 1 382 ? -64.635 -19.767 76.910 1.00 92.94 382 ASN A O 1
ATOM 2878 N N . GLU A 1 383 ? -66.063 -21.479 77.098 1.00 92.69 383 GLU A N 1
ATOM 2879 C CA . GLU A 1 383 ? -65.023 -22.512 76.950 1.00 92.69 383 GLU A CA 1
ATOM 2880 C C . GLU A 1 383 ? -64.322 -22.443 75.581 1.00 92.69 383 GLU A C 1
ATOM 2882 O O . GLU A 1 383 ? -63.093 -22.520 75.505 1.00 92.69 383 GLU A O 1
ATOM 2887 N N . VAL A 1 384 ? -65.081 -22.237 74.497 1.00 93.00 384 VAL A N 1
ATOM 2888 C CA . VAL A 1 384 ? -64.531 -22.091 73.136 1.00 93.00 384 VAL A CA 1
ATOM 2889 C C . VAL A 1 384 ? -63.670 -20.832 73.011 1.00 93.00 384 VAL A C 1
ATOM 2891 O O . VAL A 1 384 ? -62.548 -20.904 72.503 1.00 93.00 384 VAL A O 1
ATOM 2894 N N . THR A 1 385 ? -64.167 -19.687 73.491 1.00 93.19 385 THR A N 1
ATOM 2895 C CA . THR A 1 385 ? -63.451 -18.401 73.410 1.00 93.19 385 THR A CA 1
ATOM 2896 C C . THR A 1 385 ? -62.194 -18.428 74.273 1.00 93.19 385 THR A C 1
ATOM 2898 O O . THR A 1 385 ? -61.120 -18.066 73.795 1.00 93.19 385 THR A O 1
ATOM 2901 N N . LYS A 1 386 ? -62.290 -18.961 75.500 1.00 92.50 386 LYS A N 1
ATOM 2902 C CA . LYS A 1 386 ? -61.143 -19.182 76.382 1.00 92.50 386 LYS A CA 1
ATOM 2903 C C . LYS A 1 386 ? -60.077 -20.048 75.718 1.00 92.50 386 LYS A C 1
ATOM 2905 O O . LYS A 1 386 ? -58.919 -19.651 75.691 1.00 92.50 386 LYS A O 1
ATOM 2910 N N . LYS A 1 387 ? -60.445 -21.196 75.136 1.00 92.50 387 LYS A N 1
ATOM 2911 C CA . LYS A 1 387 ? -59.473 -22.082 74.476 1.00 92.50 387 LYS A CA 1
ATOM 2912 C C . LYS A 1 387 ? -58.752 -21.386 73.316 1.00 92.50 387 LYS A C 1
ATOM 2914 O O . LYS A 1 387 ? -57.545 -21.550 73.170 1.00 92.50 387 LYS A O 1
ATOM 2919 N N . ALA A 1 388 ? -59.469 -20.598 72.514 1.00 92.88 388 ALA A N 1
ATOM 2920 C CA . ALA A 1 388 ? -58.866 -19.819 71.432 1.00 92.88 388 ALA A CA 1
ATOM 2921 C C . ALA A 1 388 ? -57.937 -18.705 71.959 1.00 92.88 388 ALA A C 1
ATOM 2923 O O . ALA A 1 388 ? -56.882 -18.463 71.372 1.00 92.88 388 ALA A O 1
ATOM 2924 N N . ALA A 1 389 ? -58.291 -18.060 73.075 1.00 93.44 389 ALA A N 1
ATOM 2925 C CA . ALA A 1 389 ? -57.435 -17.090 73.752 1.00 93.44 389 ALA A CA 1
ATOM 2926 C C . ALA A 1 389 ? -56.172 -17.749 74.334 1.00 93.44 389 ALA A C 1
ATOM 2928 O O . ALA A 1 389 ? -55.072 -17.274 74.063 1.00 93.44 389 ALA A O 1
ATOM 2929 N N . ASP A 1 390 ? -56.302 -18.875 75.043 1.00 92.00 390 ASP A N 1
ATOM 2930 C CA . ASP A 1 390 ? -55.181 -19.664 75.572 1.00 92.00 390 ASP A CA 1
ATOM 2931 C C . ASP A 1 390 ? -54.224 -20.104 74.437 1.00 92.00 390 ASP A C 1
ATOM 2933 O O . ASP A 1 390 ? -53.006 -19.989 74.580 1.00 92.00 390 ASP A O 1
ATOM 2937 N N . GLU A 1 391 ? -54.742 -20.528 73.274 1.00 93.12 391 GLU A N 1
ATOM 2938 C CA . GLU A 1 391 ? -53.932 -20.882 72.092 1.00 93.12 391 GLU A CA 1
ATOM 2939 C C . GLU A 1 391 ? -53.204 -19.665 71.476 1.00 93.12 391 GLU A C 1
ATOM 2941 O O . GLU A 1 391 ? -52.002 -19.751 71.201 1.00 93.12 391 GLU A O 1
ATOM 2946 N N . LYS A 1 392 ? -53.877 -18.510 71.323 1.00 93.88 392 LYS A N 1
ATOM 2947 C CA . LYS A 1 392 ? -53.242 -17.241 70.894 1.00 93.88 392 LYS A CA 1
ATOM 2948 C C . LYS A 1 392 ? -52.131 -16.812 71.860 1.00 93.88 392 LYS A C 1
ATOM 2950 O O . LYS A 1 392 ? -51.026 -16.472 71.435 1.00 93.88 392 LYS A O 1
ATOM 2955 N N . ILE A 1 393 ? -52.423 -16.832 73.161 1.00 92.50 393 ILE A N 1
ATOM 2956 C CA . ILE A 1 393 ? -51.518 -16.402 74.233 1.00 92.50 393 ILE A CA 1
ATOM 2957 C C . ILE A 1 393 ? -50.315 -17.345 74.329 1.00 92.50 393 ILE A C 1
ATOM 2959 O O . ILE A 1 393 ? -49.196 -16.870 74.524 1.00 92.50 393 ILE A O 1
ATOM 2963 N N . ALA A 1 394 ? -50.498 -18.656 74.146 1.00 92.38 394 ALA A N 1
ATOM 2964 C CA . ALA A 1 394 ? -49.398 -19.616 74.108 1.00 92.38 394 ALA A CA 1
ATOM 2965 C C . ALA A 1 394 ? -48.429 -19.332 72.947 1.00 92.38 394 ALA A C 1
ATOM 2967 O O . ALA A 1 394 ? -47.227 -19.212 73.184 1.00 92.38 394 ALA A O 1
ATOM 2968 N N . ALA A 1 395 ? -48.940 -19.139 71.725 1.00 92.38 395 ALA A N 1
ATOM 2969 C CA . ALA A 1 395 ? -48.116 -18.836 70.552 1.00 92.38 395 ALA A CA 1
ATOM 2970 C C . ALA A 1 395 ? -47.366 -17.494 70.686 1.00 92.38 395 ALA A C 1
ATOM 2972 O O . ALA A 1 395 ? -46.165 -17.415 70.416 1.00 92.38 395 ALA A O 1
ATOM 2973 N N . ALA A 1 396 ? -48.043 -16.451 71.178 1.00 92.81 396 ALA A N 1
ATOM 2974 C CA . ALA A 1 396 ? -47.433 -15.142 71.417 1.00 92.81 396 ALA A CA 1
ATOM 2975 C C . ALA A 1 396 ? -46.334 -15.193 72.498 1.00 92.81 396 ALA A C 1
ATOM 2977 O O . ALA A 1 396 ? -45.262 -14.600 72.340 1.00 92.81 396 ALA A O 1
ATOM 2978 N N . ASN A 1 397 ? -46.554 -15.959 73.575 1.00 91.44 397 ASN A N 1
ATOM 2979 C CA . ASN A 1 397 ? -45.530 -16.204 74.591 1.00 91.44 397 ASN A CA 1
ATOM 2980 C C . ASN A 1 397 ? -44.367 -17.053 74.058 1.00 91.44 397 ASN A C 1
ATOM 2982 O O . ASN A 1 397 ? -43.225 -16.793 74.429 1.00 91.44 397 ASN A O 1
ATOM 2986 N N . GLU A 1 398 ? -44.605 -18.030 73.179 1.00 93.06 398 GLU A N 1
ATOM 2987 C CA . GLU A 1 398 ? -43.528 -18.793 72.539 1.00 93.06 398 GLU A CA 1
ATOM 2988 C C . GLU A 1 398 ? -42.627 -17.882 71.692 1.00 93.06 398 GLU A C 1
ATOM 2990 O O . GLU A 1 398 ? -41.406 -17.909 71.865 1.00 93.06 398 GLU A O 1
ATOM 2995 N N . MET A 1 399 ? -43.200 -16.991 70.872 1.00 92.12 399 MET A N 1
ATOM 2996 C CA . MET A 1 399 ? -42.425 -15.968 70.154 1.00 92.12 399 MET A CA 1
ATOM 2997 C C . MET A 1 399 ? -41.651 -15.047 71.111 1.00 92.12 399 MET A C 1
ATOM 2999 O O . MET A 1 399 ? -40.465 -14.792 70.898 1.00 92.12 399 MET A O 1
ATOM 3003 N N . MET A 1 400 ? -42.277 -14.574 72.196 1.00 91.12 400 MET A N 1
ATOM 3004 C CA . MET A 1 400 ? -41.615 -13.710 73.185 1.00 91.12 400 MET A CA 1
ATOM 3005 C C . MET A 1 400 ? -40.497 -14.412 73.970 1.00 91.12 400 MET A C 1
ATOM 3007 O O . MET A 1 400 ? -39.501 -13.766 74.307 1.00 91.12 400 MET A O 1
ATOM 3011 N N . ASN A 1 401 ? -40.622 -15.712 74.240 1.00 92.38 401 ASN A N 1
ATOM 3012 C CA . ASN A 1 401 ? -39.573 -16.523 74.862 1.00 92.38 401 ASN A CA 1
ATOM 3013 C C . ASN A 1 401 ? -38.419 -16.773 73.878 1.00 92.38 401 ASN A C 1
ATOM 3015 O O . ASN A 1 401 ? -37.251 -16.600 74.229 1.00 92.38 401 ASN A O 1
ATOM 3019 N N . ASN A 1 402 ? -38.741 -17.086 72.621 1.00 92.75 402 ASN A N 1
ATOM 3020 C CA . ASN A 1 402 ? -37.768 -17.346 71.559 1.00 92.75 402 ASN A CA 1
ATOM 3021 C C . ASN A 1 402 ? -37.159 -16.070 70.942 1.00 92.75 402 ASN A C 1
ATOM 3023 O O . ASN A 1 402 ? -36.230 -16.174 70.138 1.00 92.75 402 ASN A O 1
ATOM 3027 N N . LYS A 1 403 ? -37.610 -14.866 71.337 1.00 91.62 403 LYS A N 1
ATOM 3028 C CA . LYS A 1 403 ? -37.222 -13.569 70.740 1.00 91.62 403 LYS A CA 1
ATOM 3029 C C . LYS A 1 403 ? -35.716 -13.385 70.548 1.00 91.62 403 LYS A C 1
ATOM 3031 O O . LYS A 1 403 ? -35.288 -12.871 69.523 1.00 91.62 403 LYS A O 1
ATOM 3036 N N . ALA A 1 404 ? -34.907 -13.826 71.514 1.00 90.06 404 ALA A N 1
ATOM 3037 C CA . ALA A 1 404 ? -33.455 -13.684 71.458 1.00 90.06 404 ALA A CA 1
ATOM 3038 C C . ALA A 1 404 ? -32.834 -14.581 70.375 1.00 90.06 404 ALA A C 1
ATOM 3040 O O . ALA A 1 404 ? -31.882 -14.172 69.721 1.00 90.06 404 ALA A O 1
ATOM 3041 N N . SER A 1 405 ? -33.402 -15.770 70.144 1.00 92.44 405 SER A N 1
ATOM 3042 C CA . SER A 1 405 ? -32.980 -16.672 69.069 1.00 92.44 405 SER A CA 1
ATOM 3043 C C . SER A 1 405 ? -33.446 -16.183 67.696 1.00 92.44 405 SER A C 1
ATOM 3045 O O . SER A 1 405 ? -32.699 -16.310 66.732 1.00 92.44 405 SER A O 1
ATOM 3047 N N . LEU A 1 406 ? -34.654 -15.614 67.606 1.00 92.31 406 LEU A N 1
ATOM 3048 C CA . LEU A 1 406 ? -35.202 -15.056 66.363 1.00 92.31 406 LEU A CA 1
ATOM 3049 C C . LEU A 1 406 ? -34.400 -13.830 65.896 1.00 92.31 406 LEU A C 1
ATOM 3051 O O . LEU A 1 406 ? -34.002 -13.757 64.736 1.00 92.31 406 LEU A O 1
ATOM 3055 N N . ILE A 1 407 ? -34.097 -12.909 66.818 1.00 92.25 407 ILE A N 1
ATOM 3056 C CA . ILE A 1 407 ? -33.241 -11.746 66.545 1.00 92.25 407 ILE A CA 1
ATOM 3057 C C . ILE A 1 407 ? -31.827 -12.207 66.169 1.00 92.25 407 ILE A C 1
ATOM 3059 O O . ILE A 1 407 ? -31.318 -11.781 65.137 1.00 92.25 407 ILE A O 1
ATOM 3063 N N . ALA A 1 408 ? -31.221 -13.126 66.931 1.00 91.62 408 ALA A N 1
ATOM 3064 C CA . ALA A 1 408 ? -29.868 -13.607 66.644 1.00 91.62 408 ALA A CA 1
ATOM 3065 C C . ALA A 1 408 ? -29.749 -14.315 65.281 1.00 91.62 408 ALA A C 1
ATOM 3067 O O . ALA A 1 408 ? -28.744 -14.145 64.598 1.00 91.62 408 ALA A O 1
ATOM 3068 N N . ASP A 1 409 ? -30.749 -15.086 64.844 1.00 90.81 409 ASP A N 1
ATOM 3069 C CA . ASP A 1 409 ? -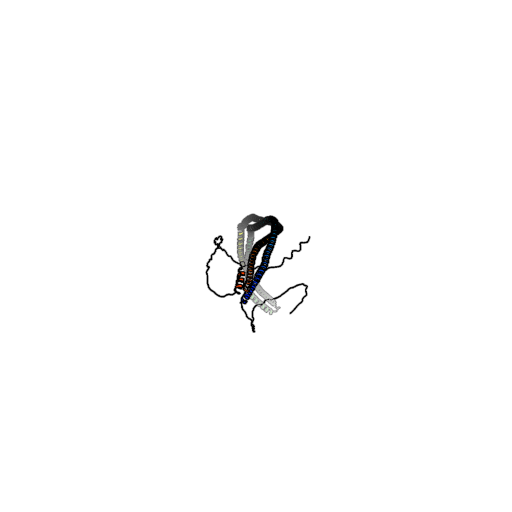30.748 -15.710 63.512 1.00 90.81 409 ASP A CA 1
ATOM 3070 C C . ASP A 1 409 ? -30.829 -14.665 62.380 1.00 90.81 409 ASP A C 1
ATOM 3072 O O . ASP A 1 409 ? -30.093 -14.749 61.393 1.00 90.81 409 ASP A O 1
ATOM 3076 N N . ALA A 1 410 ? -31.648 -13.622 62.545 1.00 90.94 410 ALA A N 1
ATOM 3077 C CA . ALA A 1 410 ? -31.713 -12.500 61.608 1.00 90.94 410 ALA A CA 1
ATOM 3078 C C . ALA A 1 410 ? -30.415 -11.659 61.598 1.00 90.94 410 ALA A C 1
ATOM 3080 O O . ALA A 1 410 ? -29.902 -11.320 60.529 1.00 90.94 410 ALA A O 1
ATOM 3081 N N . GLU A 1 411 ? -29.815 -11.390 62.761 1.00 91.56 411 GLU A N 1
ATOM 3082 C CA . GLU A 1 411 ? -28.510 -10.724 62.873 1.00 91.56 411 GLU A CA 1
ATOM 3083 C C . GLU A 1 411 ? -27.380 -11.559 62.248 1.00 91.56 411 GLU A C 1
ATOM 3085 O O . GLU A 1 411 ? -26.547 -11.016 61.521 1.00 91.56 411 GLU A O 1
ATOM 3090 N N . ASN A 1 412 ? -27.374 -12.882 62.449 1.00 92.81 412 ASN A N 1
ATOM 3091 C CA . ASN A 1 412 ? -26.409 -13.798 61.833 1.00 92.81 412 ASN A CA 1
ATOM 3092 C C . ASN A 1 412 ? -26.519 -13.810 60.300 1.00 92.81 412 ASN A C 1
ATOM 3094 O O . ASN A 1 412 ? -25.497 -13.890 59.613 1.00 92.81 412 ASN A O 1
ATOM 3098 N N . LYS A 1 413 ? -27.732 -13.682 59.743 1.00 92.19 413 LYS A N 1
ATOM 3099 C CA . LYS A 1 413 ? -27.947 -13.530 58.292 1.00 92.19 413 LYS A CA 1
ATOM 3100 C C . LYS A 1 413 ? -27.351 -12.221 57.770 1.00 92.19 413 LYS A C 1
ATOM 3102 O O . LYS A 1 413 ? -26.635 -12.250 56.771 1.00 92.19 413 LYS A O 1
ATOM 3107 N N . ILE A 1 414 ? -27.547 -11.103 58.476 1.00 93.31 414 ILE A N 1
ATOM 3108 C CA . ILE A 1 414 ? -26.928 -9.810 58.126 1.00 93.31 414 ILE A CA 1
ATOM 3109 C C . ILE A 1 414 ? -25.395 -9.893 58.214 1.00 93.31 414 ILE A C 1
ATOM 3111 O O . ILE A 1 414 ? -24.709 -9.465 57.288 1.00 93.31 414 ILE A O 1
ATOM 3115 N N . GLN A 1 415 ? -24.839 -10.482 59.279 1.00 93.38 415 GLN A N 1
ATOM 3116 C CA . GLN A 1 415 ? -23.388 -10.680 59.414 1.00 93.38 415 GLN A CA 1
ATOM 3117 C C . GLN A 1 415 ? -22.822 -11.555 58.287 1.00 93.38 415 GLN A C 1
ATOM 3119 O O . GLN A 1 415 ? -21.779 -11.229 57.723 1.00 93.38 415 GLN A O 1
ATOM 3124 N N . SER A 1 416 ? -23.527 -12.627 57.914 1.00 92.25 416 SER A N 1
ATOM 3125 C CA . SER A 1 416 ? -23.132 -13.514 56.812 1.00 92.25 416 SER A CA 1
ATOM 3126 C C . SER A 1 416 ? -23.147 -12.801 55.458 1.00 92.25 416 SER A C 1
ATOM 3128 O O . SER A 1 416 ? -22.232 -12.999 54.663 1.00 92.25 416 SER A O 1
ATOM 3130 N N . ALA A 1 417 ? -24.142 -11.942 55.211 1.00 92.44 417 ALA A N 1
ATOM 3131 C CA . ALA A 1 417 ? -24.237 -11.144 53.991 1.00 92.44 417 ALA A CA 1
ATOM 3132 C C . ALA A 1 417 ? -23.133 -10.068 53.917 1.00 92.44 417 ALA A C 1
ATOM 3134 O O . ALA A 1 417 ? -22.476 -9.941 52.885 1.00 92.44 417 ALA A O 1
ATOM 3135 N N . ASN A 1 418 ? -22.843 -9.374 55.026 1.00 93.19 418 ASN A N 1
ATOM 3136 C CA . ASN A 1 418 ? -21.706 -8.447 55.124 1.00 93.19 418 ASN A CA 1
ATOM 3137 C C . ASN A 1 418 ? -20.369 -9.165 54.833 1.00 93.19 418 ASN A C 1
ATOM 3139 O O . ASN A 1 418 ? -19.553 -8.676 54.055 1.00 93.19 418 ASN A O 1
ATOM 3143 N N . LEU A 1 419 ? -20.169 -10.363 55.400 1.00 93.94 419 LEU A N 1
ATOM 3144 C CA . LEU A 1 419 ? -18.986 -11.207 55.173 1.00 93.94 419 LEU A CA 1
ATOM 3145 C C . LEU A 1 419 ? -18.891 -11.793 53.755 1.00 93.94 419 LEU A C 1
ATOM 3147 O O . LEU A 1 419 ? -17.836 -12.325 53.397 1.00 93.94 419 LEU A O 1
ATOM 3151 N N . ASP A 1 420 ? -19.958 -11.773 52.954 1.00 92.44 420 ASP A N 1
ATOM 3152 C CA . ASP A 1 420 ? -19.860 -12.037 51.515 1.00 92.44 420 ASP A CA 1
ATOM 3153 C C . ASP A 1 420 ? -19.521 -10.752 50.753 1.00 92.44 420 ASP A C 1
ATOM 3155 O O . ASP A 1 420 ? -18.571 -10.766 49.971 1.00 92.44 420 ASP A O 1
ATOM 3159 N N . GLN A 1 421 ? -20.174 -9.620 51.057 1.00 94.69 421 GLN A N 1
ATOM 3160 C CA . GLN A 1 421 ? -19.842 -8.321 50.455 1.00 94.69 421 GLN A CA 1
ATOM 3161 C C . GLN A 1 421 ? -18.355 -7.968 50.615 1.00 94.69 421 GLN A C 1
ATOM 3163 O O . GLN A 1 421 ? -17.735 -7.530 49.647 1.00 94.69 421 GLN A O 1
ATOM 3168 N N . GLU A 1 422 ? -17.748 -8.200 51.784 1.00 93.19 422 GLU A N 1
ATOM 3169 C CA . GLU A 1 422 ? -16.306 -7.982 51.988 1.00 93.19 422 GLU A CA 1
ATOM 3170 C C . GLU A 1 422 ? -15.446 -8.800 51.006 1.00 93.19 422 GLU A C 1
ATOM 3172 O O . GLU A 1 422 ? -14.477 -8.279 50.449 1.00 93.19 422 GLU A O 1
ATOM 3177 N N . LYS A 1 423 ? -15.832 -10.052 50.720 1.00 93.75 423 LYS A N 1
ATOM 3178 C CA . LYS A 1 423 ? -15.147 -10.917 49.743 1.00 93.75 423 LYS A CA 1
ATOM 3179 C C . LYS A 1 423 ? -15.400 -10.464 48.306 1.00 93.75 423 LYS A C 1
ATOM 3181 O O . LYS A 1 423 ? -14.470 -10.484 47.504 1.00 93.75 423 LYS A O 1
ATOM 3186 N N . LYS A 1 424 ? -16.624 -10.035 47.970 1.00 94.81 424 LYS A N 1
ATOM 3187 C CA . LYS A 1 424 ? -16.948 -9.482 46.641 1.00 94.81 424 LYS A CA 1
ATOM 3188 C C . LYS A 1 424 ? -16.189 -8.181 46.379 1.00 94.81 424 LYS A C 1
ATOM 3190 O O . LYS A 1 424 ? -15.659 -7.998 45.292 1.00 94.81 424 LYS A O 1
ATOM 3195 N N . HIS A 1 425 ? -16.076 -7.315 47.383 1.00 93.38 425 HIS A N 1
ATOM 3196 C CA . HIS A 1 425 ? -15.309 -6.072 47.317 1.00 93.38 425 HIS A CA 1
ATOM 3197 C C . HIS A 1 425 ? -13.804 -6.328 47.152 1.00 93.38 425 HIS A C 1
ATOM 3199 O O . HIS A 1 425 ? -13.159 -5.635 46.367 1.00 93.38 425 HIS A O 1
ATOM 3205 N N . ALA A 1 426 ? -13.251 -7.336 47.839 1.00 93.00 426 ALA A N 1
ATOM 3206 C CA . ALA A 1 426 ? -11.875 -7.779 47.618 1.00 93.00 426 ALA A CA 1
ATOM 3207 C C . ALA A 1 426 ? -11.677 -8.294 46.180 1.00 93.00 426 ALA A C 1
ATOM 3209 O O . ALA A 1 426 ? -10.845 -7.757 45.458 1.00 93.00 426 ALA A O 1
ATOM 3210 N N . ALA A 1 427 ? -12.520 -9.226 45.719 1.00 92.94 427 ALA A N 1
ATOM 3211 C CA . ALA A 1 427 ? -12.450 -9.767 44.360 1.00 92.94 427 ALA A CA 1
ATOM 3212 C C . ALA A 1 427 ? -12.619 -8.691 43.266 1.00 92.94 427 ALA A C 1
ATOM 3214 O O . ALA A 1 427 ? -11.933 -8.734 42.249 1.00 92.94 427 ALA A O 1
ATOM 3215 N N . MET A 1 428 ? -13.485 -7.694 43.483 1.00 96.25 428 MET A N 1
ATOM 3216 C CA . MET A 1 428 ? -13.633 -6.541 42.589 1.00 96.25 428 MET A CA 1
ATOM 3217 C C . MET A 1 428 ? -12.350 -5.701 42.523 1.00 96.25 428 MET A C 1
ATOM 3219 O O . MET A 1 428 ? -11.998 -5.235 41.444 1.00 96.25 428 MET A O 1
ATOM 3223 N N . LYS A 1 429 ? -11.635 -5.525 43.642 1.00 94.31 429 LYS A N 1
ATOM 3224 C CA . LYS A 1 429 ? -10.354 -4.800 43.675 1.00 94.31 429 LYS A CA 1
ATOM 3225 C C . LYS A 1 429 ? -9.200 -5.586 43.070 1.00 94.31 429 LYS A C 1
ATOM 3227 O O . LYS A 1 429 ? -8.371 -4.987 42.393 1.00 94.31 429 LYS A O 1
ATOM 3232 N N . ASP A 1 430 ? -9.164 -6.899 43.266 1.00 93.62 430 ASP A N 1
ATOM 3233 C CA . ASP A 1 430 ? -8.175 -7.765 42.622 1.00 93.62 430 ASP A CA 1
ATOM 3234 C C . ASP A 1 430 ? -8.375 -7.759 41.092 1.00 93.62 430 ASP A C 1
ATOM 3236 O O . ASP A 1 430 ? -7.411 -7.622 40.339 1.00 93.62 430 ASP A O 1
ATOM 3240 N N . ALA A 1 431 ? -9.632 -7.790 40.626 1.00 94.00 431 ALA A N 1
ATOM 3241 C CA . ALA A 1 431 ? -9.977 -7.624 39.212 1.00 94.00 431 ALA A CA 1
ATOM 3242 C C . ALA A 1 431 ? -9.673 -6.208 38.680 1.00 94.00 431 ALA A C 1
ATOM 3244 O O . ALA A 1 431 ? -9.181 -6.069 37.565 1.00 94.00 431 ALA A O 1
ATOM 3245 N N . GLU A 1 432 ? -9.913 -5.152 39.468 1.00 94.19 432 GLU A N 1
ATOM 3246 C CA . GLU A 1 432 ? -9.554 -3.771 39.109 1.00 94.19 432 GLU A CA 1
ATOM 3247 C C . GLU A 1 432 ? -8.033 -3.602 38.968 1.00 94.19 432 GLU A C 1
ATOM 3249 O O . GLU A 1 432 ? -7.567 -2.962 38.025 1.00 94.19 432 GLU A O 1
ATOM 3254 N N . ALA A 1 433 ? -7.245 -4.198 39.867 1.00 93.06 433 ALA A N 1
ATOM 3255 C CA . ALA A 1 433 ? -5.788 -4.205 39.777 1.00 93.06 433 ALA A CA 1
ATOM 3256 C C . ALA A 1 433 ? -5.306 -4.964 38.529 1.00 93.06 433 ALA A C 1
ATOM 3258 O O . ALA A 1 433 ? -4.548 -4.401 37.740 1.00 93.06 433 ALA A O 1
ATOM 3259 N N . SER A 1 434 ? -5.816 -6.182 38.299 1.00 93.75 434 SER A N 1
ATOM 3260 C CA . SER A 1 434 ? -5.495 -6.994 37.114 1.00 93.75 434 SER A CA 1
ATOM 3261 C C . SER A 1 434 ? -5.825 -6.256 35.811 1.00 93.75 434 SER A C 1
ATOM 3263 O O . SER A 1 434 ? -4.970 -6.119 34.936 1.00 93.75 434 SER A O 1
ATOM 3265 N N . MET A 1 435 ? -7.023 -5.667 35.716 1.00 95.94 435 MET A N 1
ATOM 3266 C CA . MET A 1 435 ? -7.452 -4.854 34.575 1.00 95.94 435 MET A CA 1
ATOM 3267 C C . MET A 1 435 ? -6.505 -3.677 34.319 1.00 95.94 435 MET A C 1
ATOM 3269 O O . MET A 1 435 ? -6.146 -3.433 33.168 1.00 95.94 435 MET A O 1
ATOM 3273 N N . ASN A 1 436 ? -6.075 -2.956 35.359 1.00 92.00 436 ASN A N 1
ATOM 3274 C CA . ASN A 1 436 ? -5.158 -1.824 35.209 1.00 92.00 436 ASN A CA 1
ATOM 3275 C C . ASN A 1 436 ? -3.747 -2.260 34.772 1.00 92.00 436 ASN A C 1
ATOM 3277 O O . ASN A 1 436 ? -3.195 -1.659 33.847 1.00 92.00 436 ASN A O 1
ATOM 3281 N N . ASP A 1 437 ? -3.187 -3.315 35.372 1.00 93.88 437 ASP A N 1
ATOM 3282 C CA . ASP A 1 437 ? -1.850 -3.826 35.034 1.00 93.88 437 ASP A CA 1
ATOM 3283 C C . ASP A 1 437 ? -1.808 -4.407 33.609 1.00 93.88 437 ASP A C 1
ATOM 3285 O O . ASP A 1 437 ? -0.939 -4.037 32.811 1.00 93.88 437 ASP A O 1
ATOM 3289 N N . VAL A 1 438 ? -2.795 -5.236 33.239 1.00 94.50 438 VAL A N 1
ATOM 3290 C CA . VAL A 1 438 ? -2.959 -5.752 31.868 1.00 94.50 438 VAL A CA 1
ATOM 3291 C C . VAL A 1 438 ? -3.156 -4.597 30.887 1.00 94.50 438 VAL A C 1
ATOM 3293 O O . VAL A 1 438 ? -2.527 -4.576 29.830 1.00 94.50 438 VAL A O 1
ATOM 3296 N N . THR A 1 439 ? -3.966 -3.591 31.226 1.00 93.06 439 THR A N 1
ATOM 3297 C CA . THR A 1 439 ? -4.166 -2.422 30.357 1.00 93.06 439 THR A CA 1
ATOM 3298 C C . THR A 1 439 ? -2.869 -1.650 30.128 1.00 93.06 439 THR A C 1
ATOM 3300 O O . THR A 1 439 ? -2.568 -1.307 28.984 1.00 93.06 439 THR A O 1
ATOM 3303 N N . ALA A 1 440 ? -2.063 -1.421 31.167 1.00 92.88 440 ALA A N 1
ATOM 3304 C CA . ALA A 1 440 ? -0.782 -0.730 31.041 1.00 92.88 440 ALA A CA 1
ATOM 3305 C C . ALA A 1 440 ? 0.231 -1.515 30.182 1.00 92.88 440 ALA A C 1
ATOM 3307 O O . ALA A 1 440 ? 0.889 -0.932 29.315 1.00 92.88 440 ALA A O 1
ATOM 3308 N N . GLU A 1 441 ? 0.332 -2.836 30.368 1.00 93.94 441 GLU A N 1
ATOM 3309 C CA . GLU A 1 441 ? 1.209 -3.690 29.557 1.00 93.94 441 GLU A CA 1
ATOM 3310 C C . GLU A 1 441 ? 0.761 -3.733 28.088 1.00 93.94 441 GLU A C 1
ATOM 3312 O O . GLU A 1 441 ? 1.554 -3.485 27.174 1.00 93.94 441 GLU A O 1
ATOM 3317 N N . GLN A 1 442 ? -0.521 -4.005 27.840 1.00 96.50 442 GLN A N 1
ATOM 3318 C CA . GLN A 1 442 ? -1.043 -4.159 26.486 1.00 96.50 442 GLN A CA 1
ATOM 3319 C C . GLN A 1 442 ? -1.064 -2.822 25.723 1.00 96.50 442 GLN A C 1
ATOM 3321 O O . GLN A 1 442 ? -0.769 -2.807 24.528 1.00 96.50 442 GLN A O 1
ATOM 3326 N N . GLN A 1 443 ? -1.287 -1.678 26.386 1.00 94.81 443 GLN A N 1
ATOM 3327 C CA . GLN A 1 443 ? -1.119 -0.356 25.758 1.00 94.81 443 GLN A CA 1
ATOM 3328 C C . GLN A 1 443 ? 0.334 -0.081 25.340 1.00 94.81 443 GLN A C 1
ATOM 3330 O O . GLN A 1 443 ? 0.560 0.485 24.267 1.00 94.81 443 GLN A O 1
ATOM 3335 N N . LYS A 1 444 ? 1.324 -0.517 26.132 1.00 94.88 444 LYS A N 1
ATOM 3336 C CA . LYS A 1 444 ? 2.747 -0.412 25.773 1.00 94.88 444 LYS A CA 1
ATOM 3337 C C . LYS A 1 444 ? 3.076 -1.252 24.533 1.00 94.88 444 LYS A C 1
ATOM 3339 O O . LYS A 1 444 ? 3.716 -0.740 23.617 1.00 94.88 444 LYS A O 1
ATOM 3344 N N . ILE A 1 445 ? 2.572 -2.486 24.455 1.00 95.69 445 ILE A N 1
ATOM 3345 C CA . ILE A 1 445 ? 2.717 -3.359 23.274 1.00 95.69 445 ILE A CA 1
ATOM 3346 C C . ILE A 1 445 ? 2.058 -2.726 22.034 1.00 95.69 445 ILE A C 1
ATOM 3348 O O . ILE A 1 445 ? 2.663 -2.680 20.963 1.00 95.69 445 ILE A O 1
ATOM 3352 N N . ILE A 1 446 ? 0.854 -2.162 22.181 1.00 95.56 446 ILE A N 1
ATOM 3353 C CA . ILE A 1 446 ? 0.148 -1.443 21.107 1.00 95.56 446 ILE A CA 1
ATOM 3354 C C . ILE A 1 446 ? 0.955 -0.231 20.608 1.00 95.56 446 ILE A C 1
ATOM 3356 O O . ILE A 1 446 ? 0.939 0.053 19.408 1.00 95.56 446 ILE A O 1
ATOM 3360 N N . GLN A 1 447 ? 1.657 0.490 21.489 1.00 94.81 447 GLN A N 1
ATOM 3361 C CA . GLN A 1 447 ? 2.498 1.618 21.080 1.00 94.81 447 GLN A CA 1
ATOM 3362 C C . GLN A 1 447 ? 3.778 1.158 20.369 1.00 94.81 447 GLN A C 1
ATOM 3364 O O . GLN A 1 447 ? 4.079 1.669 19.295 1.00 94.81 447 GLN A O 1
ATOM 3369 N N . GLU A 1 448 ? 4.475 0.146 20.892 1.00 93.19 448 GLU A N 1
ATOM 3370 C CA . GLU A 1 448 ? 5.661 -0.436 20.242 1.00 93.19 448 GLU A CA 1
ATOM 3371 C C . GLU A 1 448 ? 5.335 -0.972 18.834 1.00 93.19 448 GLU A C 1
ATOM 3373 O O . GLU A 1 448 ? 6.103 -0.771 17.889 1.00 93.19 448 GLU A O 1
ATOM 3378 N N . ALA A 1 449 ? 4.151 -1.569 18.660 1.00 93.44 449 ALA A N 1
ATOM 3379 C CA . ALA A 1 449 ? 3.639 -1.999 17.362 1.00 93.44 449 ALA A CA 1
ATOM 3380 C C . ALA A 1 449 ? 3.370 -0.821 16.402 1.00 93.44 449 ALA A C 1
ATOM 3382 O O . ALA A 1 449 ? 3.739 -0.883 15.226 1.00 93.44 449 ALA A O 1
ATOM 3383 N N . LYS A 1 450 ? 2.773 0.280 16.885 1.00 94.50 450 LYS A N 1
ATOM 3384 C CA . LYS A 1 450 ? 2.556 1.508 16.091 1.00 94.50 450 LYS A CA 1
ATOM 3385 C C . LYS A 1 450 ? 3.874 2.156 15.666 1.00 94.50 450 LYS A C 1
ATOM 3387 O O . LYS A 1 450 ? 4.006 2.548 14.506 1.00 94.50 450 LYS A O 1
ATOM 3392 N N . ASP A 1 451 ? 4.854 2.216 16.563 1.00 93.06 451 ASP A N 1
ATOM 3393 C CA . ASP A 1 451 ? 6.170 2.800 16.291 1.00 93.06 451 ASP A CA 1
ATOM 3394 C C . ASP A 1 451 ? 6.956 1.968 15.262 1.00 93.06 451 ASP A C 1
ATOM 3396 O O . ASP A 1 451 ? 7.622 2.529 14.388 1.00 93.06 451 ASP A O 1
ATOM 3400 N N . ALA A 1 452 ? 6.817 0.635 15.282 1.00 94.06 452 ALA A N 1
ATOM 3401 C CA . ALA A 1 452 ? 7.376 -0.247 14.255 1.00 94.06 452 ALA A CA 1
ATOM 3402 C C . ALA A 1 452 ? 6.775 0.015 12.858 1.00 94.06 452 ALA A C 1
ATOM 3404 O O . ALA A 1 452 ? 7.523 0.137 11.882 1.00 94.06 452 ALA A O 1
ATOM 3405 N N . ILE A 1 453 ? 5.447 0.179 12.759 1.00 91.75 453 ILE A N 1
ATOM 3406 C CA . ILE A 1 453 ? 4.765 0.554 11.504 1.00 91.75 453 ILE A CA 1
ATOM 3407 C C . ILE A 1 453 ? 5.254 1.927 11.019 1.00 91.75 453 ILE A C 1
ATOM 3409 O O . ILE A 1 453 ? 5.598 2.082 9.846 1.00 91.75 453 ILE A O 1
ATOM 3413 N N . ALA A 1 454 ? 5.314 2.921 11.912 1.00 93.19 454 ALA A N 1
ATOM 3414 C CA . ALA A 1 454 ? 5.737 4.280 11.577 1.00 93.19 454 ALA A CA 1
ATOM 3415 C C . ALA A 1 454 ? 7.196 4.334 11.091 1.00 93.19 454 ALA A C 1
ATOM 3417 O O . ALA A 1 454 ? 7.492 4.994 10.093 1.00 93.19 454 ALA A O 1
ATOM 3418 N N . LYS A 1 455 ? 8.101 3.589 11.741 1.00 92.06 455 LYS A N 1
ATOM 3419 C CA . LYS A 1 455 ? 9.495 3.453 11.303 1.00 92.06 455 LYS A CA 1
ATOM 3420 C C . LYS A 1 455 ? 9.590 2.808 9.919 1.00 92.06 455 LYS A C 1
ATOM 3422 O O . LYS A 1 455 ? 10.305 3.317 9.061 1.00 92.06 455 LYS A O 1
ATOM 3427 N N . SER A 1 456 ? 8.869 1.711 9.686 1.00 91.62 456 SER A N 1
ATOM 3428 C CA . SER A 1 456 ? 8.897 1.020 8.393 1.00 91.62 456 SER A CA 1
ATOM 3429 C C . SER A 1 456 ? 8.358 1.906 7.257 1.00 91.62 456 SER A C 1
ATOM 3431 O O . SER A 1 456 ? 8.948 1.942 6.180 1.00 91.62 456 SER A O 1
ATOM 3433 N N . PHE A 1 457 ? 7.325 2.716 7.520 1.00 92.25 457 PHE A N 1
ATOM 3434 C CA . PHE A 1 457 ? 6.832 3.719 6.570 1.00 92.25 457 PHE A CA 1
ATOM 3435 C C . PHE A 1 457 ? 7.865 4.821 6.265 1.00 92.25 457 PHE A C 1
ATOM 3437 O O . PHE A 1 457 ? 7.987 5.263 5.122 1.00 92.25 457 PHE A O 1
ATOM 3444 N N . ALA A 1 458 ? 8.651 5.251 7.259 1.00 91.56 458 ALA A N 1
ATOM 3445 C CA . ALA A 1 458 ? 9.726 6.219 7.038 1.00 91.56 458 ALA A CA 1
ATOM 3446 C C . ALA A 1 458 ? 10.815 5.673 6.091 1.00 91.56 458 ALA A C 1
ATOM 3448 O O . ALA A 1 458 ? 11.285 6.406 5.223 1.00 91.56 458 ALA A O 1
ATOM 3449 N N . GLU A 1 459 ? 11.150 4.379 6.184 1.00 92.25 459 GLU A N 1
ATOM 3450 C CA . GLU A 1 459 ? 12.098 3.732 5.261 1.00 92.25 459 GLU A CA 1
ATOM 3451 C C . GLU A 1 459 ? 11.583 3.691 3.807 1.00 92.25 459 GLU A C 1
ATOM 3453 O O . GLU A 1 459 ? 12.386 3.817 2.882 1.00 92.25 459 GLU A O 1
ATOM 3458 N N . VAL A 1 460 ? 10.262 3.589 3.586 1.00 93.44 460 VAL A N 1
ATOM 3459 C CA . VAL A 1 460 ? 9.648 3.771 2.253 1.00 93.44 460 VAL A CA 1
ATOM 3460 C C . VAL A 1 460 ? 9.823 5.215 1.779 1.00 93.44 460 VAL A C 1
ATOM 3462 O O . VAL A 1 460 ? 10.338 5.447 0.688 1.00 93.44 460 VAL A O 1
ATOM 3465 N N . SER A 1 461 ? 9.465 6.193 2.618 1.00 92.06 461 SER A N 1
ATOM 3466 C CA . SER A 1 461 ? 9.547 7.621 2.281 1.00 92.06 461 SER A CA 1
ATOM 3467 C C . SER A 1 461 ? 10.968 8.073 1.912 1.00 92.06 461 SER A C 1
ATOM 3469 O O . SER A 1 461 ? 11.145 8.906 1.022 1.00 92.06 461 SER A O 1
ATOM 3471 N N . ASP A 1 462 ? 11.994 7.542 2.577 1.00 90.19 462 ASP A N 1
ATOM 3472 C CA . ASP A 1 462 ? 13.390 7.870 2.268 1.00 90.19 462 ASP A CA 1
ATOM 3473 C C . ASP A 1 462 ? 13.900 7.161 1.002 1.00 90.19 462 ASP A C 1
ATOM 3475 O O . ASP A 1 462 ? 14.647 7.769 0.228 1.00 90.19 462 ASP A O 1
ATOM 3479 N N . ALA A 1 463 ? 13.430 5.941 0.711 1.00 91.06 463 ALA A N 1
ATOM 3480 C CA . ALA A 1 463 ? 13.675 5.290 -0.577 1.00 91.06 463 ALA A CA 1
ATOM 3481 C C . ALA A 1 463 ? 13.017 6.061 -1.740 1.00 91.06 463 ALA A C 1
ATOM 3483 O O . ALA A 1 463 ? 13.652 6.274 -2.774 1.00 91.06 463 ALA A O 1
ATOM 3484 N N . GLU A 1 464 ? 11.782 6.551 -1.568 1.00 92.25 464 GLU A N 1
ATOM 3485 C CA . GLU A 1 464 ? 11.083 7.358 -2.579 1.00 92.25 464 GLU A CA 1
ATOM 3486 C C . GLU A 1 464 ? 11.838 8.654 -2.902 1.00 92.25 464 GLU A C 1
ATOM 3488 O O . GLU A 1 464 ? 11.996 8.998 -4.075 1.00 92.25 464 GLU A O 1
ATOM 3493 N N . LYS A 1 465 ? 12.363 9.353 -1.885 1.00 92.75 465 LYS A N 1
ATOM 3494 C CA . LYS A 1 465 ? 13.204 10.552 -2.073 1.00 92.75 465 LYS A CA 1
ATOM 3495 C C . LYS A 1 465 ? 14.481 10.220 -2.847 1.00 92.75 465 LYS A C 1
ATOM 3497 O O . LYS A 1 465 ? 14.845 10.959 -3.760 1.00 92.75 465 LYS A O 1
ATOM 3502 N N . ALA A 1 466 ? 15.141 9.107 -2.520 1.00 91.50 466 ALA A N 1
ATOM 3503 C CA . ALA A 1 466 ? 16.338 8.659 -3.231 1.00 91.50 466 ALA A CA 1
ATOM 3504 C C . ALA A 1 466 ? 16.042 8.340 -4.710 1.00 91.50 466 ALA A C 1
ATOM 3506 O O . ALA A 1 466 ? 16.790 8.769 -5.590 1.00 91.50 466 ALA A O 1
ATOM 3507 N N . TYR A 1 467 ? 14.920 7.670 -4.996 1.00 94.12 467 TYR A N 1
ATOM 3508 C CA . TYR A 1 467 ? 14.459 7.422 -6.364 1.00 94.12 467 TYR A CA 1
ATOM 3509 C C . TYR A 1 467 ? 14.126 8.718 -7.120 1.00 94.12 467 TYR A C 1
ATOM 3511 O O . TYR A 1 467 ? 14.555 8.878 -8.262 1.00 94.12 467 TYR A O 1
ATOM 3519 N N . GLN A 1 468 ? 13.434 9.674 -6.491 1.00 91.56 468 GLN A N 1
ATOM 3520 C CA . GLN A 1 468 ? 13.134 10.975 -7.104 1.00 91.56 468 GLN A CA 1
ATOM 3521 C C . GLN A 1 468 ? 14.415 11.730 -7.488 1.00 91.56 468 GLN A C 1
ATOM 3523 O O . GLN A 1 468 ? 14.521 12.212 -8.615 1.00 91.56 468 GLN A O 1
ATOM 3528 N N . VAL A 1 469 ? 15.414 11.783 -6.598 1.00 91.69 469 VAL A N 1
ATOM 3529 C CA . VAL A 1 469 ? 16.717 12.413 -6.884 1.00 91.69 469 VAL A CA 1
ATOM 3530 C C . VAL A 1 469 ? 17.442 11.701 -8.032 1.00 91.69 469 VAL A C 1
ATOM 3532 O O . VAL A 1 469 ? 17.915 12.366 -8.954 1.00 91.69 469 VAL A O 1
ATOM 3535 N N . ALA A 1 470 ? 17.489 10.365 -8.023 1.00 91.62 470 ALA A N 1
ATOM 3536 C CA . ALA A 1 470 ? 18.143 9.588 -9.076 1.00 91.62 470 ALA A CA 1
ATOM 3537 C C . ALA A 1 470 ? 17.447 9.736 -10.442 1.00 91.62 470 ALA A C 1
ATOM 3539 O O . ALA A 1 470 ? 18.119 9.868 -11.465 1.00 91.62 470 ALA A O 1
ATOM 3540 N N . ASN A 1 471 ? 16.110 9.775 -10.481 1.00 93.00 471 ASN A N 1
ATOM 3541 C CA . ASN A 1 471 ? 15.373 9.996 -11.725 1.00 93.00 471 ASN A CA 1
ATOM 3542 C C . ASN A 1 471 ? 15.527 11.434 -12.257 1.00 93.00 471 ASN A C 1
ATOM 3544 O O . ASN A 1 471 ? 15.605 11.616 -13.469 1.00 93.00 471 ASN A O 1
ATOM 3548 N N . ILE A 1 472 ? 15.633 12.446 -11.387 1.00 92.56 472 ILE A N 1
ATOM 3549 C CA . ILE A 1 472 ? 15.930 13.824 -11.816 1.00 92.56 472 ILE A CA 1
ATOM 3550 C C . ILE A 1 472 ? 17.325 13.908 -12.454 1.00 92.56 472 ILE A C 1
ATOM 3552 O O . ILE A 1 472 ? 17.461 14.521 -13.513 1.00 92.56 472 ILE A O 1
ATOM 3556 N N . ASP A 1 473 ? 18.353 13.270 -11.878 1.00 91.75 473 ASP A N 1
ATOM 3557 C CA . ASP A 1 473 ? 19.678 13.230 -12.521 1.00 91.75 473 ASP A CA 1
ATOM 3558 C C . ASP A 1 473 ? 19.635 12.451 -13.847 1.00 91.75 473 ASP A C 1
ATOM 3560 O O . ASP A 1 473 ? 20.131 12.952 -14.856 1.00 91.75 473 ASP A O 1
ATOM 3564 N N . ARG A 1 474 ? 18.934 11.305 -13.903 1.00 94.94 474 ARG A N 1
ATOM 3565 C CA . ARG A 1 474 ? 18.683 10.567 -15.156 1.00 94.94 474 ARG A CA 1
ATOM 3566 C C . ARG A 1 474 ? 18.097 11.473 -16.240 1.00 94.94 474 ARG A C 1
ATOM 3568 O O . ARG A 1 474 ? 18.622 11.484 -17.347 1.00 94.94 474 ARG A O 1
ATOM 3575 N N . GLU A 1 475 ? 17.055 12.248 -15.939 1.00 90.44 475 GLU A N 1
ATOM 3576 C CA . GLU A 1 475 ? 16.413 13.163 -16.897 1.00 90.44 475 GLU A CA 1
ATOM 3577 C C . GLU A 1 475 ? 17.333 14.318 -17.325 1.00 90.44 475 GLU A C 1
ATOM 3579 O O . GLU A 1 475 ? 17.336 14.716 -18.494 1.00 90.44 475 GLU A O 1
ATOM 3584 N N . VAL A 1 476 ? 18.172 14.830 -16.417 1.00 92.44 476 VAL A N 1
ATOM 3585 C CA . VAL A 1 476 ? 19.202 15.826 -16.750 1.00 92.44 476 VAL A CA 1
ATOM 3586 C C . VAL A 1 476 ? 20.257 15.231 -17.689 1.00 92.44 476 VAL A C 1
ATOM 3588 O O . VAL A 1 476 ? 20.567 15.852 -18.708 1.00 92.44 476 VAL A O 1
ATOM 3591 N N . LYS A 1 477 ? 20.772 14.024 -17.417 1.00 92.25 477 LYS A N 1
ATOM 3592 C CA . LYS A 1 477 ? 21.778 13.366 -18.273 1.00 92.25 477 LYS A CA 1
ATOM 3593 C C . LYS A 1 477 ? 21.211 12.892 -19.604 1.00 92.25 477 LYS A C 1
ATOM 3595 O O . LYS A 1 477 ? 21.867 13.066 -20.626 1.00 92.25 477 LYS A O 1
ATOM 3600 N N . GLU A 1 478 ? 19.973 12.409 -19.625 1.00 93.69 478 GLU A N 1
ATOM 3601 C CA . GLU A 1 478 ? 19.226 12.097 -20.847 1.00 93.69 478 GLU A CA 1
ATOM 3602 C C . GLU A 1 478 ? 19.090 13.345 -21.732 1.00 93.69 478 GLU A C 1
ATOM 3604 O O . GLU A 1 478 ? 19.306 13.282 -22.943 1.00 93.69 478 GLU A O 1
ATOM 3609 N N . LYS A 1 479 ? 18.822 14.514 -21.137 1.00 90.62 479 LYS A N 1
ATOM 3610 C CA . LYS A 1 479 ? 18.769 15.791 -21.858 1.00 90.62 479 LYS A CA 1
ATOM 3611 C C . LYS A 1 479 ? 20.146 16.283 -22.319 1.00 90.62 479 LYS A C 1
ATOM 3613 O O . LYS A 1 479 ? 20.243 16.796 -23.434 1.00 90.62 479 LYS A O 1
ATOM 3618 N N . GLU A 1 480 ? 21.203 16.128 -21.517 1.00 92.06 480 GLU A N 1
ATOM 3619 C CA . GLU A 1 480 ? 22.584 16.432 -21.932 1.00 92.06 480 GLU A CA 1
ATOM 3620 C C . GLU A 1 480 ? 23.005 15.571 -23.136 1.00 92.06 480 GLU A C 1
ATOM 3622 O O . GLU A 1 480 ? 23.431 16.116 -24.156 1.00 92.06 480 GLU A O 1
ATOM 3627 N N . TYR A 1 481 ? 22.827 14.248 -23.046 1.00 94.56 481 TYR A N 1
ATOM 3628 C CA . TYR A 1 481 ? 23.140 13.288 -24.109 1.00 94.56 481 TYR A CA 1
ATOM 3629 C C . TYR A 1 481 ? 22.362 13.584 -25.390 1.00 94.56 481 TYR A C 1
ATOM 3631 O O . TYR A 1 481 ? 22.973 13.801 -26.434 1.00 94.56 481 TYR A O 1
ATOM 3639 N N . ASN A 1 482 ? 21.032 13.706 -25.312 1.00 91.19 482 ASN A N 1
ATOM 3640 C CA . ASN A 1 482 ? 20.212 14.022 -26.482 1.00 91.19 482 ASN A CA 1
ATOM 3641 C C . ASN A 1 482 ? 20.565 15.388 -27.097 1.00 91.19 482 ASN A C 1
ATOM 3643 O O . ASN A 1 482 ? 20.461 15.553 -28.311 1.00 91.19 482 ASN A O 1
ATOM 3647 N N . THR A 1 483 ? 21.011 16.370 -26.304 1.00 92.88 483 THR A N 1
ATOM 3648 C CA . THR A 1 483 ? 21.468 17.663 -26.844 1.00 92.88 483 THR A CA 1
ATOM 3649 C C . THR A 1 483 ? 22.748 17.501 -27.663 1.00 92.88 483 THR A C 1
ATOM 3651 O O . THR A 1 483 ? 22.827 18.040 -28.765 1.00 92.88 483 THR A O 1
ATOM 3654 N N . VAL A 1 484 ? 23.730 16.741 -27.166 1.00 92.19 484 VAL A N 1
ATOM 3655 C CA . VAL A 1 484 ? 24.988 16.502 -27.889 1.00 92.19 484 VAL A CA 1
ATOM 3656 C C . VAL A 1 484 ? 24.766 15.594 -29.100 1.00 92.19 484 VAL A C 1
ATOM 3658 O O . VAL A 1 484 ? 25.228 15.931 -30.184 1.00 92.19 484 VAL A O 1
ATOM 3661 N N . LEU A 1 485 ? 23.983 14.519 -28.977 1.00 92.44 485 LEU A N 1
ATOM 3662 C CA . LEU A 1 485 ? 23.639 13.627 -30.091 1.00 92.44 485 LEU A CA 1
ATOM 3663 C C . LEU A 1 485 ? 23.023 14.394 -31.273 1.00 92.44 485 LEU A C 1
ATOM 3665 O O . LEU A 1 485 ? 23.504 14.283 -32.397 1.00 92.44 485 LEU A O 1
ATOM 3669 N N . ASN A 1 486 ? 22.032 15.257 -31.017 1.00 91.19 486 ASN A N 1
ATOM 3670 C CA . ASN A 1 486 ? 21.403 16.079 -32.059 1.00 91.19 486 ASN A CA 1
ATOM 3671 C C . ASN A 1 486 ? 22.327 17.167 -32.650 1.00 91.19 486 ASN A C 1
ATOM 3673 O O . ASN A 1 486 ? 22.033 17.692 -33.723 1.00 91.19 486 ASN A O 1
ATOM 3677 N N . GLN A 1 487 ? 23.428 17.523 -31.978 1.00 90.38 487 GLN A N 1
ATOM 3678 C CA . GLN A 1 487 ? 24.441 18.455 -32.496 1.00 90.38 487 GLN A CA 1
ATOM 3679 C C . GLN A 1 487 ? 25.544 17.747 -33.293 1.00 90.38 487 GLN A C 1
ATOM 3681 O O . GLN A 1 487 ? 26.047 18.311 -34.261 1.00 90.38 487 GLN A O 1
ATOM 3686 N N . GLN A 1 488 ? 25.925 16.535 -32.884 1.00 93.88 488 GLN A N 1
ATOM 3687 C CA . GLN A 1 488 ? 27.076 15.803 -33.415 1.00 93.88 488 GLN A CA 1
ATOM 3688 C C . GLN A 1 488 ? 26.702 14.827 -34.540 1.00 93.88 488 GLN A C 1
ATOM 3690 O O . GLN A 1 488 ? 27.465 14.696 -35.494 1.00 93.88 488 GLN A O 1
ATOM 3695 N N . GLN A 1 489 ? 25.518 14.201 -34.504 1.00 89.25 489 GLN A N 1
ATOM 3696 C CA . GLN A 1 489 ? 25.086 13.282 -35.567 1.00 89.25 489 GLN A CA 1
ATOM 3697 C C . GLN A 1 489 ? 25.088 13.933 -36.969 1.00 89.25 489 GLN A C 1
ATOM 3699 O O . GLN A 1 489 ? 25.646 13.327 -37.880 1.00 89.25 489 GLN A O 1
ATOM 3704 N N . PRO A 1 490 ? 24.609 15.182 -37.173 1.00 93.38 490 PRO A N 1
ATOM 3705 C CA . PRO A 1 490 ? 24.677 15.827 -38.489 1.00 93.38 490 PRO A CA 1
ATOM 3706 C C . PRO A 1 490 ? 26.107 16.080 -38.997 1.00 93.38 490 PRO A C 1
ATOM 3708 O O . PRO A 1 490 ? 26.304 16.233 -40.201 1.00 93.38 490 PRO A O 1
ATOM 3711 N N . ILE A 1 491 ? 27.100 16.136 -38.099 1.00 92.56 491 ILE A N 1
ATOM 3712 C CA . ILE A 1 491 ? 28.524 16.256 -38.451 1.00 92.56 491 ILE A CA 1
ATOM 3713 C C . ILE A 1 491 ? 29.043 14.893 -38.923 1.00 92.56 491 ILE A C 1
ATOM 3715 O O . ILE A 1 491 ? 29.650 14.814 -39.989 1.00 92.56 491 ILE A O 1
ATOM 3719 N N . ILE A 1 492 ? 28.726 13.817 -38.193 1.00 91.12 492 ILE A N 1
ATOM 3720 C CA . ILE A 1 492 ? 29.050 12.431 -38.578 1.00 91.12 492 ILE A CA 1
ATOM 3721 C C . ILE A 1 492 ? 28.438 12.093 -39.946 1.00 91.12 492 ILE A C 1
ATOM 3723 O O . ILE A 1 492 ? 29.131 11.558 -40.813 1.00 91.12 492 ILE A O 1
ATOM 3727 N N . ASP A 1 493 ? 27.174 12.458 -40.172 1.00 91.19 493 ASP A N 1
ATOM 3728 C CA . ASP A 1 493 ? 26.466 12.232 -41.437 1.00 91.19 493 ASP A CA 1
ATOM 3729 C C . ASP A 1 493 ? 27.139 12.981 -42.608 1.00 91.19 493 ASP A C 1
ATOM 3731 O O . ASP A 1 493 ? 27.361 12.411 -43.680 1.00 91.19 493 ASP A O 1
ATOM 3735 N N . PHE A 1 494 ? 27.511 14.252 -42.402 1.00 92.62 494 PHE A N 1
ATOM 3736 C CA . PHE A 1 494 ? 28.167 15.088 -43.415 1.00 92.62 494 PHE A CA 1
ATOM 3737 C C . PHE A 1 494 ? 29.593 14.620 -43.748 1.00 92.62 494 PHE A C 1
ATOM 3739 O O . PHE A 1 494 ? 29.976 14.559 -44.922 1.00 92.62 494 PHE A O 1
ATOM 3746 N N . ALA A 1 495 ? 30.374 14.251 -42.733 1.00 93.00 495 ALA A N 1
ATOM 3747 C CA . ALA A 1 495 ? 31.710 13.694 -42.902 1.00 93.00 495 ALA A CA 1
ATOM 3748 C C . ALA A 1 495 ? 31.660 12.325 -43.613 1.00 93.00 495 ALA A C 1
ATOM 3750 O O . ALA A 1 495 ? 32.424 12.080 -44.549 1.00 93.00 495 ALA A O 1
ATOM 3751 N N . SER A 1 496 ? 30.689 11.474 -43.266 1.00 92.44 496 SER A N 1
ATOM 3752 C CA . SER A 1 496 ? 30.465 10.179 -43.927 1.00 92.44 496 SER A CA 1
ATOM 3753 C C . SER A 1 496 ? 30.120 10.330 -45.414 1.00 92.44 496 SER A C 1
ATOM 3755 O O . SER A 1 496 ? 30.667 9.615 -46.259 1.00 92.44 496 SER A O 1
ATOM 3757 N N . GLU A 1 497 ? 29.261 11.293 -45.767 1.00 91.88 497 GLU A N 1
ATOM 3758 C CA . GLU A 1 497 ? 28.964 11.598 -47.172 1.00 91.88 497 GLU A CA 1
ATOM 3759 C C . GLU A 1 497 ? 30.185 12.206 -47.890 1.00 91.88 497 GLU A C 1
ATOM 3761 O O . GLU A 1 497 ? 30.440 11.875 -49.046 1.00 91.88 497 GLU A O 1
ATOM 3766 N N . THR A 1 498 ? 31.012 12.999 -47.198 1.00 91.62 498 THR A N 1
ATOM 3767 C CA . THR A 1 498 ? 32.268 13.554 -47.742 1.00 91.62 498 THR A CA 1
ATOM 3768 C C . THR A 1 498 ? 33.285 12.462 -48.105 1.00 91.62 498 THR A C 1
ATOM 3770 O O . THR A 1 498 ? 33.908 12.541 -49.166 1.00 91.62 498 THR A O 1
ATOM 3773 N N . ILE A 1 499 ? 33.420 11.411 -47.284 1.00 91.69 499 ILE A N 1
ATOM 3774 C CA . ILE A 1 499 ? 34.242 10.221 -47.591 1.00 91.69 499 ILE A CA 1
ATOM 3775 C C . ILE A 1 499 ? 33.698 9.501 -48.836 1.00 91.69 499 ILE A C 1
ATOM 3777 O O . ILE A 1 499 ? 34.453 9.104 -49.729 1.00 91.69 499 ILE A O 1
ATOM 3781 N N . LYS A 1 500 ? 32.371 9.361 -48.926 1.00 91.44 500 LYS A N 1
ATOM 3782 C CA . LYS A 1 500 ? 31.673 8.721 -50.050 1.00 91.44 500 LYS A CA 1
ATOM 3783 C C . LYS A 1 500 ? 31.816 9.502 -51.364 1.00 91.44 500 LYS A C 1
ATOM 3785 O O . LYS A 1 500 ? 32.066 8.876 -52.395 1.00 91.44 500 LYS A O 1
ATOM 3790 N N . GLU A 1 501 ? 31.738 10.832 -51.335 1.00 89.69 501 GLU A N 1
ATOM 3791 C CA . GLU A 1 501 ? 32.064 11.693 -52.481 1.00 89.69 501 GLU A CA 1
ATOM 3792 C C . GLU A 1 501 ? 33.531 11.547 -52.902 1.00 89.69 501 GLU A C 1
ATOM 3794 O O . GLU A 1 501 ? 33.808 11.270 -54.068 1.00 89.69 501 GLU A O 1
ATOM 3799 N N . ALA A 1 502 ? 34.474 11.679 -51.961 1.00 91.00 502 ALA A N 1
ATOM 3800 C CA . ALA A 1 502 ? 35.906 11.605 -52.253 1.00 91.00 502 ALA A CA 1
ATOM 3801 C C . ALA A 1 502 ? 36.289 10.275 -52.927 1.00 91.00 502 ALA A C 1
ATOM 3803 O O . ALA A 1 502 ? 37.069 10.250 -53.884 1.00 91.00 502 ALA A O 1
ATOM 3804 N N . LYS A 1 503 ? 35.691 9.164 -52.478 1.00 92.94 503 LYS A N 1
ATOM 3805 C CA . LYS A 1 503 ? 35.864 7.835 -53.081 1.00 92.94 503 LYS A CA 1
ATOM 3806 C C . LYS A 1 503 ? 35.300 7.743 -54.504 1.00 92.94 503 LYS A C 1
ATOM 3808 O O . LYS A 1 503 ? 35.895 7.070 -55.348 1.00 92.94 503 LYS A O 1
ATOM 3813 N N . ALA A 1 504 ? 34.185 8.415 -54.789 1.00 90.69 504 ALA A N 1
ATOM 3814 C CA . ALA A 1 504 ? 33.613 8.481 -56.133 1.00 90.69 504 ALA A CA 1
ATOM 3815 C C . ALA A 1 504 ? 34.475 9.333 -57.086 1.00 90.69 504 ALA A C 1
ATOM 3817 O O . ALA A 1 504 ? 34.734 8.902 -58.212 1.00 90.69 504 ALA A O 1
ATOM 3818 N N . ASP A 1 505 ? 34.979 10.483 -56.620 1.00 88.56 505 ASP A N 1
ATOM 3819 C CA . ASP A 1 505 ? 35.918 11.338 -57.363 1.00 88.56 505 ASP A CA 1
ATOM 3820 C C . ASP A 1 505 ? 37.194 10.566 -57.749 1.00 88.56 505 ASP A C 1
ATOM 3822 O O . ASP A 1 505 ? 37.629 10.596 -58.905 1.00 88.56 505 ASP A O 1
ATOM 3826 N N . LEU A 1 506 ? 37.776 9.821 -56.798 1.00 93.56 506 LEU A N 1
ATOM 3827 C CA . LEU A 1 506 ? 38.962 8.998 -57.041 1.00 93.56 506 LEU A CA 1
ATOM 3828 C C . LEU A 1 506 ? 38.684 7.889 -58.067 1.00 93.56 506 LEU A C 1
ATOM 3830 O O . LEU A 1 506 ? 39.448 7.738 -59.023 1.00 93.56 506 LEU A O 1
ATOM 3834 N N . GLN A 1 507 ? 37.577 7.150 -57.923 1.00 92.69 507 GLN A N 1
ATOM 3835 C CA . GLN A 1 507 ? 37.215 6.088 -58.868 1.00 92.69 507 GLN A CA 1
ATOM 3836 C C . GLN A 1 507 ? 37.010 6.630 -60.292 1.00 92.69 507 GLN A C 1
ATOM 3838 O O . GLN A 1 507 ? 37.463 6.011 -61.253 1.00 92.69 507 GLN A O 1
ATOM 3843 N N . ALA A 1 508 ? 36.401 7.810 -60.449 1.00 91.50 508 ALA A N 1
ATOM 3844 C CA . ALA A 1 508 ? 36.234 8.441 -61.757 1.00 91.50 508 ALA A CA 1
ATOM 3845 C C . ALA A 1 508 ? 37.583 8.751 -62.443 1.00 91.50 508 ALA A C 1
ATOM 3847 O O . ALA A 1 508 ? 37.706 8.596 -63.663 1.00 91.50 508 ALA A O 1
ATOM 3848 N N . GLN A 1 509 ? 38.612 9.128 -61.675 1.00 92.19 509 GLN A N 1
ATOM 3849 C CA . GLN A 1 509 ? 39.960 9.372 -62.199 1.00 92.19 509 GLN A CA 1
ATOM 3850 C C . GLN A 1 509 ? 40.754 8.072 -62.448 1.00 92.19 509 GLN A C 1
ATOM 3852 O O . GLN A 1 509 ? 41.529 8.001 -63.409 1.00 92.19 509 GLN A O 1
ATOM 3857 N N . VAL A 1 510 ? 40.536 7.016 -61.654 1.00 92.88 510 VAL A N 1
ATOM 3858 C CA . VAL A 1 510 ? 41.047 5.659 -61.941 1.00 92.88 510 VAL A CA 1
ATOM 3859 C C . VAL A 1 510 ? 40.491 5.161 -63.280 1.00 92.88 510 VAL A C 1
ATOM 3861 O O . VAL A 1 510 ? 41.256 4.764 -64.162 1.00 92.88 510 VAL A O 1
ATOM 3864 N N . ASP A 1 511 ? 39.178 5.280 -63.485 1.00 91.94 511 ASP A N 1
ATOM 3865 C CA . ASP A 1 511 ? 38.492 4.923 -64.729 1.00 91.94 511 ASP A CA 1
ATOM 3866 C C . ASP A 1 511 ? 38.998 5.726 -65.939 1.00 91.94 511 ASP A C 1
ATOM 3868 O O . ASP A 1 511 ? 39.098 5.187 -67.045 1.00 91.94 511 ASP A O 1
ATOM 3872 N N . ALA A 1 512 ? 39.298 7.018 -65.762 1.00 91.94 512 ALA A N 1
ATOM 3873 C CA . ALA A 1 512 ? 39.880 7.863 -66.807 1.00 91.94 512 ALA A CA 1
ATOM 3874 C C . ALA A 1 512 ? 41.293 7.395 -67.195 1.00 91.94 512 ALA A C 1
ATOM 3876 O O . ALA A 1 512 ? 41.595 7.236 -68.380 1.00 91.94 512 ALA A O 1
ATOM 3877 N N . THR A 1 513 ? 42.125 7.077 -66.201 1.00 92.94 513 THR A N 1
ATOM 3878 C CA . THR A 1 513 ? 43.491 6.570 -66.407 1.00 92.94 513 THR A CA 1
ATOM 3879 C C . THR A 1 513 ? 43.481 5.203 -67.100 1.00 92.94 513 THR A C 1
ATOM 3881 O O . THR A 1 513 ? 44.236 4.986 -68.047 1.00 92.94 513 THR A O 1
ATOM 3884 N N . ALA A 1 514 ? 42.566 4.304 -66.719 1.00 92.19 514 ALA A N 1
ATOM 3885 C CA . ALA A 1 514 ? 42.388 3.005 -67.372 1.00 92.19 514 ALA A CA 1
ATOM 3886 C C . ALA A 1 514 ? 41.931 3.132 -68.842 1.00 92.19 514 ALA A C 1
ATOM 3888 O O . ALA A 1 514 ? 42.405 2.394 -69.710 1.00 92.19 514 ALA A O 1
ATOM 3889 N N . LYS A 1 515 ? 41.053 4.099 -69.153 1.00 92.25 515 LYS A N 1
ATOM 3890 C CA . LYS A 1 515 ? 40.658 4.422 -70.539 1.00 92.25 515 LYS A CA 1
ATOM 3891 C C . LYS A 1 515 ? 41.837 4.961 -71.357 1.00 92.25 515 LYS A C 1
ATOM 3893 O O . LYS A 1 515 ? 41.984 4.569 -72.513 1.00 92.25 515 LYS A O 1
ATOM 3898 N N . ALA A 1 516 ? 42.680 5.811 -70.766 1.00 90.50 516 ALA A N 1
ATOM 3899 C CA . ALA A 1 516 ? 43.877 6.338 -71.423 1.00 90.50 516 ALA A CA 1
ATOM 3900 C C . ALA A 1 516 ? 44.928 5.245 -71.691 1.00 90.50 516 ALA A C 1
ATOM 3902 O O . ALA A 1 516 ? 45.463 5.186 -72.796 1.00 90.50 516 ALA A O 1
ATOM 3903 N N . GLN A 1 517 ? 45.160 4.335 -70.735 1.00 93.31 517 GLN A N 1
ATOM 3904 C CA . GLN A 1 517 ? 46.055 3.184 -70.921 1.00 93.31 517 GLN A CA 1
ATOM 3905 C C . GLN A 1 517 ? 45.584 2.311 -72.087 1.00 93.31 517 GLN A C 1
ATOM 3907 O O . GLN A 1 517 ? 46.345 2.068 -73.017 1.00 93.31 517 GLN A O 1
ATOM 3912 N N . LYS A 1 518 ? 44.300 1.931 -72.106 1.00 92.06 518 LYS A N 1
ATOM 3913 C CA . LYS A 1 518 ? 43.749 1.131 -73.206 1.00 92.06 518 LYS A CA 1
ATOM 3914 C C . LYS A 1 518 ? 43.904 1.821 -74.570 1.00 92.06 518 LYS A C 1
ATOM 3916 O O . LYS A 1 518 ? 44.182 1.157 -75.564 1.00 92.06 518 LYS A O 1
ATOM 3921 N N . ALA A 1 519 ? 43.734 3.144 -74.631 1.00 90.81 519 ALA A N 1
ATOM 3922 C CA . ALA A 1 519 ? 43.911 3.902 -75.869 1.00 90.81 519 ALA A CA 1
ATOM 3923 C C . ALA A 1 519 ? 45.369 3.893 -76.372 1.00 90.81 519 ALA A C 1
ATOM 3925 O O . ALA A 1 519 ? 45.587 3.906 -77.584 1.00 90.81 519 ALA A O 1
ATOM 3926 N N . LEU A 1 520 ? 46.353 3.828 -75.466 1.00 92.00 520 LEU A N 1
ATOM 3927 C CA . LEU A 1 520 ? 47.758 3.597 -75.807 1.00 92.00 520 LEU A CA 1
ATOM 3928 C C . LEU A 1 520 ? 47.984 2.157 -76.297 1.00 92.00 520 LEU A C 1
ATOM 3930 O O . LEU A 1 520 ? 48.570 1.975 -77.363 1.00 92.00 520 LEU A O 1
ATOM 3934 N N . ASP A 1 521 ? 47.458 1.154 -75.590 1.00 91.19 521 ASP A N 1
ATOM 3935 C CA . ASP A 1 521 ? 47.597 -0.266 -75.952 1.00 91.19 521 ASP A CA 1
ATOM 3936 C C . ASP A 1 521 ? 47.035 -0.558 -77.362 1.00 91.19 521 ASP A C 1
ATOM 3938 O O . ASP A 1 521 ? 47.680 -1.213 -78.189 1.00 91.19 521 ASP A O 1
ATOM 3942 N N . ASP A 1 522 ? 45.842 -0.030 -77.668 1.00 90.06 522 ASP A N 1
ATOM 3943 C CA . ASP A 1 522 ? 45.201 -0.147 -78.984 1.00 90.06 522 ASP A CA 1
ATOM 3944 C C . ASP A 1 522 ? 45.986 0.623 -80.077 1.00 90.06 522 ASP A C 1
ATOM 3946 O O . ASP A 1 522 ? 46.053 0.171 -81.226 1.00 90.06 522 ASP A O 1
ATOM 3950 N N . ALA A 1 523 ? 46.642 1.743 -79.739 1.00 89.06 523 ALA A N 1
ATOM 3951 C CA . ALA A 1 523 ? 47.492 2.496 -80.668 1.00 89.06 523 ALA A CA 1
ATOM 3952 C C . ALA A 1 523 ? 48.819 1.774 -80.971 1.00 89.06 523 ALA A C 1
ATOM 3954 O O . ALA A 1 523 ? 49.184 1.642 -82.141 1.00 89.06 523 ALA A O 1
ATOM 3955 N N . GLU A 1 524 ? 49.510 1.237 -79.959 1.00 91.00 524 GLU A N 1
ATOM 3956 C CA . GLU A 1 524 ? 50.715 0.417 -80.153 1.00 91.00 524 GLU A CA 1
ATOM 3957 C C . GLU A 1 524 ? 50.428 -0.827 -80.998 1.00 91.00 524 GLU A C 1
ATOM 3959 O O . GLU A 1 524 ? 51.215 -1.207 -81.867 1.00 91.00 524 GLU A O 1
ATOM 3964 N N . LYS A 1 525 ? 49.283 -1.471 -80.755 1.00 90.81 525 LYS A N 1
ATOM 3965 C CA . LYS A 1 525 ? 48.822 -2.617 -81.540 1.00 90.81 525 LYS A CA 1
ATOM 3966 C C . LYS A 1 525 ? 48.587 -2.240 -83.006 1.00 90.81 525 LYS A C 1
ATOM 3968 O O . LYS A 1 525 ? 48.895 -3.037 -83.892 1.00 90.81 525 LYS A O 1
ATOM 3973 N N . SER A 1 526 ? 48.099 -1.025 -83.274 1.00 89.50 526 SER A N 1
ATOM 3974 C CA . SER A 1 526 ? 47.980 -0.500 -84.639 1.00 89.50 526 SER A CA 1
ATOM 3975 C C . SER A 1 526 ? 49.340 -0.227 -85.287 1.00 89.50 526 SER A C 1
ATOM 3977 O O . SER A 1 526 ? 49.471 -0.476 -86.483 1.00 89.50 526 SER A O 1
ATOM 3979 N N . VAL A 1 527 ? 50.342 0.251 -84.538 1.00 90.44 527 VAL A N 1
ATOM 3980 C CA . VAL A 1 527 ? 51.721 0.409 -85.044 1.00 90.44 527 VAL A CA 1
ATOM 3981 C C . VAL A 1 527 ? 52.300 -0.954 -85.423 1.00 90.44 527 VAL A C 1
ATOM 3983 O O . VAL A 1 527 ? 52.664 -1.142 -86.578 1.00 90.44 527 VAL A O 1
ATOM 3986 N N . LYS A 1 528 ? 52.253 -1.942 -84.520 1.00 88.56 528 LYS A N 1
ATOM 3987 C CA . LYS A 1 528 ? 52.769 -3.308 -84.756 1.00 88.56 528 LYS A CA 1
ATOM 3988 C C . LYS A 1 528 ? 52.124 -3.996 -85.970 1.00 88.56 528 LYS A C 1
ATOM 3990 O O . LYS A 1 528 ? 52.787 -4.729 -86.700 1.00 88.56 528 LYS A O 1
ATOM 3995 N N . GLY A 1 529 ? 50.839 -3.733 -86.230 1.00 87.56 529 GLY A N 1
ATOM 3996 C CA . GLY A 1 529 ? 50.156 -4.194 -87.446 1.00 87.56 529 GLY A CA 1
ATOM 3997 C C . GLY A 1 529 ? 50.633 -3.503 -88.732 1.00 87.56 529 GLY A C 1
ATOM 3998 O O . GLY A 1 529 ? 50.715 -4.143 -89.779 1.00 87.56 529 GLY A O 1
ATOM 3999 N N . LEU A 1 530 ? 50.979 -2.214 -88.661 1.00 90.69 530 LEU A N 1
ATOM 4000 C CA . LEU A 1 530 ? 51.479 -1.431 -89.796 1.00 90.69 530 LEU A CA 1
ATOM 4001 C C . LEU A 1 530 ? 52.968 -1.678 -90.077 1.00 90.69 530 LEU A C 1
ATOM 4003 O O . LEU A 1 530 ? 53.352 -1.701 -91.241 1.00 90.69 530 LEU A O 1
ATOM 4007 N N . GLU A 1 531 ? 53.792 -1.948 -89.061 1.00 89.00 531 GLU A N 1
ATOM 4008 C CA . GLU A 1 531 ? 55.178 -2.412 -89.235 1.00 89.00 531 GLU A CA 1
ATOM 4009 C C . GLU A 1 531 ? 55.223 -3.702 -90.073 1.00 89.00 531 GLU A C 1
ATOM 4011 O O . GLU A 1 531 ? 55.973 -3.792 -91.048 1.00 89.00 531 GLU A O 1
ATOM 4016 N N . ALA A 1 532 ? 54.356 -4.671 -89.752 1.00 88.12 532 ALA A N 1
ATOM 4017 C CA . ALA A 1 532 ? 54.204 -5.897 -90.533 1.00 88.12 532 ALA A CA 1
ATOM 4018 C C . ALA A 1 532 ? 53.717 -5.616 -91.968 1.00 88.12 532 ALA A C 1
ATOM 4020 O O . ALA A 1 532 ? 54.292 -6.137 -92.924 1.00 88.12 532 ALA A O 1
ATOM 4021 N N . ALA A 1 533 ? 52.718 -4.741 -92.141 1.00 87.94 533 ALA A N 1
ATOM 4022 C CA . ALA A 1 533 ? 52.205 -4.369 -93.462 1.00 87.94 533 ALA A CA 1
ATOM 4023 C C . ALA A 1 533 ? 53.250 -3.647 -94.339 1.00 87.94 533 ALA A C 1
ATOM 4025 O O . ALA A 1 533 ? 53.301 -3.881 -95.547 1.00 87.94 533 ALA A O 1
ATOM 4026 N N . VAL A 1 534 ? 54.115 -2.810 -93.750 1.00 88.69 534 VAL A N 1
ATOM 4027 C CA . VAL A 1 534 ? 55.252 -2.179 -94.443 1.00 88.69 534 VAL A CA 1
ATOM 4028 C C . VAL A 1 534 ? 56.290 -3.228 -94.850 1.00 88.69 534 VAL A C 1
ATOM 4030 O O . VAL A 1 534 ? 56.755 -3.199 -95.990 1.00 88.69 534 VAL A O 1
ATOM 4033 N N . ALA A 1 535 ? 56.617 -4.181 -93.971 1.00 87.56 535 ALA A N 1
ATOM 4034 C CA . ALA A 1 535 ? 57.557 -5.259 -94.282 1.00 87.56 535 ALA A CA 1
ATOM 4035 C C . ALA A 1 535 ? 57.054 -6.166 -95.424 1.00 87.56 535 ALA A C 1
ATOM 4037 O O . ALA A 1 535 ? 57.811 -6.464 -96.352 1.00 87.56 535 ALA A O 1
ATOM 4038 N N . ASP A 1 536 ? 55.773 -6.548 -95.413 1.00 88.56 536 ASP A N 1
ATOM 4039 C CA . ASP A 1 536 ? 55.162 -7.326 -96.498 1.00 88.56 536 ASP A CA 1
ATOM 4040 C C . ASP A 1 536 ? 55.038 -6.513 -97.799 1.00 88.56 536 ASP A C 1
ATOM 4042 O O . ASP A 1 536 ? 55.327 -7.040 -98.876 1.00 88.56 536 ASP A O 1
ATOM 4046 N N . ALA A 1 537 ? 54.699 -5.219 -97.735 1.00 86.62 537 ALA A N 1
ATOM 4047 C CA . ALA A 1 537 ? 54.676 -4.344 -98.912 1.00 86.62 537 ALA A CA 1
ATOM 4048 C C . ALA A 1 537 ? 56.071 -4.184 -99.545 1.00 86.62 537 ALA A C 1
ATOM 4050 O O . ALA A 1 537 ? 56.202 -4.234 -100.770 1.00 86.62 537 ALA A O 1
ATOM 4051 N N . GLN A 1 538 ? 57.121 -4.051 -98.728 1.00 89.19 538 GLN A N 1
ATOM 4052 C CA . GLN A 1 538 ? 58.508 -3.967 -99.189 1.00 89.19 538 GLN A CA 1
ATOM 4053 C C . GLN A 1 538 ? 58.980 -5.293 -99.803 1.00 89.19 538 GLN A C 1
ATOM 4055 O O . GLN A 1 538 ? 59.577 -5.303 -100.879 1.00 89.19 538 GLN A O 1
ATOM 4060 N N . LYS A 1 539 ? 58.651 -6.425 -99.173 1.00 85.94 539 LYS A N 1
ATOM 4061 C CA . LYS A 1 539 ? 58.915 -7.768 -99.709 1.00 85.94 539 LYS A CA 1
ATOM 4062 C C . LYS A 1 539 ? 58.195 -8.007 -101.040 1.00 85.94 539 LYS A C 1
ATOM 4064 O O . LYS A 1 539 ? 58.780 -8.590 -101.950 1.00 85.94 539 LYS A O 1
ATOM 4069 N N . ASN A 1 540 ? 56.957 -7.531 -101.176 1.00 86.56 540 ASN A N 1
ATOM 4070 C CA . ASN A 1 540 ? 56.202 -7.599 -102.424 1.00 86.56 540 ASN A CA 1
ATOM 4071 C C . ASN A 1 540 ? 56.826 -6.723 -103.524 1.00 86.56 540 ASN A C 1
ATOM 4073 O O . ASN A 1 540 ? 56.912 -7.164 -104.665 1.00 86.56 540 ASN A O 1
ATOM 4077 N N . LEU A 1 541 ? 57.308 -5.517 -103.198 1.00 88.00 541 LEU A N 1
ATOM 4078 C CA . LEU A 1 541 ? 58.012 -4.653 -104.152 1.00 88.00 541 LEU A CA 1
ATOM 4079 C C . LEU A 1 541 ? 59.273 -5.328 -104.720 1.00 88.00 541 LEU A C 1
ATOM 4081 O O . LEU A 1 541 ? 59.474 -5.316 -105.933 1.00 88.00 541 LEU A O 1
ATOM 4085 N N . GLU A 1 542 ? 60.094 -5.961 -103.879 1.00 85.75 542 GLU A N 1
ATOM 4086 C CA . GLU A 1 542 ? 61.278 -6.693 -104.357 1.00 85.75 542 GLU A CA 1
ATOM 4087 C C . GLU A 1 542 ? 60.912 -7.960 -105.152 1.00 85.75 542 GLU A C 1
ATOM 4089 O O . GLU A 1 542 ? 61.572 -8.272 -106.143 1.00 85.75 542 GLU A O 1
ATOM 4094 N N . ALA A 1 543 ? 59.821 -8.651 -104.796 1.00 85.44 543 ALA A N 1
ATOM 4095 C CA . ALA A 1 543 ? 59.308 -9.774 -105.584 1.00 85.44 543 ALA A CA 1
ATOM 4096 C C . ALA A 1 543 ? 58.839 -9.337 -106.986 1.00 85.44 543 ALA A C 1
ATOM 4098 O O . ALA A 1 543 ? 59.199 -9.978 -107.973 1.00 85.44 543 ALA A O 1
ATOM 4099 N N . VAL A 1 544 ? 58.111 -8.216 -107.089 1.00 86.19 544 VAL A N 1
ATOM 4100 C CA . VAL A 1 544 ? 57.702 -7.620 -108.375 1.00 86.19 544 VAL A CA 1
ATOM 4101 C C . VAL A 1 544 ? 58.928 -7.214 -109.196 1.00 86.19 544 VAL A C 1
ATOM 4103 O O . VAL A 1 544 ? 58.995 -7.538 -110.379 1.00 86.19 544 VAL A O 1
ATOM 4106 N N . LYS A 1 545 ? 59.945 -6.576 -108.602 1.00 85.44 545 LYS A N 1
ATOM 4107 C CA . LYS A 1 545 ? 61.196 -6.242 -109.315 1.00 85.44 545 LYS A CA 1
ATOM 4108 C C . LYS A 1 545 ? 61.904 -7.479 -109.882 1.00 85.44 545 LYS A C 1
ATOM 4110 O O . LYS A 1 545 ? 62.409 -7.419 -110.999 1.00 85.44 545 LYS A O 1
ATOM 4115 N N . ALA A 1 546 ? 61.934 -8.589 -109.143 1.00 84.50 546 ALA A N 1
ATOM 4116 C CA . ALA A 1 546 ? 62.577 -9.826 -109.587 1.00 84.50 546 ALA A CA 1
ATOM 4117 C C . ALA A 1 546 ? 61.826 -10.496 -110.755 1.00 84.50 546 ALA A C 1
ATOM 4119 O O . ALA A 1 546 ? 62.415 -10.735 -111.809 1.00 84.50 546 ALA A O 1
ATOM 4120 N N . ASP A 1 547 ? 60.522 -10.734 -110.596 1.00 83.56 547 ASP A N 1
ATOM 4121 C CA . ASP A 1 547 ? 59.661 -11.349 -111.619 1.00 83.56 547 ASP A CA 1
ATOM 4122 C C . ASP A 1 547 ? 59.591 -10.501 -112.905 1.00 83.56 547 ASP A C 1
ATOM 4124 O O . ASP A 1 547 ? 59.692 -11.022 -114.018 1.00 83.56 547 ASP A O 1
ATOM 4128 N N . THR A 1 548 ? 59.506 -9.175 -112.777 1.00 84.31 548 THR A N 1
ATOM 4129 C CA . THR A 1 548 ? 59.476 -8.284 -113.945 1.00 84.31 548 THR A CA 1
ATOM 4130 C C . THR A 1 548 ? 60.824 -8.195 -114.668 1.00 84.31 548 THR A C 1
ATOM 4132 O O . THR A 1 548 ? 60.844 -8.115 -115.900 1.00 84.31 548 THR A O 1
ATOM 4135 N N . ALA A 1 549 ? 61.951 -8.296 -113.953 1.00 81.75 549 ALA A N 1
ATOM 4136 C CA . ALA A 1 549 ? 63.274 -8.416 -114.566 1.00 81.75 549 ALA A CA 1
ATOM 4137 C C . ALA A 1 549 ? 63.437 -9.739 -115.338 1.00 81.75 549 ALA A C 1
ATOM 4139 O O . ALA A 1 549 ? 63.952 -9.727 -116.459 1.00 81.75 549 ALA A O 1
ATOM 4140 N N . GLU A 1 550 ? 62.949 -10.860 -114.792 1.00 83.56 550 GLU A N 1
ATOM 4141 C CA . GLU A 1 550 ? 62.952 -12.163 -115.472 1.00 83.56 550 GLU A CA 1
ATOM 4142 C C . GLU A 1 550 ? 62.092 -12.136 -116.748 1.00 83.56 550 GLU A C 1
ATOM 4144 O O . GLU A 1 550 ? 62.562 -12.516 -117.825 1.00 83.56 550 GLU A O 1
ATOM 4149 N N . LYS A 1 551 ? 60.874 -11.582 -116.672 1.00 83.25 551 LYS A N 1
ATOM 4150 C CA . LYS A 1 551 ? 59.984 -11.392 -117.832 1.00 83.25 551 LYS A CA 1
ATOM 4151 C C . LYS A 1 551 ? 60.625 -10.535 -118.931 1.00 83.25 551 LYS A C 1
ATOM 4153 O O . LYS A 1 551 ? 60.563 -10.903 -120.105 1.00 83.25 551 LYS A O 1
ATOM 4158 N N . ILE A 1 552 ? 61.264 -9.413 -118.579 1.00 84.50 552 ILE A N 1
ATOM 4159 C CA . ILE A 1 552 ? 61.948 -8.539 -119.551 1.00 84.50 552 ILE A CA 1
ATOM 4160 C C . ILE A 1 552 ? 63.166 -9.241 -120.172 1.00 84.50 552 ILE A C 1
ATOM 4162 O O . ILE A 1 552 ? 63.393 -9.108 -121.377 1.00 84.50 552 ILE A O 1
ATOM 4166 N N . ALA A 1 553 ? 63.928 -10.015 -119.393 1.00 83.31 553 ALA A N 1
ATOM 4167 C CA . ALA A 1 553 ? 65.044 -10.806 -119.911 1.00 83.31 553 ALA A CA 1
ATOM 4168 C C . ALA A 1 553 ? 64.567 -11.882 -120.905 1.00 83.31 553 ALA A C 1
ATOM 4170 O O . ALA A 1 553 ? 65.144 -12.016 -121.986 1.00 83.31 553 ALA A O 1
ATOM 4171 N N . ALA A 1 554 ? 63.476 -12.589 -120.591 1.00 82.94 554 ALA A N 1
ATOM 4172 C CA . ALA A 1 554 ? 62.866 -13.573 -121.484 1.00 82.94 554 ALA A CA 1
ATOM 4173 C C . ALA A 1 554 ? 62.360 -12.940 -122.794 1.00 82.94 554 ALA A C 1
ATOM 4175 O O . ALA A 1 554 ? 62.644 -13.457 -123.875 1.00 82.94 554 ALA A O 1
ATOM 4176 N N . ALA A 1 555 ? 61.681 -11.789 -122.722 1.00 82.94 555 ALA A N 1
ATOM 4177 C CA . ALA A 1 555 ? 61.201 -11.068 -123.903 1.00 82.94 555 ALA A CA 1
ATOM 4178 C C . ALA A 1 555 ? 62.352 -10.571 -124.802 1.00 82.94 555 ALA A C 1
ATOM 4180 O O . ALA A 1 555 ? 62.282 -10.704 -126.024 1.00 82.94 555 ALA A O 1
ATOM 4181 N N . LYS A 1 556 ? 63.449 -10.070 -124.217 1.00 84.12 556 LYS A N 1
ATOM 4182 C CA . LYS A 1 556 ? 64.657 -9.672 -124.968 1.00 84.12 556 LYS A CA 1
ATOM 4183 C C . LYS A 1 556 ? 65.381 -10.871 -125.593 1.00 84.12 556 LYS A C 1
ATOM 4185 O O . LYS A 1 556 ? 65.900 -10.756 -126.701 1.00 84.12 556 LYS A O 1
ATOM 4190 N N . ALA A 1 557 ? 65.360 -12.032 -124.938 1.00 82.81 557 ALA A N 1
ATOM 4191 C CA . ALA A 1 557 ? 65.905 -13.271 -125.489 1.00 82.81 557 ALA A CA 1
ATOM 4192 C C . ALA A 1 557 ? 65.061 -13.864 -126.636 1.00 82.81 557 ALA A C 1
ATOM 4194 O O . ALA A 1 557 ? 65.621 -14.552 -127.490 1.00 82.81 557 ALA A O 1
ATOM 4195 N N . ASP A 1 558 ? 63.745 -13.618 -126.688 1.00 83.12 558 ASP A N 1
ATOM 4196 C CA . ASP A 1 558 ? 62.927 -13.983 -127.856 1.00 83.12 558 ASP A CA 1
ATOM 4197 C C . ASP A 1 558 ? 63.111 -12.992 -129.013 1.00 83.12 558 ASP A C 1
ATOM 4199 O O . ASP A 1 558 ? 63.315 -13.418 -130.149 1.00 83.12 558 ASP A O 1
ATOM 4203 N N . LEU A 1 559 ? 63.167 -11.685 -128.720 1.00 85.56 559 LEU A N 1
ATOM 4204 C CA . LEU A 1 559 ? 63.450 -10.639 -129.711 1.00 85.56 559 LEU A CA 1
ATOM 4205 C C . LEU A 1 559 ? 64.721 -10.957 -130.522 1.00 85.56 559 LEU A C 1
ATOM 4207 O O . LEU A 1 559 ? 64.661 -11.041 -131.746 1.00 85.56 559 LEU A O 1
ATOM 4211 N N . ALA A 1 560 ? 65.834 -11.261 -129.844 1.00 81.88 560 ALA A N 1
ATOM 4212 C CA . ALA A 1 560 ? 67.107 -11.608 -130.485 1.00 81.88 560 ALA A CA 1
ATOM 4213 C C . ALA A 1 560 ? 67.042 -12.880 -131.361 1.00 81.88 560 ALA A C 1
ATOM 4215 O O . ALA A 1 560 ? 67.742 -12.991 -132.374 1.00 81.88 560 ALA A O 1
ATOM 4216 N N . LYS A 1 561 ? 66.175 -13.848 -131.023 1.00 84.00 561 LYS A N 1
ATOM 4217 C CA . LYS A 1 561 ? 65.910 -15.012 -131.889 1.00 84.00 561 LYS A CA 1
ATOM 4218 C C . LYS A 1 561 ? 65.137 -14.609 -133.142 1.00 84.00 561 LYS A C 1
ATOM 4220 O O . LYS A 1 561 ? 65.437 -15.130 -134.213 1.00 84.00 561 LYS A O 1
ATOM 4225 N N . LYS A 1 562 ? 64.172 -13.687 -133.037 1.00 84.88 562 LYS A N 1
ATOM 4226 C CA . LYS A 1 562 ? 63.428 -13.170 -134.198 1.00 84.88 562 LYS A CA 1
ATOM 4227 C C . LYS A 1 562 ? 64.311 -12.329 -135.120 1.00 84.88 562 LYS A C 1
ATOM 4229 O O . LYS A 1 562 ? 64.206 -12.481 -136.332 1.00 84.88 562 LYS A O 1
ATOM 4234 N N . GLU A 1 563 ? 65.228 -11.529 -134.573 1.00 83.00 563 GLU A N 1
ATOM 4235 C CA . GLU A 1 563 ? 66.254 -10.817 -135.355 1.00 83.00 563 GLU A CA 1
ATOM 4236 C C . GLU A 1 563 ? 67.156 -11.795 -136.125 1.00 83.00 563 GLU A C 1
ATOM 4238 O O . GLU A 1 563 ? 67.410 -11.608 -137.315 1.00 83.00 563 GLU A O 1
ATOM 4243 N N . THR A 1 564 ? 67.586 -12.879 -135.468 1.00 81.44 564 THR A N 1
ATOM 4244 C CA . THR A 1 564 ? 68.418 -13.923 -136.089 1.00 81.44 564 THR A CA 1
ATOM 4245 C C . THR A 1 564 ? 67.662 -14.652 -137.206 1.00 81.44 564 THR A C 1
ATOM 4247 O O . THR A 1 564 ? 68.156 -14.722 -138.329 1.00 81.44 564 THR A O 1
ATOM 4250 N N . ALA A 1 565 ? 66.436 -15.116 -136.942 1.00 82.06 565 ALA A N 1
ATOM 4251 C CA . ALA A 1 565 ? 65.611 -15.826 -137.923 1.00 82.06 565 ALA A CA 1
ATOM 4252 C C . ALA A 1 565 ? 65.210 -14.946 -139.123 1.00 82.06 565 ALA A C 1
ATOM 4254 O O . ALA A 1 565 ? 65.120 -15.436 -140.249 1.00 82.06 565 ALA A O 1
ATOM 4255 N N . LEU A 1 566 ? 65.001 -13.640 -138.907 1.00 84.12 566 LEU A N 1
ATOM 4256 C CA . LEU A 1 566 ? 64.814 -12.683 -139.997 1.00 84.12 566 LEU A CA 1
ATOM 4257 C C . LEU A 1 566 ? 66.055 -12.620 -140.889 1.00 84.12 566 LEU A C 1
ATOM 4259 O O . LEU A 1 566 ? 65.937 -12.740 -142.108 1.00 84.12 566 LEU A O 1
ATOM 4263 N N . LYS A 1 567 ? 67.240 -12.478 -140.289 1.00 82.31 567 LYS A N 1
ATOM 4264 C CA . LYS A 1 567 ? 68.492 -12.403 -141.041 1.00 82.31 567 LYS A CA 1
ATOM 4265 C C . LYS A 1 567 ? 68.761 -13.679 -141.842 1.00 82.31 567 LYS A C 1
ATOM 4267 O O . LYS A 1 567 ? 69.142 -13.590 -143.002 1.00 82.31 567 LYS A O 1
ATOM 4272 N N . GLU A 1 568 ? 68.500 -14.852 -141.267 1.00 81.12 568 GLU A N 1
ATOM 4273 C CA . GLU A 1 568 ? 68.614 -16.137 -141.970 1.00 81.12 568 GLU A CA 1
ATOM 4274 C C . GLU A 1 568 ? 67.659 -16.237 -143.175 1.00 81.12 568 GLU A C 1
ATOM 4276 O O . GLU A 1 568 ? 68.050 -16.761 -144.220 1.00 81.12 568 GLU A O 1
ATOM 4281 N N . ALA A 1 569 ? 66.435 -15.707 -143.066 1.00 80.12 569 ALA A N 1
ATOM 4282 C CA . ALA A 1 569 ? 65.474 -15.671 -144.170 1.00 80.12 569 ALA A CA 1
ATOM 4283 C C . ALA A 1 569 ? 65.863 -14.662 -145.270 1.00 80.12 569 ALA A C 1
ATOM 4285 O O . ALA A 1 569 ? 65.719 -14.961 -146.458 1.00 80.12 569 ALA A O 1
ATOM 4286 N N . GLU A 1 570 ? 66.370 -13.481 -144.897 1.00 79.69 570 GLU A N 1
ATOM 4287 C CA . GLU A 1 570 ? 66.857 -12.476 -145.854 1.00 79.69 570 GLU A CA 1
ATOM 4288 C C . GLU A 1 570 ? 68.108 -12.963 -146.595 1.00 79.69 570 GLU A C 1
ATOM 4290 O O . GLU A 1 570 ? 68.186 -12.825 -147.818 1.00 79.69 570 GLU A O 1
ATOM 4295 N N . ASP A 1 571 ? 69.031 -13.614 -145.883 1.00 80.62 571 ASP A N 1
ATOM 4296 C CA . ASP A 1 571 ? 70.198 -14.281 -146.457 1.00 80.62 571 ASP A CA 1
ATOM 4297 C C . ASP A 1 571 ? 69.780 -15.389 -147.443 1.00 80.62 571 ASP A C 1
ATOM 4299 O O . ASP A 1 571 ? 70.270 -15.404 -148.573 1.00 80.62 571 ASP A O 1
ATOM 4303 N N . TYR A 1 572 ? 68.845 -16.277 -147.065 1.00 80.12 572 TYR A N 1
ATOM 4304 C CA . TYR A 1 572 ? 68.333 -17.340 -147.949 1.00 80.12 572 TYR A CA 1
ATOM 4305 C C . TYR A 1 572 ? 67.740 -16.766 -149.242 1.00 80.12 572 TYR A C 1
ATOM 4307 O O . TYR A 1 572 ? 68.116 -17.196 -150.333 1.00 80.12 572 TYR A O 1
ATOM 4315 N N . LEU A 1 573 ? 66.886 -15.739 -149.149 1.00 82.44 573 LEU A N 1
ATOM 4316 C CA . LEU A 1 573 ? 66.317 -15.059 -150.319 1.00 82.44 573 LEU A CA 1
ATOM 4317 C C . LEU A 1 573 ? 67.395 -14.401 -151.202 1.00 82.44 573 LEU A C 1
ATOM 4319 O O . LEU A 1 573 ? 67.310 -14.463 -152.432 1.00 82.44 573 LEU A O 1
ATOM 4323 N N . ALA A 1 574 ? 68.406 -13.768 -150.602 1.00 80.44 574 ALA A N 1
ATOM 4324 C CA . ALA A 1 574 ? 69.499 -13.134 -151.340 1.00 80.44 574 ALA A CA 1
ATOM 4325 C C . ALA A 1 574 ? 70.371 -14.164 -152.081 1.00 80.44 574 ALA A C 1
ATOM 4327 O O . ALA A 1 574 ? 70.752 -13.933 -153.233 1.00 80.44 574 ALA A O 1
ATOM 4328 N N . GLY A 1 575 ? 70.633 -15.313 -151.456 1.00 80.19 575 GLY A N 1
ATOM 4329 C CA . GLY A 1 575 ? 71.332 -16.436 -152.074 1.00 80.19 575 GLY A CA 1
ATOM 4330 C C . GLY A 1 575 ? 70.543 -17.049 -153.223 1.00 80.19 575 GLY A C 1
ATOM 4331 O O . GLY A 1 575 ? 71.069 -17.207 -154.323 1.00 80.19 575 GLY A O 1
ATOM 4332 N N . LEU A 1 576 ? 69.251 -17.296 -153.004 1.00 81.50 576 LEU A N 1
ATOM 4333 C CA . LEU A 1 576 ? 68.319 -17.857 -153.985 1.00 81.50 576 LEU A CA 1
ATOM 4334 C C . LEU A 1 576 ? 68.240 -16.998 -155.255 1.00 81.50 576 LEU A C 1
ATOM 4336 O O . LEU A 1 576 ? 68.366 -17.511 -156.369 1.00 81.50 576 LEU A O 1
ATOM 4340 N N . ARG A 1 577 ? 68.182 -15.671 -155.099 1.00 81.19 577 ARG A N 1
ATOM 4341 C CA . ARG A 1 577 ? 68.267 -14.719 -156.219 1.00 81.19 577 ARG A CA 1
ATOM 4342 C C . ARG A 1 577 ? 69.592 -14.785 -156.975 1.00 81.19 577 ARG A C 1
ATOM 4344 O O . ARG A 1 577 ? 69.592 -14.732 -158.205 1.00 81.19 577 ARG A O 1
ATOM 4351 N N . ALA A 1 578 ? 70.716 -14.913 -156.273 1.00 78.25 578 ALA A N 1
ATOM 4352 C CA . ALA A 1 578 ? 72.026 -15.040 -156.909 1.00 78.25 578 ALA A CA 1
ATOM 4353 C C . ALA A 1 578 ? 72.171 -16.373 -157.673 1.00 78.25 578 ALA A C 1
ATOM 4355 O O . ALA A 1 578 ? 72.594 -16.363 -158.830 1.00 78.25 578 ALA A O 1
ATOM 4356 N N . GLY A 1 579 ? 71.732 -17.493 -157.087 1.00 74.00 579 GLY A N 1
ATOM 4357 C CA . GLY A 1 579 ? 71.793 -18.823 -157.708 1.00 74.00 579 GLY A CA 1
ATOM 4358 C C . GLY A 1 579 ? 70.949 -18.915 -158.973 1.00 74.00 579 GLY A C 1
ATOM 4359 O O . GLY A 1 579 ? 71.415 -19.397 -160.007 1.00 74.00 579 GLY A O 1
ATOM 4360 N N . GLY A 1 580 ? 69.738 -18.352 -158.933 1.00 73.69 580 GLY A N 1
ATOM 4361 C CA . GLY A 1 580 ? 68.866 -18.280 -160.102 1.00 73.69 580 GLY A CA 1
ATOM 4362 C C . GLY A 1 580 ? 69.377 -17.340 -161.195 1.00 73.69 580 GLY A C 1
ATOM 4363 O O . GLY A 1 580 ? 69.056 -17.531 -162.366 1.00 73.69 580 GLY A O 1
ATOM 4364 N N . ASN A 1 581 ? 70.168 -16.320 -160.856 1.00 74.88 581 ASN A N 1
ATOM 4365 C CA . ASN A 1 581 ? 70.778 -15.428 -161.842 1.00 74.88 581 ASN A CA 1
ATOM 4366 C C . ASN A 1 581 ? 71.990 -16.083 -162.535 1.00 74.88 581 ASN A C 1
ATOM 4368 O O . ASN A 1 581 ? 72.120 -16.021 -163.759 1.00 74.88 581 ASN A O 1
ATOM 4372 N N . ASP A 1 582 ? 72.857 -16.761 -161.778 1.00 74.25 582 ASP A N 1
ATOM 4373 C CA . ASP A 1 582 ? 74.018 -17.460 -162.343 1.00 74.25 582 ASP A CA 1
ATOM 4374 C C . ASP A 1 582 ? 73.610 -18.647 -163.228 1.00 74.25 582 ASP A C 1
ATOM 4376 O O . ASP A 1 582 ? 74.147 -18.790 -164.329 1.00 74.25 582 ASP A O 1
ATOM 4380 N N . ALA A 1 583 ? 72.608 -19.434 -162.816 1.00 65.75 583 ALA A N 1
ATOM 4381 C CA . ALA A 1 583 ? 72.096 -20.540 -163.624 1.00 65.75 583 ALA A CA 1
ATOM 4382 C C . ALA A 1 583 ? 71.445 -20.058 -164.935 1.00 65.75 583 ALA A C 1
ATOM 4384 O O . ALA A 1 583 ? 71.797 -20.554 -166.006 1.00 65.75 583 ALA A O 1
ATOM 4385 N N . ARG A 1 584 ? 70.580 -19.026 -164.892 1.00 70.00 584 ARG A N 1
ATOM 4386 C CA . ARG A 1 584 ? 69.999 -18.411 -166.108 1.00 70.00 584 ARG A CA 1
ATOM 4387 C C . ARG A 1 584 ? 71.053 -17.835 -167.054 1.00 70.00 584 ARG A C 1
ATOM 4389 O O . ARG A 1 584 ? 70.847 -17.835 -168.263 1.00 70.00 584 ARG A O 1
ATOM 4396 N N . THR A 1 585 ? 72.168 -17.332 -166.522 1.00 68.31 585 THR A N 1
ATOM 4397 C CA . THR A 1 585 ? 73.277 -16.796 -167.332 1.00 68.31 585 THR A CA 1
ATOM 4398 C C . THR A 1 585 ? 74.281 -17.865 -167.779 1.00 68.31 585 THR A C 1
ATOM 4400 O O . THR A 1 585 ? 75.283 -17.530 -168.408 1.00 68.31 585 THR A O 1
ATOM 4403 N N . GLY A 1 586 ? 74.017 -19.150 -167.505 1.00 55.59 586 GLY A N 1
ATOM 4404 C CA . GLY A 1 586 ? 74.823 -20.280 -167.976 1.00 55.59 586 GLY A CA 1
ATOM 4405 C C . GLY A 1 586 ? 76.226 -20.362 -167.367 1.00 55.59 586 GLY A C 1
ATOM 4406 O O . GLY A 1 586 ? 77.073 -21.093 -167.884 1.00 55.59 586 GLY A O 1
ATOM 4407 N N . LYS A 1 587 ? 76.501 -19.618 -166.288 1.00 62.91 587 LYS A N 1
ATOM 4408 C CA . LYS A 1 587 ? 77.777 -19.706 -165.567 1.00 62.91 587 LYS A CA 1
ATOM 4409 C C . LYS A 1 587 ? 77.814 -20.997 -164.761 1.00 62.91 587 LYS A C 1
ATOM 4411 O O . LYS A 1 587 ? 76.813 -21.368 -164.166 1.00 62.91 587 LYS A O 1
ATOM 4416 N N . LEU A 1 588 ? 78.986 -21.624 -164.663 1.00 59.38 588 LEU A N 1
ATOM 4417 C CA . LEU A 1 588 ? 79.208 -22.733 -163.730 1.00 59.38 588 LEU A CA 1
ATOM 4418 C C . LEU A 1 588 ? 78.948 -22.290 -162.280 1.00 59.38 588 LEU A C 1
ATOM 4420 O O . LEU A 1 588 ? 79.348 -21.192 -161.891 1.00 59.38 588 LEU A O 1
ATOM 4424 N N . LYS A 1 589 ? 78.330 -23.178 -161.489 1.00 66.31 589 LYS A N 1
ATOM 4425 C CA . LYS A 1 589 ? 77.966 -22.975 -160.077 1.00 66.31 589 LYS A CA 1
ATOM 4426 C C . LYS A 1 589 ? 79.125 -22.380 -159.274 1.00 66.31 589 LYS A C 1
ATOM 4428 O O . LYS A 1 589 ? 80.140 -23.046 -159.060 1.00 66.31 589 LYS A O 1
ATOM 4433 N N . ALA A 1 590 ? 78.966 -21.144 -158.808 1.00 63.69 590 ALA A N 1
ATOM 4434 C CA . ALA A 1 590 ? 79.989 -20.476 -158.020 1.00 63.69 590 ALA A CA 1
ATOM 4435 C C . ALA A 1 590 ? 79.985 -20.992 -156.573 1.00 63.69 590 ALA A C 1
ATOM 4437 O O . ALA A 1 590 ? 78.935 -21.177 -155.958 1.00 63.69 590 ALA A O 1
ATOM 4438 N N . ASN A 1 591 ? 81.175 -21.220 -156.015 1.00 63.19 591 ASN A N 1
ATOM 4439 C CA . ASN A 1 591 ? 81.334 -21.661 -154.633 1.00 63.19 591 ASN A CA 1
ATOM 4440 C C . ASN A 1 591 ? 81.554 -20.441 -153.721 1.00 63.19 591 ASN A C 1
ATOM 4442 O O . ASN A 1 591 ? 82.679 -19.960 -153.569 1.00 63.19 591 ASN A O 1
ATOM 4446 N N . TYR A 1 592 ? 80.465 -19.911 -153.158 1.00 66.25 592 TYR A N 1
ATOM 4447 C CA . TYR A 1 592 ? 80.457 -18.704 -152.322 1.00 66.25 592 TYR A CA 1
ATOM 4448 C C . TYR A 1 592 ? 80.991 -18.964 -150.902 1.00 66.25 592 TYR A C 1
ATOM 4450 O O . TYR A 1 592 ? 80.254 -18.966 -149.911 1.00 66.25 592 TYR A O 1
ATOM 4458 N N . VAL A 1 593 ? 82.307 -19.164 -150.798 1.00 57.16 593 VAL A N 1
ATOM 4459 C CA . VAL A 1 593 ? 83.025 -19.281 -149.521 1.00 57.16 593 VAL A CA 1
ATOM 4460 C C . VAL A 1 593 ? 82.985 -17.937 -148.781 1.00 57.16 593 VAL A C 1
ATOM 4462 O O . VAL A 1 593 ? 83.590 -16.965 -149.227 1.00 57.16 593 VAL A O 1
ATOM 4465 N N . GLY A 1 594 ? 82.281 -17.888 -147.646 1.00 64.56 594 GLY A N 1
ATOM 4466 C CA . GLY A 1 594 ? 82.173 -16.701 -146.782 1.00 64.56 594 GLY A CA 1
ATOM 4467 C C . GLY A 1 594 ? 80.764 -16.113 -146.634 1.00 64.56 594 GLY A C 1
ATOM 4468 O O . GLY A 1 594 ? 80.579 -15.226 -145.806 1.00 64.56 594 GLY A O 1
ATOM 4469 N N . MET A 1 595 ? 79.775 -16.611 -147.383 1.00 76.25 595 MET A N 1
ATOM 4470 C CA . MET A 1 595 ? 78.355 -16.314 -147.134 1.00 76.25 595 MET A CA 1
ATOM 4471 C C . MET A 1 595 ? 77.776 -17.243 -146.054 1.00 76.25 595 MET A C 1
ATOM 4473 O O . MET A 1 595 ? 78.367 -18.280 -145.747 1.00 76.25 595 MET A O 1
ATOM 4477 N N . SER A 1 596 ? 76.634 -16.878 -145.463 1.00 78.00 596 SER A N 1
ATOM 4478 C CA . SER A 1 596 ? 75.971 -17.703 -144.443 1.00 78.00 596 SER A CA 1
ATOM 4479 C C . SER A 1 596 ? 75.422 -19.011 -145.023 1.00 78.00 596 SER A C 1
ATOM 4481 O O . SER A 1 596 ? 75.167 -19.118 -146.224 1.00 78.00 596 SER A O 1
ATOM 4483 N N . SER A 1 597 ? 75.198 -20.007 -144.1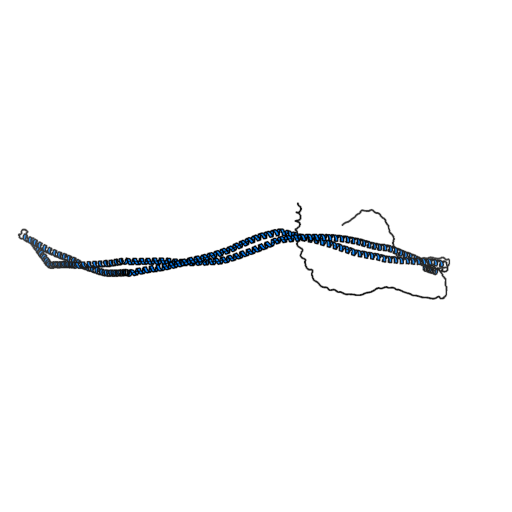63 1.00 78.88 597 SER A N 1
ATOM 4484 C CA . SER A 1 597 ? 74.617 -21.299 -144.554 1.00 78.88 597 SER A CA 1
ATOM 4485 C C . SER A 1 597 ? 73.257 -21.144 -145.236 1.00 78.88 597 SER A C 1
ATOM 4487 O O . SER A 1 597 ? 72.989 -21.822 -146.222 1.00 78.88 597 SER A O 1
ATOM 4489 N N . SER A 1 598 ? 72.428 -20.212 -144.761 1.00 81.81 598 SER A N 1
ATOM 4490 C CA . SER A 1 598 ? 71.116 -19.924 -145.343 1.00 81.81 598 SER A CA 1
ATOM 4491 C C . SER A 1 598 ? 71.250 -19.330 -146.749 1.00 81.81 598 SER A C 1
ATOM 4493 O O . SER A 1 598 ? 70.605 -19.816 -147.675 1.00 81.81 598 SER A O 1
ATOM 4495 N N . TYR A 1 599 ? 72.153 -18.361 -146.949 1.00 80.19 599 TYR A N 1
ATOM 4496 C CA . TYR A 1 599 ? 72.470 -17.831 -148.283 1.00 80.19 599 TYR A CA 1
ATOM 4497 C C . TYR A 1 599 ? 72.981 -18.928 -149.222 1.00 80.19 599 TYR A C 1
ATOM 4499 O O . TYR A 1 599 ? 72.515 -19.051 -150.354 1.00 80.19 599 TYR A O 1
ATOM 4507 N N . GLN A 1 600 ? 73.929 -19.747 -148.759 1.00 78.12 600 GLN A N 1
ATOM 4508 C CA . GLN A 1 600 ? 74.480 -20.842 -149.555 1.00 78.12 600 GLN A CA 1
ATOM 4509 C C . GLN A 1 600 ? 73.380 -21.821 -149.974 1.00 78.12 600 GLN A C 1
ATOM 4511 O O . GLN A 1 600 ? 73.259 -22.108 -151.161 1.00 78.12 600 GLN A O 1
ATOM 4516 N N . GLN A 1 601 ? 72.528 -22.261 -149.046 1.00 79.56 601 GLN A N 1
ATOM 4517 C CA . GLN A 1 601 ? 71.458 -23.210 -149.347 1.00 79.56 601 GLN A CA 1
ATOM 4518 C C . GLN A 1 601 ? 70.433 -22.641 -150.342 1.00 79.56 601 GLN A C 1
ATOM 4520 O O . GLN A 1 601 ? 70.095 -23.318 -151.309 1.00 79.56 601 GLN A O 1
ATOM 4525 N N . GLY A 1 602 ? 70.025 -21.375 -150.190 1.00 78.06 602 GLY A N 1
ATOM 4526 C CA . GLY A 1 602 ? 69.159 -20.711 -151.171 1.00 78.06 602 GLY A CA 1
ATOM 4527 C C . GLY A 1 602 ? 69.794 -20.653 -152.564 1.00 78.06 602 GLY A C 1
ATOM 4528 O O . GLY A 1 602 ? 69.137 -20.967 -153.559 1.00 78.06 602 GLY A O 1
ATOM 4529 N N . TYR A 1 603 ? 71.088 -20.316 -152.642 1.00 76.88 603 TYR A N 1
ATOM 4530 C CA . TYR A 1 603 ? 71.851 -20.318 -153.895 1.00 76.88 603 TYR A CA 1
ATOM 4531 C C . TYR A 1 603 ? 71.883 -21.711 -154.542 1.00 76.88 603 TYR A C 1
ATOM 4533 O O . TYR A 1 603 ? 71.682 -21.828 -155.752 1.00 76.88 603 TYR A O 1
ATOM 4541 N N . GLU A 1 604 ? 72.105 -22.770 -153.756 1.00 76.19 604 GLU A N 1
ATOM 4542 C CA . GLU A 1 604 ? 72.104 -24.146 -154.261 1.00 76.19 604 GLU A CA 1
ATOM 4543 C C . GLU A 1 604 ? 70.727 -24.579 -154.781 1.00 76.19 604 GLU A C 1
ATOM 4545 O O . GLU A 1 604 ? 70.659 -25.095 -155.900 1.00 76.19 604 GLU A O 1
ATOM 4550 N N . ASP A 1 605 ? 69.653 -24.322 -154.026 1.00 77.62 605 ASP A N 1
ATOM 4551 C CA . ASP A 1 605 ? 68.275 -24.674 -154.393 1.00 77.62 605 ASP A CA 1
ATOM 4552 C C . ASP A 1 605 ? 67.870 -24.025 -155.730 1.00 77.62 605 ASP A C 1
ATOM 4554 O O . ASP A 1 605 ? 67.381 -24.695 -156.645 1.00 77.62 605 ASP A O 1
ATOM 4558 N N . ALA A 1 606 ? 68.128 -22.722 -155.887 1.00 73.94 606 ALA A N 1
ATOM 4559 C CA . ALA A 1 606 ? 67.823 -21.998 -157.119 1.00 73.94 606 ALA A CA 1
ATOM 4560 C C . ALA A 1 606 ? 68.680 -22.436 -158.312 1.00 73.94 606 ALA A C 1
ATOM 4562 O O . ALA A 1 606 ? 68.164 -22.569 -159.424 1.00 73.94 606 ALA A O 1
ATOM 4563 N N . TYR A 1 607 ? 69.981 -22.654 -158.102 1.00 69.81 607 TYR A N 1
ATOM 4564 C CA . TYR A 1 607 ? 70.888 -23.042 -159.179 1.00 69.81 607 TYR A CA 1
ATOM 4565 C C . TYR A 1 607 ? 70.573 -24.466 -159.688 1.00 69.81 607 TYR A C 1
ATOM 4567 O O . TYR A 1 607 ? 70.620 -24.735 -160.894 1.00 69.81 607 TYR A O 1
ATOM 4575 N N . ALA A 1 608 ? 70.210 -25.382 -158.782 1.00 70.88 608 ALA A N 1
ATOM 4576 C CA . ALA A 1 608 ? 69.840 -26.758 -159.115 1.00 70.88 608 ALA A CA 1
ATOM 4577 C C . ALA A 1 608 ? 68.534 -26.859 -159.925 1.00 70.88 608 ALA A C 1
ATOM 4579 O O . ALA A 1 608 ? 68.396 -27.766 -160.744 1.00 70.88 608 ALA A O 1
ATOM 4580 N N . LEU A 1 609 ? 67.595 -25.923 -159.746 1.00 71.25 609 LEU A N 1
ATOM 4581 C CA . LEU A 1 609 ? 66.327 -25.888 -160.488 1.00 71.25 609 LEU A CA 1
ATOM 4582 C C . LEU A 1 609 ? 66.465 -25.484 -161.971 1.00 71.25 609 LEU A C 1
ATOM 4584 O O . LEU A 1 609 ? 65.508 -25.652 -162.724 1.00 71.25 609 LEU A O 1
ATOM 4588 N N . LEU A 1 610 ? 67.610 -24.931 -162.394 1.00 66.62 610 LEU A N 1
ATOM 4589 C CA . LEU A 1 610 ? 67.724 -24.161 -163.645 1.00 66.62 610 LEU A CA 1
ATOM 4590 C C . LEU A 1 610 ? 68.879 -24.592 -164.582 1.00 66.62 610 LEU A C 1
ATOM 4592 O O . LEU A 1 610 ? 69.213 -23.859 -165.510 1.00 66.62 610 LEU A O 1
ATOM 4596 N N . SER A 1 611 ? 69.493 -25.769 -164.391 1.00 56.84 611 SER A N 1
ATOM 4597 C CA . SER A 1 611 ? 70.611 -26.262 -165.229 1.00 56.84 611 SER A CA 1
ATOM 4598 C C . SER A 1 611 ? 70.499 -27.761 -165.584 1.00 56.84 611 SER A C 1
ATOM 4600 O O . SER A 1 611 ? 69.799 -28.505 -164.901 1.00 56.84 611 SER A O 1
ATOM 4602 N N . PHE A 1 612 ? 71.123 -28.219 -166.688 1.00 41.88 612 PHE A N 1
ATOM 4603 C CA . PHE A 1 612 ? 70.860 -29.560 -167.257 1.00 41.88 612 PHE A CA 1
ATOM 4604 C C . PHE A 1 612 ? 72.051 -30.237 -167.971 1.00 41.88 612 PHE A C 1
ATOM 4606 O O . PHE A 1 612 ? 72.686 -29.633 -168.835 1.00 41.88 612 PHE A O 1
ATOM 4613 N N . THR A 1 613 ? 72.234 -31.542 -167.721 1.00 33.16 613 THR A N 1
ATOM 4614 C CA . THR A 1 613 ? 72.894 -32.517 -168.622 1.00 33.16 613 THR A CA 1
ATOM 4615 C C . THR A 1 613 ? 72.420 -33.946 -168.303 1.00 33.16 613 THR A C 1
ATOM 4617 O O . THR A 1 613 ? 71.770 -34.170 -167.284 1.00 33.16 613 THR A O 1
ATOM 4620 N N . SER A 1 614 ? 72.717 -34.934 -169.162 1.00 37.22 614 SER A N 1
ATOM 4621 C CA . SER A 1 614 ? 72.274 -36.334 -168.988 1.00 37.22 614 SER A CA 1
ATOM 4622 C C . SER A 1 614 ? 73.373 -37.356 -169.323 1.00 37.22 614 SER A C 1
ATOM 4624 O O . SER A 1 614 ? 74.201 -37.072 -170.185 1.00 37.22 614 SER A O 1
ATOM 4626 N N . GLN A 1 615 ? 73.315 -38.542 -168.687 1.00 29.80 615 GLN A N 1
ATOM 4627 C CA . GLN A 1 615 ? 74.343 -39.612 -168.612 1.00 29.80 615 GLN A CA 1
ATOM 4628 C C . GLN A 1 615 ? 75.572 -39.306 -167.716 1.00 29.80 615 GLN A C 1
ATOM 4630 O O . GLN A 1 615 ? 75.942 -38.148 -167.587 1.00 29.80 615 GLN A O 1
ATOM 4635 N N . ASN A 1 616 ? 76.309 -40.275 -167.135 1.00 28.77 616 ASN A N 1
ATOM 4636 C CA . ASN A 1 616 ? 75.998 -41.602 -166.538 1.00 28.77 616 ASN A CA 1
ATOM 4637 C C . ASN A 1 616 ? 77.266 -42.120 -165.770 1.00 28.77 616 ASN A C 1
ATOM 4639 O O . ASN A 1 616 ? 78.348 -41.594 -165.993 1.00 28.77 616 ASN A O 1
ATOM 4643 N N . VAL A 1 617 ? 77.154 -43.200 -164.973 1.00 24.08 617 VAL A N 1
ATOM 4644 C CA . VAL A 1 617 ? 78.247 -44.093 -164.468 1.00 24.08 617 VAL A CA 1
ATOM 4645 C C . VAL A 1 617 ? 79.179 -43.620 -163.309 1.00 24.08 617 VAL A C 1
ATOM 4647 O O . VAL A 1 617 ? 80.127 -42.874 -163.498 1.00 24.08 617 VAL A O 1
ATOM 4650 N N . LEU A 1 618 ? 78.933 -44.220 -162.128 1.00 23.81 618 LEU A N 1
ATOM 4651 C CA . LEU A 1 618 ? 79.826 -44.776 -161.069 1.00 23.81 618 LEU A CA 1
ATOM 4652 C C . LEU A 1 618 ? 81.138 -44.093 -160.566 1.00 23.81 618 LEU A C 1
ATOM 4654 O O . LEU A 1 618 ? 82.119 -44.011 -161.291 1.00 23.81 618 LEU A O 1
ATOM 4658 N N . ALA A 1 619 ? 81.201 -43.983 -159.218 1.00 25.64 619 ALA A N 1
ATOM 4659 C CA . ALA A 1 619 ? 82.340 -44.254 -158.295 1.00 25.64 619 ALA A CA 1
ATOM 4660 C C . ALA A 1 619 ? 83.599 -43.331 -158.328 1.00 25.64 619 ALA A C 1
ATOM 4662 O O . ALA A 1 619 ? 84.038 -42.905 -159.381 1.00 25.64 619 ALA A O 1
ATOM 4663 N N . GLN A 1 620 ? 84.267 -42.993 -157.205 1.00 26.47 620 GLN A N 1
ATOM 4664 C CA . GLN A 1 620 ? 84.599 -43.847 -156.046 1.00 26.47 620 GLN A CA 1
ATOM 4665 C C . GLN A 1 620 ? 84.894 -43.061 -154.725 1.00 26.47 620 GLN A C 1
ATOM 4667 O O . GLN A 1 620 ? 85.544 -42.024 -154.741 1.00 26.47 620 GLN A O 1
ATOM 4672 N N . THR A 1 621 ? 84.444 -43.610 -153.584 1.00 25.62 621 THR A N 1
ATOM 4673 C CA . THR A 1 621 ? 84.979 -43.535 -152.187 1.00 25.62 621 THR A CA 1
ATOM 4674 C C . THR A 1 621 ? 85.701 -42.296 -151.601 1.00 25.62 621 THR A C 1
ATOM 4676 O O . THR A 1 621 ? 86.847 -42.021 -151.947 1.00 25.62 621 THR A O 1
ATOM 4679 N N . SER A 1 622 ? 85.143 -41.760 -150.497 1.00 27.00 622 SER A N 1
ATOM 4680 C CA . SER A 1 622 ? 85.821 -41.478 -149.196 1.00 27.00 622 SER A CA 1
ATOM 4681 C C . SER A 1 622 ? 84.756 -41.146 -148.116 1.00 27.00 622 SER A C 1
ATOM 4683 O O . SER A 1 622 ? 84.172 -40.074 -148.162 1.00 27.00 622 SER A O 1
ATOM 4685 N N . THR A 1 623 ? 84.205 -42.091 -147.338 1.00 21.91 623 THR A N 1
ATOM 4686 C CA . THR A 1 623 ? 84.705 -42.720 -146.081 1.00 21.91 623 THR A CA 1
ATOM 4687 C C . THR A 1 623 ? 84.705 -41.849 -144.809 1.00 21.91 623 THR A C 1
ATOM 4689 O O . THR A 1 623 ? 85.586 -41.011 -144.689 1.00 21.91 623 THR A O 1
ATOM 4692 N N . VAL A 1 624 ? 83.873 -42.243 -143.814 1.00 22.39 624 VAL A N 1
ATOM 4693 C CA . VAL A 1 624 ? 84.169 -42.277 -142.344 1.00 22.39 624 VAL A CA 1
ATOM 4694 C C . VAL A 1 624 ? 84.355 -40.897 -141.644 1.00 22.39 624 VAL A C 1
ATOM 4696 O O . VAL A 1 624 ? 84.899 -39.983 -142.236 1.00 22.39 624 VAL A O 1
ATOM 4699 N N . GLN A 1 625 ? 83.924 -40.588 -140.407 1.00 22.16 625 GLN A N 1
ATOM 4700 C CA . GLN A 1 625 ? 83.432 -41.298 -139.196 1.00 22.16 625 GLN A CA 1
ATOM 4701 C C . GLN A 1 625 ? 82.208 -40.497 -138.622 1.00 22.16 625 GLN A C 1
ATOM 4703 O O . GLN A 1 625 ? 81.941 -39.399 -139.096 1.00 22.16 625 GLN A O 1
ATOM 4708 N N . ALA A 1 626 ? 81.290 -40.992 -137.769 1.00 22.70 626 ALA A N 1
ATOM 4709 C CA . ALA A 1 626 ? 81.375 -41.149 -136.294 1.00 22.70 626 ALA A CA 1
ATOM 4710 C C . ALA A 1 626 ? 82.068 -39.973 -135.542 1.00 22.70 626 ALA A C 1
ATOM 4712 O O . ALA A 1 626 ? 82.959 -39.342 -136.086 1.00 22.70 626 ALA A O 1
ATOM 4713 N N . THR A 1 627 ? 81.748 -39.574 -134.304 1.00 23.06 627 THR A N 1
ATOM 4714 C CA . THR A 1 627 ? 80.956 -40.120 -133.166 1.00 23.06 627 THR A CA 1
ATOM 4715 C C . THR A 1 627 ? 80.563 -38.884 -132.306 1.00 23.06 627 THR A C 1
ATOM 4717 O O . THR A 1 627 ? 81.309 -37.914 -132.313 1.00 23.06 627 THR A O 1
ATOM 4720 N N . THR A 1 628 ? 79.363 -38.735 -131.721 1.00 25.84 628 THR A N 1
ATOM 4721 C CA . THR A 1 628 ? 78.943 -39.197 -130.363 1.00 25.84 628 THR A CA 1
ATOM 4722 C C . THR A 1 628 ? 79.780 -38.633 -129.189 1.00 25.84 628 THR A C 1
ATOM 4724 O O . THR A 1 628 ? 80.941 -38.318 -129.383 1.00 25.84 628 THR A O 1
ATOM 4727 N N . VAL A 1 629 ? 79.212 -38.634 -127.962 1.00 23.22 629 VAL A N 1
ATOM 4728 C CA . VAL A 1 629 ? 79.837 -38.323 -126.638 1.00 23.22 629 VAL A CA 1
ATOM 4729 C C . VAL A 1 629 ? 79.835 -36.822 -126.257 1.00 23.22 629 VAL A C 1
ATOM 4731 O O . VAL A 1 629 ? 80.194 -35.996 -127.080 1.00 23.22 629 VAL A O 1
ATOM 4734 N N . GLN A 1 630 ? 79.525 -36.376 -125.023 1.00 23.20 630 GLN A N 1
ATOM 4735 C CA . GLN A 1 630 ? 78.598 -36.821 -123.944 1.00 23.20 630 GLN A CA 1
ATOM 4736 C C . GLN A 1 630 ? 78.750 -35.883 -122.715 1.00 23.20 630 GLN A C 1
ATOM 4738 O O . GLN A 1 630 ? 79.873 -35.483 -122.439 1.00 23.20 630 GLN A O 1
ATOM 4743 N N . GLN A 1 631 ? 77.705 -35.754 -121.869 1.00 23.84 631 GLN A N 1
ATOM 4744 C CA . GLN A 1 631 ? 77.813 -35.547 -120.392 1.00 23.84 631 GLN A CA 1
ATOM 4745 C C . GLN A 1 631 ? 78.556 -34.260 -119.910 1.00 23.84 631 GLN A C 1
ATOM 4747 O O . GLN A 1 631 ? 79.025 -33.483 -120.725 1.00 23.84 631 GLN A O 1
ATOM 4752 N N . LYS A 1 632 ? 78.666 -33.874 -118.621 1.00 21.59 632 LYS A N 1
ATOM 4753 C CA . LYS A 1 632 ? 78.024 -34.194 -117.310 1.00 21.59 632 LYS A CA 1
ATOM 4754 C C . LYS A 1 632 ? 78.093 -32.864 -116.496 1.00 21.59 632 LYS A C 1
ATOM 4756 O O . LYS A 1 632 ? 79.134 -32.227 -116.543 1.00 21.59 632 LYS A O 1
ATOM 4761 N N . ASN A 1 633 ? 77.022 -32.337 -115.884 1.00 24.78 633 ASN A N 1
ATOM 4762 C CA . ASN A 1 633 ? 76.421 -32.716 -114.580 1.00 24.78 633 ASN A CA 1
ATOM 4763 C C . ASN A 1 633 ? 77.049 -31.983 -113.359 1.00 24.78 633 ASN A C 1
ATOM 4765 O O . ASN A 1 633 ? 78.140 -31.447 -113.485 1.00 24.78 633 ASN A O 1
ATOM 4769 N N . ILE A 1 634 ? 76.384 -32.071 -112.189 1.00 27.28 634 ILE A N 1
ATOM 4770 C CA . ILE A 1 634 ? 76.767 -31.603 -110.829 1.00 27.28 634 ILE A CA 1
ATOM 4771 C C . ILE A 1 634 ? 76.939 -30.064 -110.656 1.00 27.28 634 ILE A C 1
ATOM 4773 O O . ILE A 1 634 ? 77.265 -29.364 -111.601 1.00 27.28 634 ILE A O 1
ATOM 4777 N N . TYR A 1 635 ? 76.654 -29.438 -109.498 1.00 26.12 635 TYR A N 1
ATOM 4778 C CA . TYR A 1 635 ? 76.540 -29.957 -108.119 1.00 26.12 635 TYR A CA 1
ATOM 4779 C C . TYR A 1 635 ? 75.290 -29.509 -107.323 1.00 26.12 635 TYR A C 1
ATOM 4781 O O . TYR A 1 635 ? 74.718 -28.450 -107.552 1.00 26.12 635 TYR A O 1
ATOM 4789 N N . ILE A 1 636 ? 74.944 -30.317 -106.311 1.00 32.75 636 ILE A N 1
ATOM 4790 C CA . ILE A 1 636 ? 73.980 -30.048 -105.223 1.00 32.75 636 ILE A CA 1
ATOM 4791 C C . ILE A 1 636 ? 74.735 -29.553 -103.972 1.00 32.75 636 ILE A C 1
ATOM 4793 O O . ILE A 1 636 ? 75.893 -29.926 -103.773 1.00 32.75 636 ILE A O 1
ATOM 4797 N N . LYS A 1 637 ? 74.067 -28.827 -103.062 1.00 25.92 637 LYS A N 1
ATOM 4798 C CA . LYS A 1 637 ? 74.421 -28.841 -101.630 1.00 25.92 637 LYS A CA 1
ATOM 4799 C C . LYS A 1 637 ? 73.182 -28.947 -100.739 1.00 25.92 637 LYS A C 1
ATOM 4801 O O . LYS A 1 637 ? 72.267 -28.140 -100.841 1.00 25.92 637 LYS A O 1
ATOM 4806 N N . GLU A 1 638 ? 73.183 -29.942 -99.859 1.00 28.69 638 GLU A N 1
ATOM 4807 C CA . GLU A 1 638 ? 72.232 -30.080 -98.751 1.00 28.69 638 GLU A CA 1
ATOM 4808 C C . GLU A 1 638 ? 72.654 -29.201 -97.561 1.00 28.69 638 GLU A C 1
ATOM 4810 O O . GLU A 1 638 ? 73.826 -28.835 -97.460 1.00 28.69 638 GLU A O 1
ATOM 4815 N N . TYR A 1 639 ? 71.763 -29.015 -96.576 1.00 28.27 639 TYR A N 1
ATOM 4816 C CA . TYR A 1 639 ? 72.169 -29.256 -95.185 1.00 28.27 639 TYR A CA 1
ATOM 4817 C C . TYR A 1 639 ? 71.009 -29.591 -94.225 1.00 28.27 639 TYR A C 1
ATOM 4819 O O . TYR A 1 639 ? 70.144 -28.766 -93.961 1.00 28.27 639 TYR A O 1
ATOM 4827 N N . LYS A 1 640 ? 71.144 -30.766 -93.589 1.00 25.56 640 LYS A N 1
ATOM 4828 C CA . LYS A 1 640 ? 70.586 -31.198 -92.287 1.00 25.56 640 LYS A CA 1
ATOM 4829 C C . LYS A 1 640 ? 69.071 -31.417 -92.112 1.00 25.56 640 LYS A C 1
ATOM 4831 O O . LYS A 1 640 ? 68.205 -30.727 -92.626 1.00 25.56 640 LYS A O 1
ATOM 4836 N N . LYS A 1 641 ? 68.805 -32.423 -91.272 1.00 28.88 641 LYS A N 1
ATOM 4837 C CA . LYS A 1 641 ? 67.516 -32.967 -90.831 1.00 28.88 641 LYS A CA 1
ATOM 4838 C C . LYS A 1 641 ? 67.658 -33.325 -89.349 1.00 28.88 641 LYS A C 1
ATOM 4840 O O . LYS A 1 641 ? 68.639 -33.976 -88.996 1.00 28.88 641 LYS A O 1
ATOM 4845 N N . VAL A 1 642 ? 66.699 -32.940 -88.505 1.00 27.34 642 VAL A N 1
ATOM 4846 C CA . VAL A 1 642 ? 66.580 -33.385 -87.100 1.00 27.34 642 VAL A CA 1
ATOM 4847 C C . VAL A 1 642 ? 65.096 -33.652 -86.789 1.00 27.34 642 VAL A C 1
ATOM 4849 O O . VAL A 1 642 ? 64.215 -33.065 -87.410 1.00 27.34 642 VAL A O 1
ATOM 4852 N N . LEU A 1 643 ? 64.838 -34.596 -85.885 1.00 26.67 643 LEU A N 1
ATOM 4853 C CA . LEU A 1 643 ? 63.553 -35.198 -85.481 1.00 26.67 643 LEU A CA 1
ATOM 4854 C C . LEU A 1 643 ? 63.679 -35.601 -83.984 1.00 26.67 643 LEU A C 1
ATOM 4856 O O . LEU A 1 643 ? 64.821 -35.670 -83.522 1.00 26.67 643 LEU A O 1
ATOM 4860 N N . PRO A 1 644 ? 62.629 -36.055 -83.259 1.00 44.75 644 PRO A N 1
ATOM 4861 C CA . PRO A 1 644 ? 61.191 -35.725 -83.310 1.00 44.75 644 PRO A CA 1
ATOM 4862 C C . PRO A 1 644 ? 60.513 -35.545 -81.907 1.00 44.75 644 PRO A C 1
ATOM 4864 O O . PRO A 1 644 ? 61.075 -35.904 -80.884 1.00 44.75 644 PRO A O 1
ATOM 4867 N N . VAL A 1 645 ? 59.244 -35.098 -81.899 1.00 29.39 645 VAL A N 1
ATOM 4868 C CA . VAL A 1 645 ? 58.119 -35.456 -80.977 1.00 29.39 645 VAL A CA 1
ATOM 4869 C C . VAL A 1 645 ? 58.313 -35.556 -79.439 1.00 29.39 645 VAL A C 1
ATOM 4871 O O . VAL A 1 645 ? 58.855 -36.529 -78.924 1.00 29.39 645 VAL A O 1
ATOM 4874 N N . THR A 1 646 ? 57.544 -34.720 -78.725 1.00 25.36 646 THR A N 1
ATOM 4875 C CA . THR A 1 646 ? 56.722 -35.035 -77.520 1.00 25.36 646 THR A CA 1
ATOM 4876 C C . THR A 1 646 ? 55.432 -34.192 -77.630 1.00 25.36 646 THR A C 1
ATOM 4878 O O . THR A 1 646 ? 55.510 -33.060 -78.091 1.00 25.36 646 THR A O 1
ATOM 4881 N N . LYS A 1 647 ? 54.182 -34.668 -77.485 1.00 27.45 647 LYS A N 1
ATOM 4882 C CA . LYS A 1 647 ? 53.452 -35.448 -76.450 1.00 27.45 647 LYS A CA 1
ATOM 4883 C C . LYS A 1 647 ? 53.232 -34.717 -75.110 1.00 27.45 647 LYS A C 1
ATOM 4885 O O . LYS A 1 647 ? 54.188 -34.312 -74.465 1.00 27.45 647 LYS A O 1
ATOM 4890 N N . GLY A 1 648 ? 51.952 -34.633 -74.718 1.00 26.91 648 GLY A N 1
ATOM 4891 C CA . GLY A 1 648 ? 51.378 -33.814 -73.635 1.00 26.91 648 GLY A CA 1
ATOM 4892 C C . GLY A 1 648 ? 50.173 -33.047 -74.204 1.00 26.91 648 GLY A C 1
ATOM 4893 O O . GLY A 1 648 ? 50.364 -32.004 -74.810 1.00 26.91 648 GLY A O 1
ATOM 4894 N N . GLN A 1 649 ? 48.949 -33.577 -74.296 1.00 26.38 649 GLN A N 1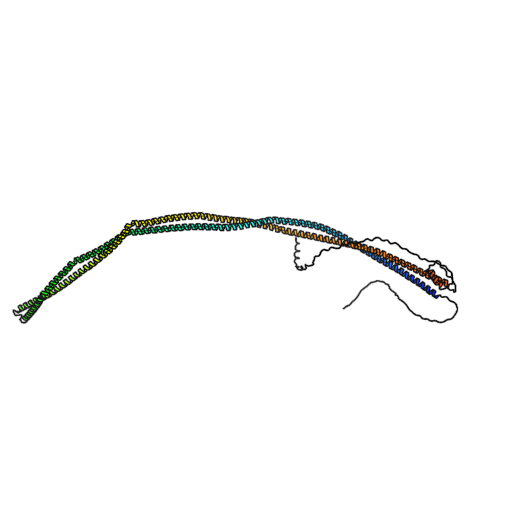
ATOM 4895 C CA . GLN A 1 649 ? 48.140 -34.354 -73.342 1.00 26.38 649 GLN A CA 1
ATOM 4896 C C . GLN A 1 649 ? 47.665 -33.493 -72.154 1.00 26.38 649 GLN A C 1
ATOM 4898 O O . GLN A 1 649 ? 48.475 -32.937 -71.420 1.00 26.38 649 GLN A O 1
ATOM 4903 N N . LEU A 1 650 ? 46.336 -33.366 -72.037 1.00 30.48 650 LEU A N 1
ATOM 4904 C CA . LEU A 1 650 ? 45.598 -32.612 -71.012 1.00 30.48 650 LEU A CA 1
ATOM 4905 C C . LEU A 1 650 ? 45.831 -33.177 -69.595 1.00 30.48 650 LEU A C 1
ATOM 4907 O O . LEU A 1 650 ? 46.277 -34.317 -69.448 1.00 30.48 650 LEU A O 1
ATOM 4911 N N . PRO A 1 651 ? 45.418 -32.427 -68.561 1.00 33.66 651 PRO A N 1
ATOM 4912 C CA . PRO A 1 651 ? 44.164 -32.830 -67.913 1.00 33.66 651 PRO A CA 1
ATOM 4913 C C . PRO A 1 651 ? 43.075 -31.745 -67.925 1.00 33.66 651 PRO A C 1
ATOM 4915 O O . PRO A 1 651 ? 43.342 -30.553 -67.803 1.00 33.66 651 PRO A O 1
ATOM 4918 N N . GLN A 1 652 ? 41.825 -32.196 -68.033 1.00 29.05 652 GLN A N 1
ATOM 4919 C CA . GLN A 1 652 ? 40.651 -31.455 -67.567 1.00 29.05 652 GLN A CA 1
ATOM 4920 C C . GLN A 1 652 ? 40.503 -31.672 -66.055 1.00 29.05 652 GLN A C 1
ATOM 4922 O O . GLN A 1 652 ? 40.773 -32.777 -65.597 1.00 29.05 652 GLN A O 1
ATOM 4927 N N . THR A 1 653 ? 39.994 -30.673 -65.331 1.00 27.70 653 THR A N 1
ATOM 4928 C CA . THR A 1 653 ? 38.823 -30.767 -64.425 1.00 27.70 653 THR A CA 1
ATOM 4929 C C . THR A 1 653 ? 38.522 -29.360 -63.887 1.00 27.70 653 THR A C 1
ATOM 4931 O O . THR A 1 653 ? 39.459 -28.621 -63.601 1.00 27.70 653 THR A O 1
ATOM 4934 N N . GLY A 1 654 ? 37.269 -28.936 -63.726 1.00 25.98 654 GLY A N 1
ATOM 4935 C CA . GLY A 1 654 ? 36.018 -29.651 -64.002 1.00 25.98 654 GLY A CA 1
ATOM 4936 C C . GLY A 1 654 ? 34.831 -28.698 -64.159 1.00 25.98 654 GLY A C 1
ATOM 4937 O O . GLY A 1 654 ? 34.984 -27.482 -64.068 1.00 25.98 654 GLY A O 1
ATOM 4938 N N . ASP A 1 655 ? 33.669 -29.274 -64.442 1.00 26.09 655 ASP A N 1
ATOM 4939 C CA . ASP A 1 655 ? 32.418 -28.573 -64.735 1.00 26.09 655 ASP A CA 1
ATOM 4940 C C . ASP A 1 655 ? 31.711 -28.039 -63.476 1.00 26.09 655 ASP A C 1
ATOM 4942 O O . ASP A 1 655 ? 31.795 -28.662 -62.418 1.00 26.09 655 ASP A O 1
ATOM 4946 N N . ALA A 1 656 ? 30.929 -26.959 -63.627 1.00 27.98 656 ALA A N 1
ATOM 4947 C CA . ALA A 1 656 ? 29.655 -26.762 -62.916 1.00 27.98 656 ALA A CA 1
ATOM 4948 C C . ALA A 1 656 ? 28.799 -25.630 -63.542 1.00 27.98 656 ALA A C 1
ATOM 4950 O O . ALA A 1 656 ? 29.075 -24.452 -63.355 1.00 27.98 656 ALA A O 1
ATOM 4951 N N . GLU A 1 657 ? 27.759 -26.037 -64.277 1.00 27.89 657 GLU A N 1
ATOM 4952 C CA . GLU A 1 657 ? 26.357 -25.575 -64.167 1.00 27.89 657 GLU A CA 1
ATOM 4953 C C . GLU A 1 657 ? 25.938 -24.076 -64.230 1.00 27.89 657 GLU A C 1
ATOM 4955 O O . GLU A 1 657 ? 26.332 -23.258 -63.413 1.00 27.89 657 GLU A O 1
ATOM 4960 N N . ASN A 1 658 ? 24.941 -23.819 -65.102 1.00 26.77 658 ASN A N 1
ATOM 4961 C CA . ASN A 1 658 ? 23.811 -22.860 -64.992 1.00 26.77 658 ASN A CA 1
ATOM 4962 C C . ASN A 1 658 ? 24.114 -21.351 -64.784 1.00 26.77 658 ASN A C 1
ATOM 4964 O O . ASN A 1 658 ? 24.763 -20.939 -63.838 1.00 26.77 658 ASN A O 1
ATOM 4968 N N . LEU A 1 659 ? 23.598 -20.396 -65.571 1.00 28.03 659 LEU A N 1
ATOM 4969 C CA . LEU A 1 659 ? 22.494 -20.362 -66.552 1.00 28.03 659 LEU A CA 1
ATOM 4970 C C . LEU A 1 659 ? 21.074 -20.660 -66.020 1.00 28.03 659 LEU A C 1
ATOM 4972 O O . LEU A 1 659 ? 20.282 -21.322 -66.686 1.00 28.03 659 LEU A O 1
ATOM 4976 N N . ALA A 1 660 ? 20.712 -20.097 -64.866 1.00 26.56 660 ALA A N 1
ATOM 4977 C CA . ALA A 1 660 ? 19.315 -19.800 -64.528 1.00 26.56 660 ALA A CA 1
ATOM 4978 C C . ALA A 1 660 ? 19.229 -18.607 -63.557 1.00 26.56 660 ALA A C 1
ATOM 4980 O O . ALA A 1 660 ? 20.114 -18.433 -62.726 1.00 26.56 660 ALA A O 1
ATOM 4981 N N . ALA A 1 661 ? 18.139 -17.831 -63.650 1.00 26.44 661 ALA A N 1
ATOM 4982 C CA . ALA A 1 661 ? 17.918 -16.550 -62.959 1.00 26.44 661 ALA A CA 1
ATOM 4983 C C . ALA A 1 661 ? 18.923 -15.427 -63.347 1.00 26.44 661 ALA A C 1
ATOM 4985 O O . ALA A 1 661 ? 20.034 -15.683 -63.789 1.00 26.44 661 ALA A O 1
ATOM 4986 N N . VAL A 1 662 ? 18.575 -14.138 -63.281 1.00 29.73 662 VAL A N 1
ATOM 4987 C CA . VAL A 1 662 ? 17.343 -13.510 -62.773 1.00 29.73 662 VAL A CA 1
ATOM 4988 C C . VAL A 1 662 ? 16.597 -12.793 -63.908 1.00 29.73 662 VAL A C 1
ATOM 4990 O O . VAL A 1 662 ? 17.098 -11.827 -64.475 1.00 29.73 662 VAL A O 1
ATOM 4993 N N . LEU A 1 663 ? 15.361 -13.222 -64.191 1.00 31.88 663 LEU A N 1
ATOM 4994 C CA . LEU A 1 663 ? 14.406 -12.508 -65.056 1.00 31.88 663 LEU A CA 1
ATOM 4995 C C . LEU A 1 663 ? 13.261 -11.927 -64.199 1.00 31.88 663 LEU A C 1
ATOM 4997 O O . LEU A 1 663 ? 12.083 -12.177 -64.429 1.00 31.88 663 LEU A O 1
ATOM 5001 N N . MET A 1 664 ? 13.631 -11.182 -63.155 1.00 31.67 664 MET A N 1
ATOM 5002 C CA . MET A 1 664 ? 12.734 -10.434 -62.266 1.00 31.67 664 MET A CA 1
ATOM 5003 C C . MET A 1 664 ? 13.423 -9.117 -61.884 1.00 31.67 664 MET A C 1
ATOM 5005 O O . MET A 1 664 ? 14.572 -9.139 -61.457 1.00 31.67 664 MET A O 1
ATOM 5009 N N . GLY A 1 665 ? 12.753 -7.973 -62.059 1.00 26.09 665 GLY A N 1
ATOM 5010 C CA . GLY A 1 665 ? 13.351 -6.656 -61.773 1.00 26.09 665 GLY A CA 1
ATOM 5011 C C . GLY A 1 665 ? 12.890 -5.498 -62.667 1.00 26.09 665 GLY A C 1
ATOM 5012 O O . GLY A 1 665 ? 13.163 -4.343 -62.355 1.00 26.09 665 GLY A O 1
ATOM 5013 N N . LEU A 1 666 ? 12.151 -5.762 -63.751 1.00 29.30 666 LEU A N 1
ATOM 5014 C CA . LEU A 1 666 ? 11.442 -4.706 -64.480 1.00 29.30 666 LEU A CA 1
ATOM 5015 C C . LEU A 1 666 ? 10.157 -4.326 -63.733 1.00 29.30 666 LEU A C 1
ATOM 5017 O O . LEU A 1 666 ? 9.148 -5.015 -63.857 1.00 29.30 666 LEU A O 1
ATOM 5021 N N . GLY A 1 667 ? 10.189 -3.216 -62.991 1.00 24.86 667 GLY A N 1
ATOM 5022 C CA . GLY A 1 667 ? 8.970 -2.610 -62.452 1.00 24.86 667 GLY A CA 1
ATOM 5023 C C . GLY A 1 667 ? 9.133 -1.816 -61.160 1.00 24.86 667 GLY A C 1
ATOM 5024 O O . GLY A 1 667 ? 8.738 -2.312 -60.114 1.00 24.86 667 GLY A O 1
ATOM 5025 N N . LEU A 1 668 ? 9.639 -0.578 -61.255 1.00 28.45 668 LEU A N 1
ATOM 5026 C CA . LEU A 1 668 ? 9.101 0.612 -60.562 1.00 28.45 668 LEU A CA 1
ATOM 5027 C C . LEU A 1 668 ? 9.919 1.863 -60.937 1.00 28.45 668 LEU A C 1
ATOM 5029 O O . LEU A 1 668 ? 10.864 2.249 -60.256 1.00 28.45 668 LEU A O 1
ATOM 5033 N N . ILE A 1 669 ? 9.539 2.515 -62.040 1.00 33.00 669 ILE A N 1
ATOM 5034 C CA . ILE A 1 669 ? 9.945 3.899 -62.323 1.00 33.00 669 ILE A CA 1
ATOM 5035 C C . ILE A 1 669 ? 8.796 4.799 -61.868 1.00 33.00 669 ILE A C 1
ATOM 5037 O O . ILE A 1 669 ? 7.744 4.825 -62.505 1.00 33.00 669 ILE A O 1
ATOM 5041 N N . THR A 1 670 ? 8.998 5.552 -60.788 1.00 30.00 670 THR A N 1
ATOM 5042 C CA . THR A 1 670 ? 8.068 6.593 -60.323 1.00 30.00 670 THR A CA 1
ATOM 5043 C C . THR A 1 670 ? 8.797 7.918 -60.131 1.00 30.00 670 THR A C 1
ATOM 5045 O O . THR A 1 670 ? 9.931 7.962 -59.660 1.00 30.00 670 THR A O 1
ATOM 5048 N N . ILE A 1 671 ? 8.153 9.005 -60.553 1.00 34.78 671 ILE A N 1
ATOM 5049 C CA . ILE A 1 671 ? 8.782 10.312 -60.771 1.00 34.78 671 ILE A CA 1
ATOM 5050 C C . ILE A 1 671 ? 8.680 11.186 -59.516 1.00 34.78 671 ILE A C 1
ATOM 5052 O O . ILE A 1 671 ? 7.594 11.657 -59.189 1.00 34.78 671 ILE A O 1
ATOM 5056 N N . SER A 1 672 ? 9.814 11.512 -58.889 1.00 29.05 672 SER A N 1
ATOM 5057 C CA . SER A 1 672 ? 9.934 12.661 -57.974 1.00 29.05 672 SER A CA 1
ATOM 5058 C C . SER A 1 672 ? 11.405 13.028 -57.735 1.00 29.05 672 SER A C 1
ATOM 5060 O O . SER A 1 672 ? 12.139 12.248 -57.138 1.00 29.05 672 SER A O 1
ATOM 5062 N N . GLY A 1 673 ? 11.845 14.211 -58.183 1.00 27.80 673 GLY A N 1
ATOM 5063 C CA . GLY A 1 673 ? 13.231 14.671 -57.967 1.00 27.80 673 GLY A CA 1
ATOM 5064 C C . GLY A 1 673 ? 13.594 16.037 -58.570 1.00 27.80 673 GLY A C 1
ATOM 5065 O O . GLY A 1 673 ? 14.458 16.735 -58.049 1.00 27.80 673 GLY A O 1
ATOM 5066 N N . ALA A 1 674 ? 12.892 16.491 -59.612 1.00 33.34 674 ALA A N 1
ATOM 5067 C CA . ALA A 1 674 ? 13.197 17.738 -60.332 1.00 33.34 674 ALA A CA 1
ATOM 5068 C C . ALA A 1 674 ? 12.743 19.044 -59.623 1.00 33.34 674 ALA A C 1
ATOM 5070 O O . ALA A 1 674 ? 12.413 20.021 -60.292 1.00 33.34 674 ALA A O 1
ATOM 5071 N N . ALA A 1 675 ? 12.682 19.071 -58.284 1.00 35.31 675 ALA A N 1
ATOM 5072 C CA . ALA A 1 675 ? 11.957 20.101 -57.521 1.00 35.31 675 ALA A CA 1
ATOM 5073 C C . ALA A 1 675 ? 12.783 20.916 -56.498 1.00 35.31 675 ALA A C 1
ATOM 5075 O O . ALA A 1 675 ? 12.258 21.885 -55.955 1.00 35.31 675 ALA A O 1
ATOM 5076 N N . LEU A 1 676 ? 14.054 20.573 -56.227 1.00 31.44 676 LEU A N 1
ATOM 5077 C CA . LEU A 1 676 ? 14.836 21.176 -55.123 1.00 31.44 676 LEU A CA 1
ATOM 5078 C C . LEU A 1 676 ? 16.139 21.902 -55.520 1.00 31.44 676 LEU A C 1
ATOM 5080 O O . LEU A 1 676 ? 16.933 22.264 -54.656 1.00 31.44 676 LEU A O 1
ATOM 5084 N N . LEU A 1 677 ? 16.336 22.223 -56.804 1.00 33.25 677 LEU A N 1
ATOM 5085 C CA . LEU A 1 677 ? 17.499 22.991 -57.290 1.00 33.25 677 LEU A CA 1
ATOM 5086 C C . LEU A 1 677 ? 17.127 24.360 -57.890 1.00 33.25 677 LEU A C 1
ATOM 5088 O O . LEU A 1 677 ? 17.488 24.679 -59.022 1.00 33.25 677 LEU A O 1
ATOM 5092 N N . LYS A 1 678 ? 16.409 25.206 -57.127 1.00 32.47 678 LYS A N 1
ATOM 5093 C CA . LYS A 1 678 ? 16.247 26.632 -57.495 1.00 32.47 678 LYS A CA 1
ATOM 5094 C C . LYS A 1 678 ? 15.958 27.623 -56.353 1.00 32.47 678 LYS A C 1
ATOM 5096 O O . LYS A 1 678 ? 15.135 28.521 -56.509 1.00 32.47 678 LYS A O 1
ATOM 5101 N N . LYS A 1 679 ? 16.666 27.516 -55.216 1.00 33.62 679 LYS A N 1
ATOM 5102 C CA . LYS A 1 679 ? 16.660 28.578 -54.180 1.00 33.62 679 LYS A CA 1
ATOM 5103 C C . LYS A 1 679 ? 17.958 28.712 -53.352 1.00 33.62 679 LYS A C 1
ATOM 5105 O O . LYS A 1 679 ? 17.914 28.780 -52.131 1.00 33.62 679 LYS A O 1
ATOM 5110 N N . LYS A 1 680 ? 19.117 28.786 -54.024 1.00 31.72 680 LYS A N 1
ATOM 5111 C CA . LYS A 1 680 ? 20.424 29.160 -53.428 1.00 31.72 680 LYS A CA 1
ATOM 5112 C C . LYS A 1 680 ? 21.193 30.206 -54.264 1.00 31.72 680 LYS A C 1
ATOM 5114 O O . LYS A 1 680 ? 22.364 30.027 -54.555 1.00 31.72 680 LYS A O 1
ATOM 5119 N N . TYR A 1 681 ? 20.524 31.298 -54.645 1.00 34.53 681 TYR A N 1
ATOM 5120 C CA . TYR A 1 681 ? 21.181 32.540 -55.087 1.00 34.53 681 TYR A CA 1
ATOM 5121 C C . TYR A 1 681 ? 20.362 33.759 -54.650 1.00 34.53 681 TYR A C 1
ATOM 5123 O O . TYR A 1 681 ? 19.542 34.286 -55.398 1.00 34.53 681 TYR A O 1
ATOM 5131 N N . ALA A 1 682 ? 20.588 34.166 -53.406 1.00 28.27 682 ALA A N 1
ATOM 5132 C CA . ALA A 1 682 ? 20.329 35.498 -52.880 1.00 28.27 682 ALA A CA 1
ATOM 5133 C C . ALA A 1 682 ? 21.378 35.737 -51.784 1.00 28.27 682 ALA A C 1
ATOM 5135 O O . ALA A 1 682 ? 21.625 34.832 -50.984 1.00 28.27 682 ALA A O 1
ATOM 5136 N N . VAL A 1 683 ? 22.006 36.911 -51.815 1.00 37.69 683 VAL A N 1
ATOM 5137 C CA . VAL A 1 683 ? 22.801 37.487 -50.719 1.00 37.69 683 VAL A CA 1
ATOM 5138 C C . VAL A 1 683 ? 21.904 38.499 -50.019 1.00 37.69 683 VAL A C 1
ATOM 5140 O O . VAL A 1 683 ? 21.173 39.191 -50.766 1.00 37.69 683 VAL A O 1
#

pLDDT: mean 77.55, std 23.48, range [21.59, 96.5]

Foldseek 3Di:
DDDDDDDDDDDDDDDDDDDDDDDDDDDDDDDDDDDDDDDDDDDDDFDPPVLVVVLVVLVVLLVVLVVLLVVLVVVLVVLVVVLVVLLVVLVVLLVVLVVLLVVLVVLLVVLVVLLVVLVVVLVVLVVVLVVLLVVLVVLLVVLVVLLVVLVVLLVVLVVLLVVLVVLLVVLVVVLVVLLVVLVVLLVVLVVLLVVLVVLLVVLVVLLVVLVVLLVVLVVLLVVLVVLLVCLVVLLVVLVVLLVVLVVQLVVLVVLLVVLVVCLVVLVVQLVVLVVQLVVLVVVLVVCVVVLVVLLVVLVVVLVVLVVVLVVDDPPDPCNVVSVVSNVVSVVSSVVSVVVNVVSVVSSVVSVVSSVVSVVSSVVSVVSSVVSVVSSVVSVVVSVVSNVVSVVSNVVSVVSNVCVVVSSVVSVVSSVVSVVVSVVSVVSSVVSVVVSVVSNVVSVVSSVVSVVSSVVSVVSSVVSVVSSVVSVVSSVVSVVVSVVSCVVSVVSSVVSVVSSVVSVVSSVVSVVSSVVSVVSSVVSVVSSVVSVVSSVVSVVVSVVSVVVSVVVSVVSVVVSVVSVVSSVLSVLLSQLLVVLLVCLVVVHDQDDPPPGDPSSVVSSVVNNVSRDDDDDDDDDDDDDDDDDDDDDDDDDDDDDDDDDDDDDDDDDDDDDDDDDDDDPDDPDDDDDDDPPPPDPPDDD

Secondary structure (DSSP, 8-state):
-----------------------------------------------THHHHHHHHHHHHHHHHHHHHHHHHHHHHHHHHHHHHHHHHHHHHHHHHHHHHHHHHHHHHHHHHHHHHHHHHHHHHHHHHHHHHHHHHHHHHHHHHHHHHHHHHHHHHHHHHHHHHHHHHHHHHHHHHHHHHHHHHHHHHHHHHHHHHHHHHHHHHHHHHHHHHHHHHHHHHHHHHHHHHHHHHHHHHHHHHHHHHHHHHHHHHHHHHHHHHHHHHHHHHHHHHHHHHHHHHHHHHHHHHHHHHHHHHHHHHHHHHHHHHHTTS-TTSTTHHHHHHHHHHHHHHHHHHHHHHHHHHHHHHHHHHHHHHHHHHHHHHHHHHHHHHHHHHHHHHHHHHHHHHHHHHHHHHHHHHHHHHHHHHHHHHHHHHHHHHHHHHHHHHHHHHHHHHHHHHHHHHHHHHHHHHHHHHHHHHHHHHHHHHHHHHHHHHHHHHHHHHHHHHHHHHHHHHHHHHHHHHHHHHHHHHHHHHHHHHHHHHHHHHHHHHHHHHHHHHHHHHHHHHHHHHHHHHHHHHHHHHHHHHHHHHHHHHHHHHHHHHTT------BTB-HHHHHHHHHHHHTT---------------------------------------------------------------TTSSS-----

Radius of gyration: 114.31 Å; Cα contacts (8 Å, |Δi|>4): 441; chains: 1; bounding box: 246×82×295 Å

Mean predicted aligned error: 21.45 Å